Protein AF-0000000084944960 (afdb_homodimer)

Solvent-accessible surface area (backbone atoms only — not comparable to full-atom values): 23962 Å² total; per-residue (Å²): 131,80,46,44,52,30,36,47,21,46,44,47,57,19,47,52,22,34,49,77,16,60,42,57,31,31,36,39,21,16,59,53,91,48,71,40,20,41,39,40,64,33,37,50,45,54,39,62,75,73,47,88,57,44,36,29,31,35,45,33,83,60,55,31,30,35,51,70,55,71,55,55,47,54,33,41,55,44,38,48,50,52,42,47,75,61,66,40,48,21,40,31,32,55,45,28,33,80,84,17,40,72,24,58,73,63,42,45,54,50,42,50,57,37,49,73,70,71,39,43,32,29,38,30,55,56,64,28,33,41,80,49,63,67,62,47,49,54,51,41,49,72,65,58,41,47,30,36,34,31,17,37,48,26,61,31,23,81,79,7,40,67,49,43,21,50,48,36,74,74,41,43,92,72,33,45,55,30,40,24,43,86,46,43,74,90,46,43,64,59,50,34,69,70,32,64,50,45,34,39,31,28,46,39,70,40,75,44,76,25,72,35,10,50,30,95,55,23,74,40,52,89,52,66,43,31,40,82,38,41,32,34,67,51,30,29,54,34,35,45,68,60,52,64,112,130,82,45,44,53,30,36,48,20,47,43,47,56,19,47,52,23,36,48,76,16,61,43,57,31,31,36,39,21,16,59,54,91,49,70,40,20,41,38,40,63,36,38,51,46,53,40,62,74,72,48,87,57,43,35,30,31,35,47,33,84,60,55,30,32,33,50,68,55,69,55,56,47,55,33,41,53,44,38,48,49,54,44,47,74,60,67,40,48,20,40,30,31,55,46,28,34,81,86,18,41,72,24,59,73,62,43,44,54,50,42,52,56,37,49,74,71,72,39,44,34,27,38,30,54,55,64,28,32,42,80,47,63,67,62,44,49,54,50,41,49,71,66,59,40,47,30,36,35,34,16,37,48,26,61,28,23,81,79,8,40,69,49,43,22,49,49,36,74,74,41,44,91,70,32,44,56,29,41,24,43,85,46,43,74,89,48,42,64,60,50,33,70,72,32,65,49,44,34,39,31,26,47,39,71,39,75,44,78,24,72,33,10,51,30,95,54,23,74,40,53,87,52,64,42,30,41,83,39,41,32,32,67,52,31,31,54,35,36,48,70,60,51,64,113

pLDDT: mean 97.65, std 3.87, range [57.94, 99.0]

Organism: NCBI:txid445974

InterPro domains:
  IPR005627 CutC-like [MF_00795] (3-214)
  IPR005627 CutC-like [PF03932] (4-205)
  IPR005627 CutC-like [PTHR12598] (4-240)
  IPR036822 CutC-like domain superfamily [G3DSA:3.20.20.380] (3-243)
  IPR036822 CutC-like domain superfamily [SSF110395] (4-217)

Nearest PDB structures (foldseek):
  1x7i-assembly1_A  TM=9.541E-01  e=7.808E-27  Shigella flexneri 2a str. 301
  1x8c-assembly1_A  TM=9.542E-01  e=1.146E-26  Shigella flexneri 2a str. 301
  1twd-assembly1_A  TM=9.546E-01  e=1.222E-26  Shigella flexneri
  1twd-assembly1_B  TM=9.554E-01  e=2.470E-26  Shigella flexneri
  1x8c-assembly1_B  TM=9.602E-01  e=4.992E-26  Shigella flexneri 2a str. 301

Structure (mmCIF, N/CA/C/O backbone):
data_AF-0000000084944960-model_v1
#
loop_
_entity.id
_entity.type
_entity.pdbx_description
1 polymer 'PF03932 family protein CutC'
#
loop_
_atom_site.group_PDB
_atom_site.id
_atom_site.type_symbol
_atom_site.label_atom_id
_atom_site.label_alt_id
_atom_site.label_comp_id
_atom_site.label_asym_id
_atom_site.label_entity_id
_atom_site.label_seq_id
_atom_site.pdbx_PDB_ins_code
_atom_site.Cartn_x
_atom_site.Cartn_y
_atom_site.Cartn_z
_atom_site.occupancy
_atom_site.B_iso_or_equiv
_atom_site.auth_seq_id
_atom_site.auth_comp_id
_atom_site.auth_asym_id
_atom_site.auth_atom_id
_atom_site.pdbx_PDB_model_num
ATOM 1 N N . MET A 1 1 ? 9.031 -28.281 -19.188 1 58.25 1 MET A N 1
ATOM 2 C CA . MET A 1 1 ? 9.031 -26.844 -18.891 1 58.25 1 MET A CA 1
ATOM 3 C C . MET A 1 1 ? 10.094 -26.516 -17.844 1 58.25 1 MET A C 1
ATOM 5 O O . MET A 1 1 ? 10.32 -27.312 -16.906 1 58.25 1 MET A O 1
ATOM 9 N N . ASP A 1 2 ? 10.906 -25.406 -18.094 1 83.69 2 ASP A N 1
ATOM 10 C CA . ASP A 1 2 ? 11.992 -25.062 -17.188 1 83.69 2 ASP A CA 1
ATOM 11 C C . ASP A 1 2 ? 11.445 -24.594 -15.836 1 83.69 2 ASP A C 1
ATOM 13 O O . ASP A 1 2 ? 10.359 -24.016 -15.766 1 83.69 2 ASP A O 1
ATOM 17 N N . LYS A 1 3 ? 12.008 -25.062 -14.781 1 95.25 3 LYS A N 1
ATOM 18 C CA . LYS A 1 3 ? 11.664 -24.641 -13.43 1 95.25 3 LYS A CA 1
ATOM 19 C C . LYS A 1 3 ? 11.906 -23.141 -13.242 1 95.25 3 LYS A C 1
ATOM 21 O O . LYS A 1 3 ? 12.875 -22.594 -13.781 1 95.25 3 LYS A O 1
ATOM 26 N N . ILE A 1 4 ? 11.023 -22.531 -12.547 1 96.44 4 ILE A N 1
ATOM 27 C CA . ILE A 1 4 ? 11.117 -21.078 -12.391 1 96.44 4 ILE A CA 1
ATOM 28 C C . ILE A 1 4 ? 10.891 -20.703 -10.93 1 96.44 4 ILE A C 1
ATOM 30 O O . ILE A 1 4 ? 10.008 -21.25 -10.273 1 96.44 4 ILE A O 1
ATOM 34 N N . VAL A 1 5 ? 11.695 -19.781 -10.492 1 97.81 5 VAL A N 1
ATOM 35 C CA . VAL A 1 5 ? 11.477 -19.125 -9.203 1 97.81 5 VAL A CA 1
ATOM 36 C C . VAL A 1 5 ? 10.922 -17.719 -9.422 1 97.81 5 VAL A C 1
ATOM 38 O O . VAL A 1 5 ? 11.516 -16.906 -10.141 1 97.81 5 VAL A O 1
ATOM 41 N N . GLU A 1 6 ? 9.828 -17.5 -8.93 1 98.81 6 GLU A N 1
ATOM 42 C CA . GLU A 1 6 ? 9.25 -16.156 -8.875 1 98.81 6 GLU A CA 1
ATOM 43 C C . GLU A 1 6 ? 9.484 -15.508 -7.512 1 98.81 6 GLU A C 1
ATOM 45 O O . GLU A 1 6 ? 9.133 -16.078 -6.477 1 98.81 6 GLU A O 1
ATOM 50 N N . VAL A 1 7 ? 10.102 -14.344 -7.504 1 98.94 7 VAL A N 1
ATOM 51 C CA . VAL A 1 7 ? 10.414 -13.68 -6.238 1 98.94 7 VAL A CA 1
ATOM 52 C C . VAL A 1 7 ? 9.352 -12.625 -5.938 1 98.94 7 VAL A C 1
ATOM 54 O O . VAL A 1 7 ? 9.023 -11.805 -6.801 1 98.94 7 VAL A O 1
ATOM 57 N N . CYS A 1 8 ? 8.742 -12.695 -4.766 1 98.88 8 CYS A N 1
ATOM 58 C CA . CYS A 1 8 ? 7.789 -11.703 -4.285 1 98.88 8 CYS A CA 1
ATOM 59 C C . CYS A 1 8 ? 8.5 -10.43 -3.834 1 98.88 8 CYS A C 1
ATOM 61 O O . CYS A 1 8 ? 9.203 -10.438 -2.822 1 98.88 8 CYS A O 1
ATOM 63 N N . CYS A 1 9 ? 8.336 -9.375 -4.551 1 98.94 9 CYS A N 1
ATOM 64 C CA . CYS A 1 9 ? 9.047 -8.125 -4.297 1 98.94 9 CYS A CA 1
ATOM 65 C C . CYS A 1 9 ? 8.094 -7.031 -3.844 1 98.94 9 CYS A C 1
ATOM 67 O O . CYS A 1 9 ? 7.055 -6.805 -4.473 1 98.94 9 CYS A O 1
ATOM 69 N N . GLY A 1 10 ? 8.461 -6.297 -2.793 1 98.81 10 GLY A N 1
ATOM 70 C CA . GLY A 1 10 ? 7.633 -5.219 -2.281 1 98.81 10 GLY A CA 1
ATOM 71 C C . GLY A 1 10 ? 8.18 -3.84 -2.605 1 98.81 10 GLY A C 1
ATOM 72 O O . GLY A 1 10 ? 7.633 -2.83 -2.156 1 98.81 10 GLY A O 1
ATOM 73 N N . SER A 1 11 ? 9.344 -3.795 -3.375 1 98.88 11 SER A N 1
ATOM 74 C CA . SER A 1 11 ? 9.984 -2.514 -3.658 1 98.88 11 SER A CA 1
ATOM 75 C C . SER A 1 11 ? 10.906 -2.613 -4.867 1 98.88 11 SER A C 1
ATOM 77 O O . SER A 1 11 ? 11.188 -3.711 -5.352 1 98.88 11 SER A O 1
ATOM 79 N N . TYR A 1 12 ? 11.305 -1.464 -5.32 1 98.94 12 TYR A N 1
ATOM 80 C CA . TYR A 1 12 ? 12.32 -1.377 -6.359 1 98.94 12 TYR A CA 1
ATOM 81 C C . TYR A 1 12 ? 13.625 -2.02 -5.906 1 98.94 12 TYR A C 1
ATOM 83 O O . TYR A 1 12 ? 14.25 -2.777 -6.652 1 98.94 12 TYR A O 1
ATOM 91 N N . TYR A 1 13 ? 14.039 -1.765 -4.656 1 98.88 13 TYR A N 1
ATOM 92 C CA . TYR A 1 13 ? 15.203 -2.408 -4.066 1 98.88 13 TYR A CA 1
ATOM 93 C C . TYR A 1 13 ? 15.094 -3.926 -4.156 1 98.88 13 TYR A C 1
ATOM 95 O O . TYR A 1 13 ? 16.047 -4.602 -4.559 1 98.88 13 TYR A O 1
ATOM 103 N N . ASP A 1 14 ? 13.953 -4.449 -3.773 1 98.94 14 ASP A N 1
ATOM 104 C CA . ASP A 1 14 ? 13.711 -5.891 -3.787 1 98.94 14 ASP A CA 1
ATOM 105 C C . ASP A 1 14 ? 13.922 -6.469 -5.184 1 98.94 14 ASP A C 1
ATOM 107 O O . ASP A 1 14 ? 14.539 -7.523 -5.34 1 98.94 14 ASP A O 1
ATOM 111 N N . ALA A 1 15 ? 13.367 -5.758 -6.184 1 98.94 15 ALA A N 1
ATOM 112 C CA . ALA A 1 15 ? 13.477 -6.223 -7.566 1 98.94 15 ALA A CA 1
ATOM 113 C C . ALA A 1 15 ? 14.938 -6.297 -8 1 98.94 15 ALA A C 1
ATOM 115 O O . ALA A 1 15 ? 15.344 -7.238 -8.688 1 98.94 15 ALA A O 1
ATOM 116 N N . LEU A 1 16 ? 15.711 -5.297 -7.629 1 98.94 16 LEU A N 1
ATOM 117 C CA . LEU A 1 16 ? 17.141 -5.32 -7.945 1 98.94 16 LEU A CA 1
ATOM 118 C C . LEU A 1 16 ? 17.812 -6.516 -7.293 1 98.94 16 LEU A C 1
ATOM 120 O O . LEU A 1 16 ? 18.594 -7.219 -7.938 1 98.94 16 LEU A O 1
ATOM 124 N N . GLN A 1 17 ? 17.484 -6.789 -5.984 1 98.88 17 GLN A N 1
ATOM 125 C CA . GLN A 1 17 ? 18.062 -7.934 -5.293 1 98.88 17 GLN A CA 1
ATOM 126 C C . GLN A 1 17 ? 17.688 -9.242 -5.977 1 98.88 17 GLN A C 1
ATOM 128 O O . GLN A 1 17 ? 18.5 -10.164 -6.074 1 98.88 17 GLN A O 1
ATOM 133 N N . ALA A 1 18 ? 16.438 -9.312 -6.418 1 98.88 18 ALA A N 1
ATOM 134 C CA . ALA A 1 18 ? 15.969 -10.5 -7.129 1 98.88 18 ALA A CA 1
ATOM 135 C C . ALA A 1 18 ? 16.766 -10.727 -8.406 1 98.88 18 ALA A C 1
ATOM 137 O O . ALA A 1 18 ? 17.234 -11.836 -8.664 1 98.88 18 ALA A O 1
ATOM 138 N N . GLN A 1 19 ? 16.938 -9.641 -9.195 1 98.81 19 GLN A N 1
ATOM 139 C CA . GLN A 1 19 ? 17.703 -9.742 -10.438 1 98.81 19 GLN A CA 1
ATOM 140 C C . GLN A 1 19 ? 19.156 -10.133 -10.156 1 98.81 19 GLN A C 1
ATOM 142 O O . GLN A 1 19 ? 19.703 -11.023 -10.82 1 98.81 19 GLN A O 1
ATOM 147 N N . TYR A 1 20 ? 19.766 -9.461 -9.164 1 98.69 20 TYR A N 1
ATOM 148 C CA . TYR A 1 20 ? 21.156 -9.734 -8.828 1 98.69 20 TYR A CA 1
ATOM 149 C C . TYR A 1 20 ? 21.328 -11.172 -8.344 1 98.69 20 TYR A C 1
ATOM 151 O O . TYR A 1 20 ? 22.391 -11.773 -8.531 1 98.69 20 TYR A O 1
ATOM 159 N N . GLY A 1 21 ? 20.281 -11.727 -7.77 1 98.56 21 GLY A N 1
ATOM 160 C CA . GLY A 1 21 ? 20.328 -13.102 -7.293 1 98.56 21 GLY A CA 1
ATOM 161 C C . GLY A 1 21 ? 20.047 -14.117 -8.383 1 98.56 21 GLY A C 1
ATOM 162 O O . GLY A 1 21 ? 20.141 -15.328 -8.148 1 98.56 21 GLY A O 1
ATOM 163 N N . GLY A 1 22 ? 19.609 -13.633 -9.531 1 98.25 22 GLY A N 1
ATOM 164 C CA . GLY A 1 22 ? 19.484 -14.516 -10.68 1 98.25 22 GLY A CA 1
ATOM 165 C C . GLY A 1 22 ? 18.047 -14.859 -11.031 1 98.25 22 GLY A C 1
ATOM 166 O O . GLY A 1 22 ? 17.797 -15.664 -11.93 1 98.25 22 GLY A O 1
ATOM 167 N N . ALA A 1 23 ? 17.125 -14.281 -10.352 1 98.19 23 ALA A N 1
ATOM 168 C CA . ALA A 1 23 ? 15.727 -14.531 -10.695 1 98.19 23 ALA A CA 1
ATOM 169 C C . ALA A 1 23 ? 15.391 -13.977 -12.078 1 98.19 23 ALA A C 1
ATOM 171 O O . ALA A 1 23 ? 16 -13 -12.523 1 98.19 23 ALA A O 1
ATOM 172 N N . ARG A 1 24 ? 14.406 -14.602 -12.742 1 97.62 24 ARG A N 1
ATOM 173 C CA . ARG A 1 24 ? 13.984 -14.133 -14.062 1 97.62 24 ARG A CA 1
ATOM 174 C C . ARG A 1 24 ? 12.586 -13.531 -14.008 1 97.62 24 ARG A C 1
ATOM 176 O O . ARG A 1 24 ? 12.172 -12.828 -14.93 1 97.62 24 ARG A O 1
ATOM 183 N N . ARG A 1 25 ? 11.867 -13.812 -12.922 1 98.81 25 ARG A N 1
ATOM 184 C CA . ARG A 1 25 ? 10.492 -13.352 -12.773 1 98.81 25 ARG A CA 1
ATOM 185 C C . ARG A 1 25 ? 10.219 -12.898 -11.344 1 98.81 25 ARG A C 1
ATOM 187 O O . ARG A 1 25 ? 10.664 -13.539 -10.391 1 98.81 25 ARG A O 1
ATOM 194 N N . ILE A 1 26 ? 9.5 -11.828 -11.242 1 98.94 26 ILE A N 1
ATOM 195 C CA . ILE A 1 26 ? 9.07 -11.367 -9.93 1 98.94 26 ILE A CA 1
ATOM 196 C C . ILE A 1 26 ? 7.566 -11.102 -9.938 1 98.94 26 ILE A C 1
ATOM 198 O O . ILE A 1 26 ? 6.969 -10.93 -11.008 1 98.94 26 ILE A O 1
ATOM 202 N N . GLU A 1 27 ? 6.988 -11.203 -8.836 1 98.94 27 GLU A N 1
ATOM 203 C CA . GLU A 1 27 ? 5.723 -10.531 -8.547 1 98.94 27 GLU A CA 1
ATOM 204 C C . GLU A 1 27 ? 5.949 -9.219 -7.805 1 98.94 27 GLU A C 1
ATOM 206 O O . GLU A 1 27 ? 6.508 -9.203 -6.707 1 98.94 27 GLU A O 1
ATOM 211 N N . LEU A 1 28 ? 5.582 -8.148 -8.422 1 98.94 28 LEU A N 1
ATOM 212 C CA . LEU A 1 28 ? 5.797 -6.824 -7.852 1 98.94 28 LEU A CA 1
ATOM 213 C C . LEU A 1 28 ? 4.578 -6.367 -7.059 1 98.94 28 LEU A C 1
ATOM 215 O O . LEU A 1 28 ? 3.455 -6.391 -7.57 1 98.94 28 LEU A O 1
ATOM 219 N N . ASN A 1 29 ? 4.801 -6.008 -5.836 1 98.88 29 ASN A N 1
ATOM 220 C CA . ASN A 1 29 ? 3.76 -5.617 -4.891 1 98.88 29 ASN A CA 1
ATOM 221 C C . ASN A 1 29 ? 4.121 -4.324 -4.164 1 98.88 29 ASN A C 1
ATOM 223 O O . ASN A 1 29 ? 5.145 -3.707 -4.457 1 98.88 29 ASN A O 1
ATOM 227 N N . SER A 1 30 ? 3.277 -3.898 -3.346 1 98.69 30 SER A N 1
ATOM 228 C CA . SER A 1 30 ? 3.494 -3.014 -2.207 1 98.69 30 SER A CA 1
ATOM 229 C C . SER A 1 30 ? 2.879 -3.586 -0.935 1 98.69 30 SER A C 1
ATOM 231 O O . SER A 1 30 ? 2.123 -4.559 -0.989 1 98.69 30 SER A O 1
ATOM 233 N N . ALA A 1 31 ? 3.295 -3.117 0.185 1 98.31 31 ALA A N 1
ATOM 234 C CA . ALA A 1 31 ? 2.662 -3.422 1.466 1 98.31 31 ALA A CA 1
ATOM 235 C C . ALA A 1 31 ? 2.525 -4.93 1.666 1 98.31 31 ALA A C 1
ATOM 237 O O . ALA A 1 31 ? 1.435 -5.426 1.951 1 98.31 31 ALA A O 1
ATOM 238 N N . LEU A 1 32 ? 3.605 -5.668 1.58 1 98.06 32 LEU A N 1
ATOM 239 C CA . LEU A 1 32 ? 3.609 -7.125 1.677 1 98.06 32 LEU A CA 1
ATOM 240 C C . LEU A 1 32 ? 3.021 -7.582 3.008 1 98.06 32 LEU A C 1
ATOM 242 O O . LEU A 1 32 ? 2.4 -8.648 3.084 1 98.06 32 LEU A O 1
ATOM 246 N N . HIS A 1 33 ? 3.146 -6.766 4.035 1 96.88 33 HIS A N 1
ATOM 247 C CA . HIS A 1 33 ? 2.615 -7.098 5.352 1 96.88 33 HIS A CA 1
ATOM 248 C C . HIS A 1 33 ? 1.104 -7.297 5.301 1 96.88 33 HIS A C 1
ATOM 250 O O . HIS A 1 33 ? 0.54 -8.023 6.125 1 96.88 33 HIS A O 1
ATOM 256 N N . LEU A 1 34 ? 0.474 -6.66 4.367 1 97.56 34 LEU A N 1
ATOM 257 C CA . LEU A 1 34 ? -0.97 -6.781 4.203 1 97.56 34 LEU A CA 1
ATOM 258 C C . LEU A 1 34 ? -1.312 -7.832 3.154 1 97.56 34 LEU A C 1
ATOM 260 O O . LEU A 1 34 ? -2.406 -7.82 2.586 1 97.56 34 LEU A O 1
ATOM 264 N N . GLY A 1 35 ? -0.386 -8.633 2.789 1 96.56 35 GLY A N 1
ATOM 265 C CA . GLY A 1 35 ? -0.596 -9.68 1.809 1 96.56 35 GLY A CA 1
ATOM 266 C C . GLY A 1 35 ? -0.222 -9.266 0.398 1 96.56 35 GLY A C 1
ATOM 267 O O . GLY A 1 35 ? -0.514 -9.984 -0.563 1 96.56 35 GLY A O 1
ATOM 268 N N . GLY A 1 36 ? 0.368 -8.086 0.215 1 98.5 36 GLY A N 1
ATOM 269 C CA . GLY A 1 36 ? 0.714 -7.586 -1.105 1 98.5 36 GLY A CA 1
ATOM 270 C C . GLY A 1 36 ? -0.397 -6.773 -1.745 1 98.5 36 GLY A C 1
ATOM 271 O O . GLY A 1 36 ? -1.512 -7.27 -1.921 1 98.5 36 GLY A O 1
ATOM 272 N N . LEU A 1 37 ? -0.094 -5.539 -2.018 1 98.88 37 LEU A N 1
ATOM 273 C CA . LEU A 1 37 ? -1.053 -4.645 -2.656 1 98.88 37 LEU A CA 1
ATOM 274 C C . LEU A 1 37 ? -0.495 -4.09 -3.963 1 98.88 37 LEU A C 1
ATOM 276 O O . LEU A 1 37 ? 0.639 -4.398 -4.34 1 98.88 37 LEU A O 1
ATOM 280 N N . THR A 1 38 ? -1.333 -3.373 -4.695 1 98.94 38 THR A N 1
ATOM 281 C CA . THR A 1 38 ? -0.946 -2.775 -5.969 1 98.94 38 THR A CA 1
ATOM 282 C C . THR A 1 38 ? 0.287 -1.894 -5.801 1 98.94 38 THR A C 1
ATOM 284 O O . THR A 1 38 ? 0.308 -1.002 -4.949 1 98.94 38 THR A O 1
ATOM 287 N N . PRO A 1 39 ? 1.368 -2.178 -6.512 1 98.94 39 PRO A N 1
ATOM 288 C CA . PRO A 1 39 ? 2.527 -1.285 -6.453 1 98.94 39 PRO A CA 1
ATOM 289 C C . PRO A 1 39 ? 2.252 0.081 -7.078 1 98.94 39 PRO A C 1
ATOM 291 O O . PRO A 1 39 ? 1.321 0.223 -7.875 1 98.94 39 PRO A O 1
ATOM 294 N N . SER A 1 40 ? 3.021 1.047 -6.672 1 98.88 40 SER A N 1
ATOM 295 C CA . SER A 1 40 ? 2.922 2.318 -7.379 1 98.88 40 SER A CA 1
ATOM 296 C C . SER A 1 40 ? 3.436 2.197 -8.812 1 98.88 40 SER A C 1
ATOM 298 O O . SER A 1 40 ? 4.281 1.349 -9.102 1 98.88 40 SER A O 1
ATOM 300 N N . LEU A 1 41 ? 2.955 3.041 -9.68 1 98.94 41 LEU A N 1
ATOM 301 C CA . LEU A 1 41 ? 3.447 3.061 -11.055 1 98.94 41 LEU A CA 1
ATOM 302 C C . LEU A 1 41 ? 4.941 3.354 -11.094 1 98.94 41 LEU A C 1
ATOM 304 O O . LEU A 1 41 ? 5.676 2.762 -11.891 1 98.94 41 LEU A O 1
ATOM 308 N N . ALA A 1 42 ? 5.422 4.234 -10.219 1 98.94 42 ALA A N 1
ATOM 309 C CA . ALA A 1 42 ? 6.832 4.605 -10.164 1 98.94 42 ALA A CA 1
ATOM 310 C C . ALA A 1 42 ? 7.715 3.381 -9.922 1 98.94 42 ALA A C 1
ATOM 312 O O . ALA A 1 42 ? 8.766 3.236 -10.547 1 98.94 42 ALA A O 1
ATOM 313 N N . THR A 1 43 ? 7.281 2.49 -9.023 1 98.94 43 THR A N 1
ATOM 314 C CA . THR A 1 43 ? 8.062 1.293 -8.734 1 98.94 43 THR A CA 1
ATOM 315 C C . THR A 1 43 ? 8.203 0.42 -9.977 1 98.94 43 THR A C 1
ATOM 317 O O . THR A 1 43 ? 9.297 -0.049 -10.289 1 98.94 43 THR A O 1
ATOM 320 N N . LEU A 1 44 ? 7.098 0.237 -10.68 1 98.94 44 LEU A N 1
ATOM 321 C CA . LEU A 1 44 ? 7.148 -0.56 -11.898 1 98.94 44 LEU A CA 1
ATOM 322 C C . LEU A 1 44 ? 8.102 0.064 -12.914 1 98.94 44 LEU A C 1
ATOM 324 O O . LEU A 1 44 ? 8.938 -0.632 -13.5 1 98.94 44 LEU A O 1
ATOM 328 N N . LEU A 1 45 ? 7.965 1.358 -13.094 1 98.94 45 LEU A N 1
ATOM 329 C CA . LEU A 1 45 ? 8.789 2.039 -14.094 1 98.94 45 LEU A CA 1
ATOM 330 C C . LEU A 1 45 ? 10.273 1.893 -13.758 1 98.94 45 LEU A C 1
ATOM 332 O O . LEU A 1 45 ? 11.086 1.603 -14.641 1 98.94 45 LEU A O 1
ATOM 336 N N . LYS A 1 46 ? 10.617 2.072 -12.477 1 98.94 46 LYS A N 1
ATOM 337 C CA . LYS A 1 46 ? 12.016 1.92 -12.07 1 98.94 46 LYS A CA 1
ATOM 338 C C . LYS A 1 46 ? 12.508 0.499 -12.32 1 98.94 46 LYS A C 1
ATOM 340 O O . LYS A 1 46 ? 13.633 0.3 -12.773 1 98.94 46 LYS A O 1
ATOM 345 N N . VAL A 1 47 ? 11.656 -0.469 -12.031 1 98.94 47 VAL A N 1
ATOM 346 C CA . VAL A 1 47 ? 12.023 -1.867 -12.227 1 98.94 47 VAL A CA 1
ATOM 347 C C . VAL A 1 47 ? 12.234 -2.143 -13.719 1 98.94 47 VAL A C 1
ATOM 349 O O . VAL A 1 47 ? 13.25 -2.719 -14.109 1 98.94 47 VAL A O 1
ATOM 352 N N . LYS A 1 48 ? 11.305 -1.729 -14.555 1 98.88 48 LYS A N 1
ATOM 353 C CA . LYS A 1 48 ? 11.359 -1.996 -15.992 1 98.88 48 LYS A CA 1
ATOM 354 C C . LYS A 1 48 ? 12.555 -1.288 -16.641 1 98.88 48 LYS A C 1
ATOM 356 O O . LYS A 1 48 ? 13.164 -1.812 -17.562 1 98.88 48 LYS A O 1
ATOM 361 N N . ASP A 1 49 ? 12.914 -0.135 -16.109 1 98.69 49 ASP A N 1
ATOM 362 C CA . ASP A 1 49 ? 14 0.659 -16.672 1 98.69 49 ASP A CA 1
ATOM 363 C C . ASP A 1 49 ? 15.359 0.06 -16.312 1 98.69 49 ASP A C 1
ATOM 365 O O . ASP A 1 49 ? 16.359 0.291 -17.016 1 98.69 49 ASP A O 1
ATOM 369 N N . ASN A 1 50 ? 15.391 -0.742 -15.234 1 98.75 50 ASN A N 1
ATOM 370 C CA . ASN A 1 50 ? 16.703 -1.057 -14.695 1 98.75 50 ASN A CA 1
ATOM 371 C C . ASN A 1 50 ? 16.906 -2.562 -14.555 1 98.75 50 ASN A C 1
ATOM 373 O O . ASN A 1 50 ? 17.922 -3.008 -14 1 98.75 50 ASN A O 1
ATOM 377 N N . THR A 1 51 ? 15.906 -3.336 -14.984 1 98.75 51 THR A N 1
ATOM 378 C CA . THR A 1 51 ? 16.031 -4.789 -14.914 1 98.75 51 THR A CA 1
ATOM 379 C C . THR A 1 51 ? 15.477 -5.438 -16.172 1 98.75 51 THR A C 1
ATOM 381 O O . THR A 1 51 ? 14.773 -4.789 -16.953 1 98.75 51 THR A O 1
ATOM 384 N N . ASP A 1 52 ? 15.797 -6.695 -16.406 1 98.5 52 ASP A N 1
ATOM 385 C CA . ASP A 1 52 ? 15.258 -7.496 -17.5 1 98.5 52 ASP A CA 1
ATOM 386 C C . ASP A 1 52 ? 14.227 -8.5 -16.984 1 98.5 52 ASP A C 1
ATOM 388 O O . ASP A 1 52 ? 13.883 -9.453 -17.688 1 98.5 52 ASP A O 1
ATOM 392 N N . LEU A 1 53 ? 13.742 -8.273 -15.82 1 98.88 53 LEU A N 1
ATOM 393 C CA . LEU A 1 53 ? 12.844 -9.203 -15.156 1 98.88 53 LEU A CA 1
ATOM 394 C C . LEU A 1 53 ? 11.484 -9.234 -15.859 1 98.88 53 LEU A C 1
ATOM 396 O O . LEU A 1 53 ? 10.984 -8.203 -16.297 1 98.88 53 LEU A O 1
ATOM 400 N N . GLU A 1 54 ? 10.891 -10.445 -15.969 1 98.88 54 GLU A N 1
ATOM 401 C CA . GLU A 1 54 ? 9.445 -10.555 -16.156 1 98.88 54 GLU A CA 1
ATOM 402 C C . GLU A 1 54 ? 8.695 -10.086 -14.906 1 98.88 54 GLU A C 1
ATOM 404 O O . GLU A 1 54 ? 8.93 -10.594 -13.805 1 98.88 54 GLU A O 1
ATOM 409 N N . VAL A 1 55 ? 7.828 -9.117 -15.086 1 99 55 VAL A N 1
ATOM 410 C CA . VAL A 1 55 ? 7.211 -8.5 -13.922 1 99 55 VAL A CA 1
ATOM 411 C C . VAL A 1 55 ? 5.707 -8.758 -13.93 1 99 55 VAL A C 1
ATOM 413 O O . VAL A 1 55 ? 4.984 -8.211 -14.766 1 99 55 VAL A O 1
ATOM 416 N N . ILE A 1 56 ? 5.227 -9.633 -13.031 1 99 56 ILE A N 1
ATOM 417 C CA . ILE A 1 56 ? 3.805 -9.781 -12.734 1 99 56 ILE A CA 1
ATOM 418 C C . ILE A 1 56 ? 3.406 -8.797 -11.633 1 99 56 ILE A C 1
ATOM 420 O O . ILE A 1 56 ? 3.943 -8.844 -10.523 1 99 56 ILE A O 1
ATOM 424 N N . CYS A 1 57 ? 2.488 -7.902 -11.906 1 99 57 CYS A N 1
ATOM 425 C CA . CYS A 1 57 ? 2.105 -6.91 -10.906 1 99 57 CYS A CA 1
ATOM 426 C C . CYS A 1 57 ? 0.857 -7.348 -10.148 1 99 57 CYS A C 1
ATOM 428 O O . CYS A 1 57 ? -0.095 -7.844 -10.758 1 99 57 CYS A O 1
ATOM 430 N N . MET A 1 58 ? 0.906 -7.188 -8.914 1 98.94 58 MET A N 1
ATOM 431 C CA . MET A 1 58 ? -0.282 -7.367 -8.078 1 98.94 58 MET A CA 1
ATOM 432 C C . MET A 1 58 ? -1.291 -6.25 -8.328 1 98.94 58 MET A C 1
ATOM 434 O O . MET A 1 58 ? -0.918 -5.078 -8.422 1 98.94 58 MET A O 1
ATOM 438 N N . VAL A 1 59 ? -2.504 -6.621 -8.516 1 98.94 59 VAL A N 1
ATOM 439 C CA . VAL A 1 59 ? -3.609 -5.668 -8.453 1 98.94 59 VAL A CA 1
ATOM 440 C C . VAL A 1 59 ? -4.551 -6.047 -7.312 1 98.94 59 VAL A C 1
ATOM 442 O O . VAL A 1 59 ? -5.297 -7.027 -7.41 1 98.94 59 VAL A O 1
ATOM 445 N N . ARG A 1 60 ? -4.488 -5.398 -6.246 1 98.94 60 ARG A N 1
ATOM 446 C CA . ARG A 1 60 ? -5.195 -5.566 -4.977 1 98.94 60 ARG A CA 1
ATOM 447 C C . ARG A 1 60 ? -5.215 -4.266 -4.184 1 98.94 60 ARG A C 1
ATOM 449 O O . ARG A 1 60 ? -4.191 -3.846 -3.641 1 98.94 60 ARG A O 1
ATOM 456 N N . PRO A 1 61 ? -6.34 -3.627 -4.117 1 98.69 61 PRO A N 1
ATOM 457 C CA . PRO A 1 61 ? -6.375 -2.236 -3.66 1 98.69 61 PRO A CA 1
ATOM 458 C C . PRO A 1 61 ? -6.32 -2.113 -2.139 1 98.69 61 PRO A C 1
ATOM 460 O O . PRO A 1 61 ? -6.074 -1.023 -1.613 1 98.69 61 PRO A O 1
ATOM 463 N N . ARG A 1 62 ? -6.559 -3.189 -1.431 1 98.38 62 ARG A N 1
ATOM 464 C CA . ARG A 1 62 ? -6.602 -3.117 0.026 1 98.38 62 ARG A CA 1
ATOM 465 C C . ARG A 1 62 ? -6.391 -4.492 0.649 1 98.38 62 ARG A C 1
ATOM 467 O O . ARG A 1 62 ? -6.48 -5.512 -0.039 1 98.38 62 ARG A O 1
ATOM 474 N N . GLY A 1 63 ? -6.062 -4.504 1.938 1 97.94 63 GLY A N 1
ATOM 475 C CA . GLY A 1 63 ? -5.918 -5.754 2.668 1 97.94 63 GLY A CA 1
ATOM 476 C C . GLY A 1 63 ? -7.242 -6.422 2.979 1 97.94 63 GLY A C 1
ATOM 477 O O . GLY A 1 63 ? -8.289 -5.988 2.498 1 97.94 63 GLY A O 1
ATOM 478 N N . ALA A 1 64 ? -7.223 -7.434 3.748 1 97.56 64 ALA A N 1
ATOM 479 C CA . ALA A 1 64 ? -8.352 -8.289 4.098 1 97.56 64 ALA A CA 1
ATOM 480 C C . ALA A 1 64 ? -8.703 -9.234 2.951 1 97.56 64 ALA A C 1
ATOM 482 O O . ALA A 1 64 ? -7.812 -9.828 2.34 1 97.56 64 ALA A O 1
ATOM 483 N N . GLY A 1 65 ? -10.016 -9.445 2.742 1 98 65 GLY A N 1
ATOM 484 C CA . GLY A 1 65 ? -10.453 -10.461 1.796 1 98 65 GLY A CA 1
ATOM 485 C C . GLY A 1 65 ? -10.508 -9.961 0.365 1 98 65 GLY A C 1
ATOM 486 O O . GLY A 1 65 ? -9.828 -8.992 0.016 1 98 65 GLY A O 1
ATOM 487 N N . PHE A 1 66 ? -11.195 -10.719 -0.431 1 98.75 66 PHE A N 1
ATOM 488 C CA . PHE A 1 66 ? -11.141 -10.547 -1.879 1 98.75 66 PHE A CA 1
ATOM 489 C C . PHE A 1 66 ? -12.531 -10.305 -2.449 1 98.75 66 PHE A C 1
ATOM 491 O O . PHE A 1 66 ? -12.789 -10.594 -3.621 1 98.75 66 PHE A O 1
ATOM 498 N N . CYS A 1 67 ? -13.438 -9.891 -1.56 1 98.69 67 CYS A N 1
ATOM 499 C CA . CYS A 1 67 ? -14.766 -9.445 -1.972 1 98.69 67 CYS A CA 1
ATOM 500 C C . CYS A 1 67 ? -14.812 -7.926 -2.127 1 98.69 67 CYS A C 1
ATOM 502 O O . CYS A 1 67 ? -14.844 -7.199 -1.134 1 98.69 67 CYS A O 1
ATOM 504 N N . TYR A 1 68 ? -14.891 -7.469 -3.375 1 98.56 68 TYR A N 1
ATOM 505 C CA . TYR A 1 68 ? -14.695 -6.051 -3.65 1 98.56 68 TYR A CA 1
ATOM 506 C C . TYR A 1 68 ? -16.016 -5.375 -3.994 1 98.56 68 TYR A C 1
ATOM 508 O O . TYR A 1 68 ? -16.844 -5.938 -4.723 1 98.56 68 TYR A O 1
ATOM 516 N N . ASN A 1 69 ? -16.203 -4.199 -3.439 1 97.88 69 ASN A N 1
ATOM 517 C CA . ASN A 1 69 ? -17.312 -3.365 -3.887 1 97.88 69 ASN A CA 1
ATOM 518 C C . ASN A 1 69 ? -17.016 -2.711 -5.234 1 97.88 69 ASN A C 1
ATOM 520 O O . ASN A 1 69 ? -15.945 -2.92 -5.805 1 97.88 69 ASN A O 1
ATOM 524 N N . ASP A 1 70 ? -17.953 -2.006 -5.773 1 98.25 70 ASP A N 1
ATOM 525 C CA . ASP A 1 70 ? -17.828 -1.429 -7.109 1 98.25 70 ASP A CA 1
ATOM 526 C C . ASP A 1 70 ? -16.672 -0.425 -7.164 1 98.25 70 ASP A C 1
ATOM 528 O O . ASP A 1 70 ? -15.914 -0.396 -8.133 1 98.25 70 ASP A O 1
ATOM 532 N N . GLU A 1 71 ? -16.516 0.404 -6.148 1 98.62 71 GLU A N 1
ATOM 533 C CA . GLU A 1 71 ? -15.477 1.424 -6.137 1 98.62 71 GLU A CA 1
ATOM 534 C C . GLU A 1 71 ? -14.086 0.792 -6.152 1 98.62 71 GLU A C 1
ATOM 536 O O . GLU A 1 71 ? -13.211 1.226 -6.902 1 98.62 71 GLU A O 1
ATOM 541 N N . ASP A 1 72 ? -13.961 -0.273 -5.312 1 98.75 72 ASP A N 1
ATOM 542 C CA . ASP A 1 72 ? -12.695 -0.997 -5.305 1 98.75 72 ASP A CA 1
ATOM 543 C C . ASP A 1 72 ? -12.398 -1.598 -6.676 1 98.75 72 ASP A C 1
ATOM 545 O O . ASP A 1 72 ? -11.273 -1.49 -7.18 1 98.75 72 ASP A O 1
ATOM 549 N N . PHE A 1 73 ? -13.391 -2.205 -7.234 1 98.88 73 PHE A N 1
ATOM 550 C CA . PHE A 1 73 ? -13.172 -2.926 -8.484 1 98.88 73 PHE A CA 1
ATOM 551 C C . PHE A 1 73 ? -12.898 -1.955 -9.625 1 98.88 73 PHE A C 1
ATOM 553 O O . PHE A 1 73 ? -12.109 -2.25 -10.523 1 98.88 73 PHE A O 1
ATOM 560 N N . GLU A 1 74 ? -13.5 -0.766 -9.633 1 98.81 74 GLU A N 1
ATOM 561 C CA . GLU A 1 74 ? -13.195 0.266 -10.617 1 98.81 74 GLU A CA 1
ATOM 562 C C . GLU A 1 74 ? -11.719 0.646 -10.586 1 98.81 74 GLU A C 1
ATOM 564 O O . GLU A 1 74 ? -11.078 0.788 -11.633 1 98.81 74 GLU A O 1
ATOM 569 N N . VAL A 1 75 ? -11.242 0.757 -9.422 1 98.94 75 VAL A N 1
ATOM 570 C CA . VAL A 1 75 ? -9.836 1.102 -9.242 1 98.94 75 VAL A CA 1
ATOM 571 C C . VAL A 1 75 ? -8.953 -0.043 -9.734 1 98.94 75 VAL A C 1
ATOM 573 O O . VAL A 1 75 ? -7.957 0.186 -10.422 1 98.94 75 VAL A O 1
ATOM 576 N N . MET A 1 76 ? -9.352 -1.274 -9.453 1 98.94 76 MET A N 1
ATOM 577 C CA . MET A 1 76 ? -8.586 -2.449 -9.859 1 98.94 76 MET A CA 1
ATOM 578 C C . MET A 1 76 ? -8.453 -2.508 -11.375 1 98.94 76 MET A C 1
ATOM 580 O O . MET A 1 76 ? -7.367 -2.781 -11.898 1 98.94 76 MET A O 1
ATOM 584 N N . LYS A 1 77 ? -9.547 -2.268 -12.047 1 98.94 77 LYS A N 1
ATOM 585 C CA . LYS A 1 77 ? -9.516 -2.312 -13.508 1 98.94 77 LYS A CA 1
ATOM 586 C C . LYS A 1 77 ? -8.555 -1.267 -14.07 1 98.94 77 LYS A C 1
ATOM 588 O O . LYS A 1 77 ? -7.727 -1.574 -14.93 1 98.94 77 LYS A O 1
ATOM 593 N N . LEU A 1 78 ? -8.617 -0.065 -13.508 1 98.94 78 LEU A N 1
ATOM 594 C CA . LEU A 1 78 ? -7.777 1.02 -14 1 98.94 78 LEU A CA 1
ATOM 595 C C . LEU A 1 78 ? -6.32 0.792 -13.625 1 98.94 78 LEU A C 1
ATOM 597 O O . LEU A 1 78 ? -5.414 1.099 -14.406 1 98.94 78 LEU A O 1
ATOM 601 N N . ASP A 1 79 ? -6.086 0.28 -12.43 1 98.94 79 ASP A N 1
ATOM 602 C CA . ASP A 1 79 ? -4.73 -0.099 -12.031 1 98.94 79 ASP A CA 1
ATOM 603 C C . ASP A 1 79 ? -4.129 -1.091 -13.023 1 98.94 79 ASP A C 1
ATOM 605 O O . ASP A 1 79 ? -2.984 -0.93 -13.453 1 98.94 79 ASP A O 1
ATOM 609 N N . ALA A 1 80 ? -4.926 -2.137 -13.328 1 98.94 80 ALA A N 1
ATOM 610 C CA . ALA A 1 80 ? -4.449 -3.146 -14.273 1 98.94 80 ALA A CA 1
ATOM 611 C C . ALA A 1 80 ? -4.07 -2.514 -15.609 1 98.94 80 ALA A C 1
ATOM 613 O O . ALA A 1 80 ? -2.994 -2.779 -16.141 1 98.94 80 ALA A O 1
ATOM 614 N N . GLU A 1 81 ? -4.895 -1.637 -16.109 1 98.94 81 GLU A N 1
ATOM 615 C CA . GLU A 1 81 ? -4.645 -0.979 -17.391 1 98.94 81 GLU A CA 1
ATOM 616 C C . GLU A 1 81 ? -3.379 -0.128 -17.328 1 98.94 81 GLU A C 1
ATOM 618 O O . GLU A 1 81 ? -2.541 -0.19 -18.234 1 98.94 81 GLU A O 1
ATOM 623 N N . ILE A 1 82 ? -3.238 0.638 -16.281 1 98.94 82 ILE A N 1
ATOM 624 C CA . ILE A 1 82 ? -2.098 1.535 -16.125 1 98.94 82 ILE A CA 1
ATOM 625 C C . ILE A 1 82 ? -0.806 0.724 -16.078 1 98.94 82 ILE A C 1
ATOM 627 O O . ILE A 1 82 ? 0.175 1.057 -16.734 1 98.94 82 ILE A O 1
ATOM 631 N N . LEU A 1 83 ? -0.834 -0.32 -15.258 1 98.94 83 LEU A N 1
ATOM 632 C CA . LEU A 1 83 ? 0.36 -1.145 -15.109 1 98.94 83 LEU A CA 1
ATOM 633 C C . LEU A 1 83 ? 0.7 -1.849 -16.422 1 98.94 83 LEU A C 1
ATOM 635 O O . LEU A 1 83 ? 1.866 -1.899 -16.812 1 98.94 83 LEU A O 1
ATOM 639 N N . LEU A 1 84 ? -0.316 -2.354 -17.109 1 98.94 84 LEU A N 1
ATOM 640 C CA . LEU A 1 84 ? -0.10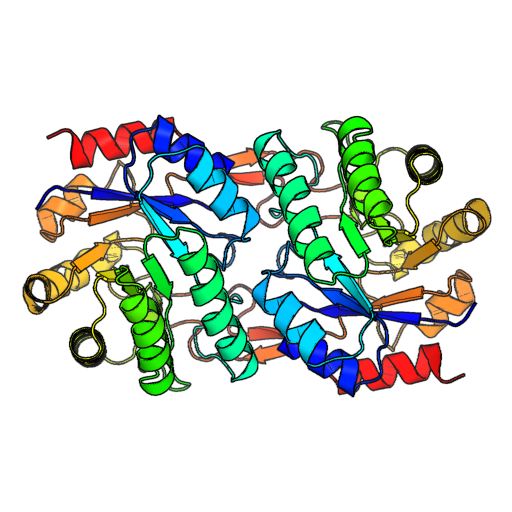2 -3.0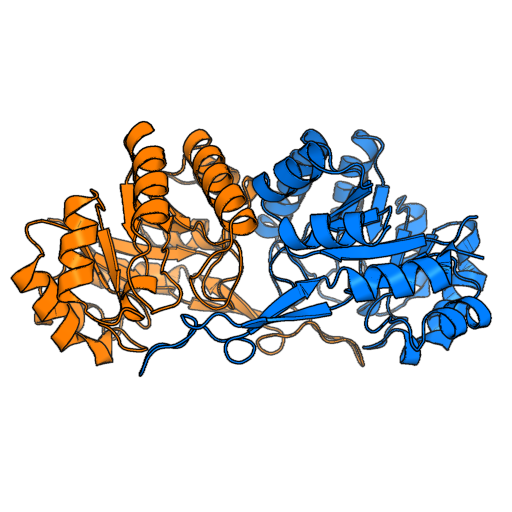43 -18.375 1 98.94 84 LEU A CA 1
ATOM 641 C C . LEU A 1 84 ? 0.39 -2.072 -19.438 1 98.94 84 LEU A C 1
ATOM 643 O O . LEU A 1 84 ? 1.304 -2.395 -20.203 1 98.94 84 LEU A O 1
ATOM 647 N N . ASP A 1 85 ? -0.147 -0.881 -19.438 1 98.94 85 ASP A N 1
ATOM 648 C CA . ASP A 1 85 ? 0.274 0.16 -20.375 1 98.94 85 ASP A CA 1
ATOM 649 C C . ASP A 1 85 ? 1.741 0.527 -20.156 1 98.94 85 ASP A C 1
ATOM 651 O O . ASP A 1 85 ? 2.4 1.03 -21.062 1 98.94 85 ASP A O 1
ATOM 655 N N . ASN A 1 86 ? 2.193 0.237 -19.016 1 98.88 86 ASN A N 1
ATOM 656 C CA . ASN A 1 86 ? 3.527 0.713 -18.672 1 98.88 86 ASN A CA 1
ATOM 657 C C . ASN A 1 86 ? 4.508 -0.443 -18.5 1 98.88 86 ASN A C 1
ATOM 659 O O . ASN A 1 86 ? 5.508 -0.315 -17.797 1 98.88 86 ASN A O 1
ATOM 663 N N . GLY A 1 87 ? 4.191 -1.598 -18.984 1 98.75 87 GLY A N 1
ATOM 664 C CA . GLY A 1 87 ? 5.223 -2.602 -19.203 1 98.75 87 GLY A CA 1
ATOM 665 C C . GLY A 1 87 ? 5.062 -3.82 -18.312 1 98.75 87 GLY A C 1
ATOM 666 O O . GLY A 1 87 ? 5.883 -4.738 -18.359 1 98.75 87 GLY A O 1
ATOM 667 N N . ALA A 1 88 ? 4.035 -3.881 -17.438 1 98.94 88 ALA A N 1
ATOM 668 C CA . ALA A 1 88 ? 3.795 -5.117 -16.703 1 98.94 88 ALA A CA 1
ATOM 669 C C . ALA A 1 88 ? 3.621 -6.301 -17.641 1 98.94 88 ALA A C 1
ATOM 671 O O . ALA A 1 88 ? 2.975 -6.176 -18.688 1 98.94 88 ALA A O 1
ATOM 672 N N . ASP A 1 89 ? 4.188 -7.445 -17.297 1 98.94 89 ASP A N 1
ATOM 673 C CA . ASP A 1 89 ? 4.125 -8.633 -18.141 1 98.94 89 ASP A CA 1
ATOM 674 C C . ASP A 1 89 ? 2.918 -9.5 -17.781 1 98.94 89 ASP A C 1
ATOM 676 O O . ASP A 1 89 ? 2.602 -10.453 -18.5 1 98.94 89 ASP A O 1
ATOM 680 N N . GLY A 1 90 ? 2.244 -9.18 -16.781 1 98.94 90 GLY A N 1
ATOM 681 C CA . GLY A 1 90 ? 1.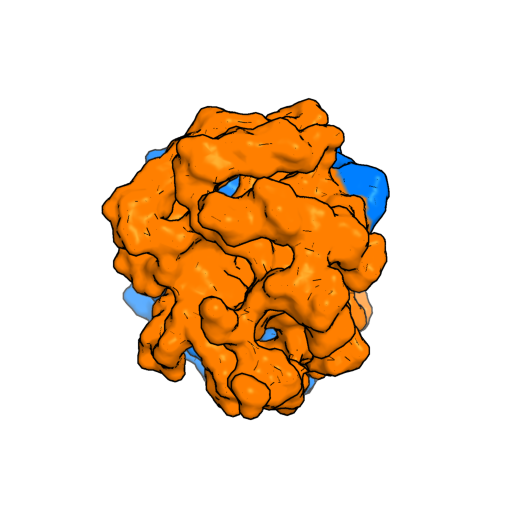045 -9.852 -16.312 1 98.94 90 GLY A CA 1
ATOM 682 C C . GLY A 1 90 ? 0.468 -9.219 -15.055 1 98.94 90 GLY A C 1
ATOM 683 O O . GLY A 1 90 ? 1.07 -8.312 -14.477 1 98.94 90 GLY A O 1
ATOM 684 N N . ILE A 1 91 ? -0.657 -9.656 -14.672 1 99 91 ILE A N 1
ATOM 685 C CA . ILE A 1 91 ? -1.354 -9.148 -13.492 1 99 91 ILE A CA 1
ATOM 686 C C . ILE A 1 91 ? -1.755 -10.312 -12.594 1 99 91 ILE A C 1
ATOM 688 O O . ILE A 1 91 ? -2.291 -11.32 -13.062 1 99 91 ILE A O 1
ATOM 692 N N . ALA A 1 92 ? -1.412 -10.266 -11.32 1 99 92 ALA A N 1
ATOM 693 C CA . ALA A 1 92 ? -1.955 -11.141 -10.281 1 99 92 ALA A CA 1
ATOM 694 C C . ALA A 1 92 ? -3.152 -10.492 -9.586 1 99 92 ALA A C 1
ATOM 696 O O . ALA A 1 92 ? -3.076 -9.344 -9.148 1 99 92 ALA A O 1
ATOM 697 N N . PHE A 1 93 ? -4.254 -11.195 -9.516 1 98.94 93 PHE A N 1
ATOM 698 C CA . PHE A 1 93 ? -5.477 -10.656 -8.922 1 98.94 93 PHE A CA 1
ATOM 699 C C . PHE A 1 93 ? -6.359 -11.781 -8.398 1 98.94 93 PHE A C 1
ATOM 701 O O . PHE A 1 93 ? -6.059 -12.961 -8.594 1 98.94 93 PHE A O 1
ATOM 708 N N . GLY A 1 94 ? -7.352 -11.508 -7.664 1 98.88 94 GLY A N 1
ATOM 709 C CA . GLY A 1 94 ? -8.359 -12.438 -7.18 1 98.88 94 GLY A CA 1
ATOM 710 C C . GLY A 1 94 ? -9.648 -11.75 -6.754 1 98.88 94 GLY A C 1
ATOM 711 O O . GLY A 1 94 ? -9.617 -10.773 -6.012 1 98.88 94 GLY A O 1
ATOM 712 N N . CYS A 1 95 ? -10.758 -12.242 -7.246 1 98.88 95 CYS A N 1
ATOM 713 C CA . CYS A 1 95 ? -12.07 -11.711 -6.898 1 98.88 95 CYS A CA 1
ATOM 714 C C . CYS A 1 95 ? -13 -12.828 -6.445 1 98.88 95 CYS A C 1
ATOM 716 O O . CYS A 1 95 ? -13.258 -13.773 -7.195 1 98.88 95 CYS A O 1
ATOM 718 N N . LEU A 1 96 ? -13.461 -12.727 -5.281 1 98.81 96 LEU A N 1
ATOM 719 C CA . LEU A 1 96 ? -14.438 -13.664 -4.738 1 98.81 96 LEU A CA 1
ATOM 720 C C . LEU A 1 96 ? -15.75 -12.953 -4.422 1 98.81 96 LEU A C 1
ATOM 722 O O . LEU A 1 96 ? -15.773 -11.727 -4.273 1 98.81 96 LEU A O 1
ATOM 726 N N . ASP A 1 97 ? -16.844 -13.695 -4.398 1 98.12 97 ASP A N 1
ATOM 727 C CA . ASP A 1 97 ? -18.109 -13.125 -3.947 1 98.12 97 ASP A CA 1
ATOM 728 C C . ASP A 1 97 ? -18.297 -13.312 -2.443 1 98.12 97 ASP A C 1
ATOM 730 O O . ASP A 1 97 ? -17.406 -13.836 -1.767 1 98.12 97 ASP A O 1
ATOM 734 N N . GLU A 1 98 ? -19.344 -12.812 -1.887 1 96 98 GLU A N 1
ATOM 735 C CA . GLU A 1 98 ? -19.562 -12.781 -0.444 1 96 98 GLU A CA 1
ATOM 736 C C . GLU A 1 98 ? -19.609 -14.188 0.137 1 96 98 GLU A C 1
ATOM 738 O O . GLU A 1 98 ? -19.344 -14.391 1.322 1 96 98 GLU A O 1
ATOM 743 N N . GLU A 1 99 ? -19.906 -15.172 -0.678 1 95.38 99 GLU A N 1
ATOM 744 C CA . GLU A 1 99 ? -20.062 -16.547 -0.221 1 95.38 99 GLU A CA 1
ATOM 745 C C . GLU A 1 99 ? -18.734 -17.297 -0.254 1 95.38 99 GLU A C 1
ATOM 747 O O . GLU A 1 99 ? -18.625 -18.422 0.243 1 95.38 99 GLU A O 1
ATOM 752 N N . GLY A 1 100 ? -17.719 -16.703 -0.9 1 96.06 100 GLY A N 1
ATOM 753 C CA . GLY A 1 100 ? -16.422 -17.359 -0.982 1 96.06 100 GLY A CA 1
ATOM 754 C C . GLY A 1 100 ? -16.234 -18.141 -2.268 1 96.06 100 GLY A C 1
ATOM 755 O O . GLY A 1 100 ? -15.43 -19.078 -2.318 1 96.06 100 GLY A O 1
ATOM 756 N N . ASP A 1 101 ? -17.031 -17.797 -3.236 1 97.94 101 ASP A N 1
ATOM 757 C CA . ASP A 1 101 ? -16.875 -18.375 -4.57 1 97.94 101 ASP A CA 1
ATOM 758 C C . ASP A 1 101 ? -16.266 -17.359 -5.531 1 97.94 101 ASP A C 1
ATOM 760 O O . ASP A 1 101 ? -16.172 -16.172 -5.227 1 97.94 101 ASP A O 1
ATOM 764 N N . ILE A 1 102 ? -15.836 -17.891 -6.672 1 98.81 102 ILE A N 1
ATOM 765 C CA . ILE A 1 102 ? -15.289 -16.984 -7.688 1 98.81 102 ILE A CA 1
ATOM 766 C C . ILE A 1 102 ? -16.344 -15.969 -8.094 1 98.81 102 ILE A C 1
ATOM 768 O O . ILE A 1 102 ? -17.469 -16.328 -8.422 1 98.81 102 ILE A O 1
ATOM 772 N N . ASN A 1 103 ? -16.016 -14.688 -7.969 1 98.88 103 ASN A N 1
ATOM 773 C CA . ASN A 1 103 ? -16.859 -13.648 -8.57 1 98.88 103 ASN A CA 1
ATOM 774 C C . ASN A 1 103 ? -16.688 -13.602 -10.086 1 98.88 103 ASN A C 1
ATOM 776 O O . ASN A 1 103 ? -15.82 -12.891 -10.594 1 98.88 103 ASN A O 1
ATOM 780 N N . ILE A 1 104 ? -17.5 -14.336 -10.773 1 98.81 104 ILE A N 1
ATOM 781 C CA . ILE A 1 104 ? -17.312 -14.609 -12.195 1 98.81 104 ILE A CA 1
ATOM 782 C C . ILE A 1 104 ? -17.359 -13.297 -12.977 1 98.81 104 ILE A C 1
ATOM 784 O O . ILE A 1 104 ? -16.469 -13.031 -13.797 1 98.81 104 ILE A O 1
ATOM 788 N N . PRO A 1 105 ? -18.328 -12.336 -12.742 1 98.81 105 PRO A N 1
ATOM 789 C CA . PRO A 1 105 ? -18.344 -11.094 -13.508 1 98.81 105 PRO A CA 1
ATOM 790 C C . PRO A 1 105 ? -17.062 -10.273 -13.344 1 98.81 105 PRO A C 1
ATOM 792 O O . PRO A 1 105 ? -16.484 -9.828 -14.336 1 98.81 105 PRO A O 1
ATOM 795 N N . GLN A 1 106 ? -16.594 -10.109 -12.141 1 98.94 106 GLN A N 1
ATOM 796 C CA . GLN A 1 106 ? -15.391 -9.328 -11.898 1 98.94 106 GLN A CA 1
ATOM 797 C C . GLN A 1 106 ? -14.164 -10.023 -12.469 1 98.94 106 GLN A C 1
ATOM 799 O O . GLN A 1 106 ? -13.312 -9.383 -13.094 1 98.94 106 GLN A O 1
ATOM 804 N N . THR A 1 107 ? -14.117 -11.305 -12.273 1 98.94 107 THR A N 1
ATOM 805 C CA . THR A 1 107 ? -12.977 -12.078 -12.766 1 98.94 107 THR A CA 1
ATOM 806 C C . THR A 1 107 ? -12.906 -12.039 -14.289 1 98.94 107 THR A C 1
ATOM 808 O O . THR A 1 107 ? -11.836 -11.82 -14.859 1 98.94 107 THR A O 1
ATOM 811 N N . ARG A 1 108 ? -14.016 -12.195 -14.898 1 98.88 108 ARG A N 1
ATOM 812 C CA . ARG A 1 108 ? -14.07 -12.148 -16.359 1 98.88 108 ARG A CA 1
ATOM 813 C C . ARG A 1 108 ? -13.617 -10.797 -16.891 1 98.88 108 ARG A C 1
ATOM 815 O O . ARG A 1 108 ? -12.828 -10.727 -17.828 1 98.88 108 ARG A O 1
ATOM 822 N N . GLU A 1 109 ? -14.102 -9.742 -16.312 1 98.88 109 GLU A N 1
ATOM 823 C CA . GLU A 1 109 ? -13.727 -8.398 -16.75 1 98.88 109 GLU A CA 1
ATOM 824 C C . GLU A 1 109 ? -12.227 -8.172 -16.625 1 98.88 109 GLU A C 1
ATOM 826 O 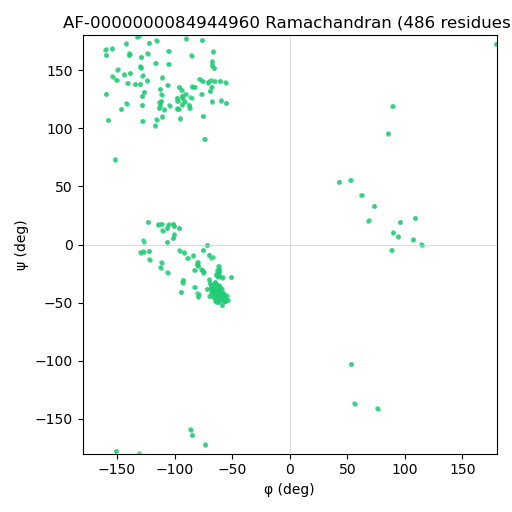O . GLU A 1 109 ? -11.602 -7.598 -17.516 1 98.88 109 GLU A O 1
ATOM 831 N N . MET A 1 110 ? -11.648 -8.617 -15.539 1 98.94 110 MET A N 1
ATOM 832 C CA . MET A 1 110 ? -10.211 -8.453 -15.32 1 98.94 110 MET A CA 1
ATOM 833 C C . MET A 1 110 ? -9.414 -9.25 -16.359 1 98.94 110 MET A C 1
ATOM 835 O O . MET A 1 110 ? -8.453 -8.742 -16.938 1 98.94 110 MET A O 1
ATOM 839 N N . ILE A 1 111 ? -9.836 -10.469 -16.594 1 98.94 111 ILE A N 1
ATOM 840 C CA . ILE A 1 111 ? -9.148 -11.32 -17.562 1 98.94 111 ILE A CA 1
ATOM 841 C C . ILE A 1 111 ? -9.234 -10.695 -18.953 1 98.94 111 ILE A C 1
ATOM 843 O O . ILE A 1 111 ? -8.258 -10.695 -19.703 1 98.94 111 ILE A O 1
ATOM 847 N N . ASP A 1 112 ? -10.406 -10.156 -19.25 1 98.88 112 ASP A N 1
ATOM 848 C CA . ASP A 1 112 ? -10.578 -9.5 -20.547 1 98.88 112 ASP A CA 1
ATOM 849 C C . ASP A 1 112 ? -9.602 -8.344 -20.719 1 98.88 112 ASP A C 1
ATOM 851 O O . ASP A 1 112 ? -9.016 -8.164 -21.781 1 98.88 112 ASP A O 1
ATOM 855 N N . ILE A 1 113 ? -9.406 -7.566 -19.703 1 98.94 113 ILE A N 1
ATOM 856 C CA . ILE A 1 113 ? -8.453 -6.465 -19.75 1 98.94 113 ILE A CA 1
ATOM 857 C C . ILE A 1 113 ? -7.043 -7.008 -19.984 1 98.94 113 ILE A C 1
ATOM 859 O O . ILE A 1 113 ? -6.348 -6.57 -20.906 1 98.94 113 ILE A O 1
ATOM 863 N N . ILE A 1 114 ? -6.648 -7.977 -19.234 1 98.94 114 ILE A N 1
ATOM 864 C CA . ILE A 1 114 ? -5.293 -8.508 -19.281 1 98.94 114 ILE A CA 1
ATOM 865 C C . ILE A 1 114 ? -5.023 -9.109 -20.656 1 98.94 114 ILE A C 1
ATOM 867 O O . ILE A 1 114 ? -3.975 -8.852 -21.266 1 98.94 114 ILE A O 1
ATOM 871 N N . LYS A 1 115 ? -5.988 -9.867 -21.141 1 98.88 115 LYS A N 1
ATOM 872 C CA . LYS A 1 115 ? -5.828 -10.562 -22.422 1 98.88 115 LYS A CA 1
ATOM 873 C C . LYS A 1 115 ? -5.832 -9.578 -23.594 1 98.88 115 LYS A C 1
ATOM 875 O O . LYS A 1 115 ? -5.191 -9.82 -24.609 1 98.88 115 LYS A O 1
ATOM 880 N N . SER A 1 116 ? -6.551 -8.477 -23.406 1 98.88 116 SER A N 1
ATOM 881 C CA . SER A 1 116 ? -6.531 -7.465 -24.453 1 98.88 116 SER A CA 1
ATOM 882 C C . SER A 1 116 ? -5.125 -6.918 -24.672 1 98.88 116 SER A C 1
ATOM 884 O O . SER A 1 116 ? -4.801 -6.422 -25.75 1 98.88 116 SER A O 1
ATOM 886 N N . TYR A 1 117 ? -4.273 -7.039 -23.719 1 98.81 117 TYR A N 1
ATOM 887 C CA . TYR A 1 117 ? -2.877 -6.637 -23.828 1 98.81 117 TYR A CA 1
ATOM 888 C C . TYR A 1 117 ? -1.994 -7.824 -24.188 1 98.81 117 TYR A C 1
ATOM 890 O O . TYR A 1 117 ? -0.778 -7.68 -24.328 1 98.81 117 TYR A O 1
ATOM 898 N N . HIS A 1 118 ? -2.59 -9.031 -24.25 1 98.75 118 HIS A N 1
ATOM 899 C CA . HIS A 1 118 ? -1.88 -10.273 -24.516 1 98.75 118 HIS A CA 1
ATOM 900 C C . HIS A 1 118 ? -0.85 -10.578 -23.438 1 98.75 118 HIS A C 1
ATOM 902 O O . HIS A 1 118 ? 0.29 -10.938 -23.734 1 98.75 118 HIS A O 1
ATOM 908 N N . LYS A 1 119 ? -1.259 -10.359 -22.219 1 98.88 119 LYS A N 1
ATOM 909 C CA . LYS A 1 119 ? -0.368 -10.555 -21.078 1 98.88 119 LYS A CA 1
ATOM 910 C C . LYS A 1 119 ? -0.867 -11.68 -20.188 1 98.88 119 LYS A C 1
ATOM 912 O O . LYS A 1 119 ? -1.917 -12.273 -20.438 1 98.88 119 LYS A O 1
ATOM 917 N N . THR A 1 120 ? -0.134 -12.07 -19.141 1 98.94 120 THR A N 1
ATOM 918 C CA . THR A 1 120 ? -0.388 -13.227 -18.297 1 98.94 120 THR A CA 1
ATOM 919 C C . THR A 1 120 ? -1.381 -12.875 -17.188 1 98.94 120 THR A C 1
ATOM 921 O O . THR A 1 120 ? -1.201 -11.883 -16.469 1 98.94 120 THR A O 1
ATOM 924 N N . ALA A 1 121 ? -2.436 -13.641 -17.078 1 98.94 121 ALA A N 1
ATOM 925 C CA . ALA A 1 121 ? -3.395 -13.516 -15.992 1 98.94 121 ALA A CA 1
ATOM 926 C C . ALA A 1 121 ? -3.111 -14.539 -14.898 1 98.94 121 ALA A C 1
ATOM 928 O O . ALA A 1 121 ? -3.178 -15.75 -15.133 1 98.94 121 ALA A O 1
ATOM 929 N N . VAL A 1 122 ? -2.781 -14.078 -13.711 1 98.94 122 VAL A N 1
ATOM 930 C CA . VAL A 1 122 ? -2.51 -14.945 -12.57 1 98.94 122 VAL A CA 1
ATOM 931 C C . VAL A 1 122 ? -3.594 -14.758 -11.508 1 98.94 122 VAL A C 1
ATOM 933 O O . VAL A 1 122 ? -3.859 -13.641 -11.07 1 98.94 122 VAL A O 1
ATOM 936 N N . PHE A 1 123 ? -4.297 -15.828 -11.203 1 98.94 123 PHE A N 1
ATOM 937 C CA . PHE A 1 123 ? -5.191 -15.789 -10.055 1 98.94 123 PHE A CA 1
ATOM 938 C C . PHE A 1 123 ? -4.441 -16.172 -8.781 1 98.94 123 PHE A C 1
ATOM 940 O O . PHE A 1 123 ? -3.93 -17.281 -8.664 1 98.94 123 PHE A O 1
ATOM 947 N N . HIS A 1 124 ? -4.379 -15.188 -7.828 1 98.81 124 HIS A N 1
ATOM 948 C CA . HIS A 1 124 ? -3.492 -15.359 -6.684 1 98.81 124 HIS A CA 1
ATOM 949 C C . HIS A 1 124 ? -4.18 -16.141 -5.562 1 98.81 124 HIS A C 1
ATOM 951 O O . HIS A 1 124 ? -5.141 -16.875 -5.809 1 98.81 124 HIS A O 1
ATOM 957 N N . ARG A 1 125 ? -3.752 -16.062 -4.363 1 98.56 125 ARG A N 1
ATOM 958 C CA . ARG A 1 125 ? -4.078 -16.969 -3.268 1 98.56 125 ARG A CA 1
ATOM 959 C C . ARG A 1 125 ? -5.516 -16.766 -2.797 1 98.56 125 ARG A C 1
ATOM 961 O O . ARG A 1 125 ? -5.984 -17.469 -1.9 1 98.56 125 ARG A O 1
ATOM 968 N N . ALA A 1 126 ? -6.23 -15.805 -3.43 1 98.5 126 ALA A N 1
ATOM 969 C CA . ALA A 1 126 ? -7.672 -15.789 -3.188 1 98.5 126 ALA A CA 1
ATOM 970 C C . ALA A 1 126 ? -8.273 -17.172 -3.406 1 98.5 126 ALA A C 1
ATOM 972 O O . ALA A 1 126 ? -9.266 -17.531 -2.766 1 98.5 126 ALA A O 1
ATOM 973 N N . ILE A 1 127 ? -7.684 -18.016 -4.262 1 98.62 127 ILE A N 1
ATOM 974 C CA . ILE A 1 127 ? -8.172 -19.344 -4.582 1 98.62 127 ILE A CA 1
ATOM 975 C C . ILE A 1 127 ? -8.125 -20.234 -3.338 1 98.62 127 ILE A C 1
ATOM 977 O O . ILE A 1 127 ? -8.844 -21.234 -3.244 1 98.62 127 ILE A O 1
ATOM 981 N N . ASP A 1 128 ? -7.23 -19.906 -2.412 1 98.44 128 ASP A N 1
ATOM 982 C CA . ASP A 1 128 ? -7.082 -20.703 -1.194 1 98.44 128 ASP A CA 1
ATOM 983 C C . ASP A 1 128 ? -8.227 -20.422 -0.219 1 98.44 128 ASP A C 1
ATOM 985 O O . ASP A 1 128 ? -8.344 -21.094 0.811 1 98.44 128 ASP A O 1
ATOM 989 N N . CYS A 1 129 ? -9.109 -19.469 -0.538 1 97.44 129 CYS A N 1
ATOM 990 C CA . CYS A 1 129 ? -10.219 -19.094 0.328 1 97.44 129 CYS A CA 1
ATOM 991 C C . CYS A 1 129 ? -11.547 -19.531 -0.277 1 97.44 129 CYS A C 1
ATOM 993 O O . CYS A 1 129 ? -12.609 -19.141 0.207 1 97.44 129 CYS A O 1
ATOM 995 N N . VAL A 1 130 ? -11.547 -20.344 -1.286 1 97.38 130 VAL A N 1
ATOM 996 C CA . VAL A 1 130 ? -12.781 -20.719 -1.97 1 97.38 130 VAL A CA 1
ATOM 997 C C . VAL A 1 130 ? -13.445 -21.891 -1.247 1 97.38 130 VAL A C 1
ATOM 999 O O . VAL A 1 130 ? -12.781 -22.641 -0.527 1 97.38 130 VAL A O 1
ATOM 1002 N N . ASN A 1 131 ? -14.703 -22.094 -1.516 1 95.25 131 ASN A N 1
ATOM 1003 C CA . ASN A 1 131 ? -15.477 -23.188 -0.924 1 95.25 131 ASN A CA 1
ATOM 1004 C C . ASN A 1 131 ? -15.203 -24.516 -1.624 1 95.25 131 ASN A C 1
ATOM 1006 O O . ASN A 1 131 ? -15.109 -25.562 -0.973 1 95.25 131 ASN A O 1
ATOM 1010 N N . ASP A 1 132 ? -15.172 -24.5 -2.904 1 97.38 132 ASP A N 1
ATOM 1011 C CA . ASP A 1 132 ? -14.992 -25.672 -3.744 1 97.38 132 ASP A CA 1
ATOM 1012 C C . ASP A 1 132 ? -13.867 -25.469 -4.75 1 97.38 132 ASP A C 1
ATOM 1014 O O . ASP A 1 132 ? -14.055 -24.812 -5.777 1 97.38 132 ASP A O 1
ATOM 1018 N N . ILE A 1 133 ? -12.766 -26.109 -4.504 1 98.25 133 ILE A N 1
ATOM 1019 C CA . ILE A 1 133 ? -11.539 -25.875 -5.262 1 98.25 133 ILE A CA 1
ATOM 1020 C C . ILE A 1 133 ? -11.711 -26.375 -6.691 1 98.25 133 ILE A C 1
ATOM 1022 O O . ILE A 1 133 ? -11.227 -25.75 -7.641 1 98.25 133 ILE A O 1
ATOM 1026 N N . ASP A 1 134 ? -12.391 -27.438 -6.875 1 98.69 134 ASP A N 1
ATOM 1027 C CA . ASP A 1 134 ? -12.586 -28 -8.211 1 98.69 134 ASP A CA 1
ATOM 1028 C C . ASP A 1 134 ? -13.484 -27.094 -9.055 1 98.69 134 ASP A C 1
ATOM 1030 O O . ASP A 1 134 ? -13.203 -26.844 -10.227 1 98.69 134 ASP A O 1
ATOM 1034 N N . GLU A 1 135 ? -14.531 -26.641 -8.461 1 98.62 135 GLU A N 1
ATOM 1035 C CA . GLU A 1 135 ? -15.398 -25.688 -9.164 1 98.62 135 GLU A CA 1
ATOM 1036 C C . GLU A 1 135 ? -14.633 -24.422 -9.523 1 98.62 135 GLU A C 1
ATOM 1038 O O . GLU A 1 135 ? -14.75 -23.922 -10.648 1 98.62 135 GLU A O 1
ATOM 1043 N N . ALA A 1 136 ? -13.883 -23.906 -8.609 1 98.75 136 ALA A N 1
ATOM 1044 C CA . ALA A 1 136 ? -13.094 -22.703 -8.844 1 98.75 136 ALA A CA 1
ATOM 1045 C C . ALA A 1 136 ? -12.102 -22.906 -9.992 1 98.75 136 ALA A C 1
ATOM 1047 O O . ALA A 1 136 ? -12.008 -22.062 -10.891 1 98.75 136 ALA A O 1
ATOM 1048 N N . MET A 1 137 ? -11.414 -24.031 -9.992 1 98.81 137 MET A N 1
ATOM 1049 C CA . MET A 1 137 ? -10.43 -24.344 -11.023 1 98.81 137 MET A CA 1
ATOM 1050 C C . MET A 1 137 ? -11.094 -24.406 -12.398 1 98.81 137 MET A C 1
ATOM 1052 O O . MET A 1 137 ? -10.586 -23.828 -13.359 1 98.81 137 MET A O 1
ATOM 1056 N N . ASN A 1 138 ? -12.164 -25.062 -12.461 1 98.81 138 ASN A N 1
ATOM 1057 C CA . ASN A 1 138 ? -12.867 -25.172 -13.734 1 98.81 138 ASN A CA 1
ATOM 1058 C C . ASN A 1 138 ? -13.312 -23.812 -14.266 1 98.81 138 ASN A C 1
ATOM 1060 O O . ASN A 1 138 ? -13.18 -23.531 -15.453 1 98.81 138 ASN A O 1
ATOM 1064 N N . ILE A 1 139 ? -13.82 -22.969 -13.406 1 98.81 139 ILE A N 1
ATOM 1065 C CA . ILE A 1 139 ? -14.266 -21.641 -13.781 1 98.81 139 ILE A CA 1
ATOM 1066 C C . ILE A 1 139 ? -13.078 -20.828 -14.281 1 98.81 139 ILE A C 1
ATOM 1068 O O . ILE A 1 139 ? -13.156 -20.203 -15.344 1 98.81 139 ILE A O 1
ATOM 1072 N N . LEU A 1 140 ? -11.984 -20.828 -13.562 1 98.88 140 LEU A N 1
ATOM 1073 C CA . LEU A 1 140 ? -10.82 -20.016 -13.891 1 98.88 140 LEU A CA 1
ATOM 1074 C C . LEU A 1 140 ? -10.18 -20.469 -15.195 1 98.88 140 LEU A C 1
ATOM 1076 O O . LEU A 1 140 ? -9.75 -19.641 -16 1 98.88 140 LEU A O 1
ATOM 1080 N N . ILE A 1 141 ? -10.109 -21.781 -15.43 1 98.81 141 ILE A N 1
ATOM 1081 C CA . ILE A 1 141 ? -9.586 -22.328 -16.688 1 98.81 141 ILE A CA 1
ATOM 1082 C C . ILE A 1 141 ? -10.469 -21.875 -17.844 1 98.81 141 ILE A C 1
ATOM 1084 O O . ILE A 1 141 ? -9.969 -21.406 -18.875 1 98.81 141 ILE A O 1
ATOM 1088 N N . THR A 1 142 ? -11.766 -21.953 -17.609 1 98.69 142 THR A N 1
ATOM 1089 C CA . THR A 1 142 ? -12.727 -21.578 -18.641 1 98.69 142 THR A CA 1
ATOM 1090 C C . THR A 1 142 ? -12.617 -20.094 -18.969 1 98.69 142 THR A C 1
ATOM 1092 O O . THR A 1 142 ? -12.727 -19.703 -20.125 1 98.69 142 THR A O 1
ATOM 1095 N N . LEU A 1 143 ? -12.398 -19.266 -17.984 1 98.69 143 LEU A N 1
ATOM 1096 C CA . LEU A 1 143 ? -12.336 -17.812 -18.172 1 98.69 143 LEU A CA 1
ATOM 1097 C C . LEU A 1 143 ? -11.008 -17.406 -18.781 1 98.69 143 LEU A C 1
ATOM 1099 O O . LEU A 1 143 ? -10.867 -16.281 -19.281 1 98.69 143 LEU A O 1
ATOM 1103 N N . GLY A 1 144 ? -9.961 -18.25 -18.672 1 98.62 144 GLY A N 1
ATOM 1104 C CA . GLY A 1 144 ? -8.727 -17.969 -19.391 1 98.62 144 GLY A CA 1
ATOM 1105 C C . GLY A 1 144 ? -7.59 -17.531 -18.5 1 98.62 144 GLY A C 1
ATOM 1106 O O . GLY A 1 144 ? -6.648 -16.875 -18.938 1 98.62 144 GLY A O 1
ATOM 1107 N N . VAL A 1 145 ? -7.66 -17.875 -17.25 1 98.81 145 VAL A N 1
ATOM 1108 C CA . VAL A 1 145 ? -6.531 -17.641 -16.359 1 98.81 145 VAL A CA 1
ATOM 1109 C C . VAL A 1 145 ? -5.34 -18.484 -16.797 1 98.81 145 VAL A C 1
ATOM 1111 O O . VAL A 1 145 ? -5.504 -19.641 -17.203 1 98.81 145 VAL A O 1
ATOM 1114 N N . ASP A 1 146 ? -4.133 -17.922 -16.719 1 98.88 146 ASP A N 1
ATOM 1115 C CA . ASP A 1 146 ? -2.941 -18.609 -17.188 1 98.88 146 ASP A CA 1
ATOM 1116 C C . ASP A 1 146 ? -2.271 -19.391 -16.062 1 98.88 146 ASP A C 1
ATOM 1118 O O . ASP A 1 146 ? -1.662 -20.438 -16.281 1 98.88 146 ASP A O 1
ATOM 1122 N N . ARG A 1 147 ? -2.354 -18.859 -14.836 1 98.88 147 ARG A N 1
ATOM 1123 C CA . ARG A 1 147 ? -1.575 -19.391 -13.719 1 98.88 147 ARG A CA 1
ATOM 1124 C C . ARG A 1 147 ? -2.309 -19.188 -12.398 1 98.88 147 ARG A C 1
ATOM 1126 O O . ARG A 1 147 ? -2.934 -18.156 -12.18 1 98.88 147 ARG A O 1
ATOM 1133 N N . ILE A 1 148 ? -2.201 -20.156 -11.562 1 98.81 148 ILE A N 1
ATOM 1134 C CA . ILE A 1 148 ? -2.758 -20.094 -10.211 1 98.81 148 ILE A CA 1
ATOM 1135 C C . ILE A 1 148 ? -1.628 -20.047 -9.188 1 98.81 148 ILE A C 1
ATOM 1137 O O . ILE A 1 148 ? -0.733 -20.906 -9.211 1 98.81 148 ILE A O 1
ATOM 1141 N N . LEU A 1 149 ? -1.618 -19.062 -8.375 1 98.88 149 LEU A N 1
ATOM 1142 C CA . LEU A 1 149 ? -0.771 -19.047 -7.188 1 98.88 149 LEU A CA 1
ATOM 1143 C C . LEU A 1 149 ? -1.519 -19.625 -5.988 1 98.88 149 LEU A C 1
ATOM 1145 O O . LEU A 1 149 ? -2.582 -19.125 -5.617 1 98.88 149 LEU A O 1
ATOM 1149 N N . THR A 1 150 ? -0.985 -20.688 -5.332 1 98.81 150 THR A N 1
ATOM 1150 C CA . THR A 1 150 ? -1.745 -21.359 -4.281 1 98.81 150 THR A CA 1
ATOM 1151 C C . THR A 1 150 ? -0.812 -21.938 -3.227 1 98.81 150 THR A C 1
ATOM 1153 O O . THR A 1 150 ? 0.343 -22.25 -3.52 1 98.81 150 THR A O 1
ATOM 1156 N N . SER A 1 151 ? -1.337 -22 -2.039 1 98.56 151 SER A N 1
ATOM 1157 C CA . SER A 1 151 ? -0.673 -22.719 -0.961 1 98.56 151 SER A CA 1
ATOM 1158 C C . SER A 1 151 ? -1.391 -24.031 -0.652 1 98.56 151 SER A C 1
ATOM 1160 O O . SER A 1 151 ? -1.234 -24.594 0.437 1 98.56 151 SER A O 1
ATOM 1162 N N . GLY A 1 152 ? -2.295 -24.422 -1.612 1 98.38 152 GLY A N 1
ATOM 1163 C CA . GLY A 1 152 ? -3.016 -25.672 -1.425 1 98.38 152 GLY A CA 1
ATOM 1164 C C . GLY A 1 152 ? -4.086 -25.594 -0.354 1 98.38 152 GLY A C 1
ATOM 1165 O O . GLY A 1 152 ? -4.285 -26.531 0.407 1 98.38 152 GLY A O 1
ATOM 1166 N N . LEU A 1 153 ? -4.695 -24.469 -0.207 1 97.81 153 LEU A N 1
ATOM 1167 C CA . LEU A 1 153 ? -5.781 -24.234 0.738 1 97.81 153 LEU A CA 1
ATOM 1168 C C . LEU A 1 153 ? -5.27 -24.281 2.174 1 97.81 153 LEU A C 1
ATOM 1170 O O . LEU A 1 153 ? -6.031 -24.578 3.098 1 97.81 153 LEU A O 1
ATOM 1174 N N . GLN A 1 154 ? -4.012 -24.094 2.342 1 97.69 154 GLN A N 1
ATOM 1175 C CA . GLN A 1 154 ? -3.377 -24.062 3.654 1 97.69 154 GLN A CA 1
ATOM 1176 C C . GLN A 1 154 ? -2.605 -22.75 3.855 1 97.69 154 GLN A C 1
ATOM 1178 O O . GLN A 1 154 ? -2.398 -22 2.906 1 97.69 154 GLN A O 1
ATOM 1183 N N . GLY A 1 155 ? -2.262 -22.453 5.051 1 96.44 155 GLY A N 1
ATOM 1184 C CA . GLY A 1 155 ? -1.491 -21.266 5.348 1 96.44 155 GLY A CA 1
ATOM 1185 C C . GLY A 1 155 ? -0.121 -21.25 4.695 1 96.44 155 GLY A C 1
ATOM 1186 O O . GLY A 1 155 ? 0.376 -20.203 4.297 1 96.44 155 GLY A O 1
ATOM 1187 N N . LYS A 1 156 ? 0.469 -22.438 4.609 1 97.75 156 LYS A N 1
ATOM 1188 C CA . LYS A 1 156 ? 1.775 -22.641 3.986 1 97.75 156 LYS A CA 1
ATOM 1189 C C . LYS A 1 156 ? 1.718 -23.75 2.932 1 97.75 156 LYS A C 1
ATOM 1191 O O . LYS A 1 156 ? 1.029 -24.75 3.113 1 97.75 156 LYS A O 1
ATOM 1196 N N . ALA A 1 157 ? 2.506 -23.531 1.926 1 98.31 157 ALA A N 1
ATOM 1197 C CA . ALA A 1 157 ? 2.502 -24.453 0.799 1 98.31 157 ALA A CA 1
ATOM 1198 C C . ALA A 1 157 ? 2.92 -25.859 1.242 1 98.31 157 ALA A C 1
ATOM 1200 O O . ALA A 1 157 ? 2.377 -26.859 0.761 1 98.31 157 ALA A O 1
ATOM 1201 N N . THR A 1 158 ? 3.871 -25.938 2.186 1 98.06 158 THR A N 1
ATOM 1202 C CA . THR A 1 158 ? 4.363 -27.234 2.631 1 98.06 158 THR A CA 1
ATOM 1203 C C . THR A 1 158 ? 3.252 -28.031 3.299 1 98.06 158 THR A C 1
ATOM 1205 O O . THR A 1 158 ? 3.186 -29.266 3.152 1 98.06 158 THR A O 1
ATOM 1208 N N . ARG A 1 159 ? 2.363 -27.359 3.992 1 98.06 159 ARG A N 1
ATOM 1209 C CA . ARG A 1 159 ? 1.22 -28.016 4.621 1 98.06 159 ARG A CA 1
ATOM 1210 C C . ARG A 1 159 ? 0.168 -28.391 3.584 1 98.06 159 ARG A C 1
ATOM 1212 O O . ARG A 1 159 ? -0.609 -29.328 3.797 1 98.06 159 ARG A O 1
ATOM 1219 N N . GLY A 1 160 ? 0.165 -27.703 2.49 1 98.38 160 GLY A N 1
ATOM 1220 C CA . GLY A 1 160 ? -0.816 -27.922 1.44 1 98.38 160 GLY A CA 1
ATOM 1221 C C . GLY A 1 160 ? -0.27 -28.734 0.281 1 98.38 160 GLY A C 1
ATOM 1222 O O . GLY A 1 160 ? -0.838 -28.734 -0.812 1 98.38 160 GLY A O 1
ATOM 1223 N N . LYS A 1 161 ? 0.83 -29.438 0.484 1 98.44 161 LYS A N 1
ATOM 1224 C CA . LYS A 1 161 ? 1.551 -30.062 -0.616 1 98.44 161 LYS A CA 1
ATOM 1225 C C . LYS A 1 161 ? 0.701 -31.156 -1.278 1 98.44 161 LYS A C 1
ATOM 1227 O O . LYS A 1 161 ? 0.79 -31.359 -2.488 1 98.44 161 LYS A O 1
ATOM 1232 N N . GLU A 1 162 ? -0.171 -31.922 -0.489 1 98.75 162 GLU A N 1
ATOM 1233 C CA . GLU A 1 162 ? -1.036 -32.938 -1.068 1 98.75 162 GLU A CA 1
ATOM 1234 C C . GLU A 1 162 ? -2.057 -32.312 -2.021 1 98.75 162 GLU A C 1
ATOM 1236 O O . GLU A 1 162 ? -2.299 -32.844 -3.107 1 98.75 162 GLU A O 1
ATOM 1241 N N . MET A 1 163 ? -2.633 -31.281 -1.611 1 98.69 163 MET A N 1
ATOM 1242 C CA . MET A 1 163 ? -3.6 -30.562 -2.445 1 98.69 163 MET A CA 1
ATOM 1243 C C . MET A 1 163 ? -2.928 -29.984 -3.686 1 98.69 163 MET A C 1
ATOM 1245 O O . MET A 1 163 ? -3.479 -30.062 -4.785 1 98.69 163 MET A O 1
ATOM 1249 N N . ILE A 1 164 ? -1.736 -29.391 -3.549 1 98.81 164 ILE A N 1
ATOM 1250 C CA . ILE A 1 164 ? -1.005 -28.828 -4.68 1 98.81 164 ILE A CA 1
ATOM 1251 C C . ILE A 1 164 ? -0.706 -29.938 -5.695 1 98.81 164 ILE A C 1
ATOM 1253 O O . ILE A 1 164 ? -0.867 -29.734 -6.902 1 98.81 164 ILE A O 1
ATOM 1257 N N . LYS A 1 165 ? -0.281 -31.094 -5.191 1 98.81 165 LYS A N 1
ATOM 1258 C CA . LYS A 1 165 ? -0.051 -32.25 -6.074 1 98.81 165 LYS A CA 1
ATOM 1259 C C . LYS A 1 165 ? -1.326 -32.625 -6.816 1 98.81 165 LYS A C 1
ATOM 1261 O O . LYS A 1 165 ? -1.303 -32.844 -8.031 1 98.81 165 LYS A O 1
ATOM 1266 N N . TYR A 1 166 ? -2.369 -32.719 -6.074 1 98.81 166 TYR A N 1
ATOM 1267 C CA . TYR A 1 166 ? -3.658 -33.062 -6.668 1 98.81 166 TYR A CA 1
ATOM 1268 C C . TYR A 1 166 ? -4.016 -32.062 -7.781 1 98.81 166 TYR A C 1
ATOM 1270 O O . TYR A 1 166 ? -4.406 -32.469 -8.875 1 98.81 166 TYR A O 1
ATOM 1278 N N . LEU A 1 167 ? -3.908 -30.75 -7.547 1 98.81 167 LEU A N 1
ATOM 1279 C CA . LEU A 1 167 ? -4.238 -29.703 -8.523 1 98.81 167 LEU A CA 1
ATOM 1280 C C . LEU A 1 167 ? -3.369 -29.844 -9.766 1 98.81 167 LEU A C 1
ATOM 1282 O O . LEU A 1 167 ? -3.854 -29.672 -10.891 1 98.81 167 LEU A O 1
ATOM 1286 N N . TYR A 1 168 ? -2.1 -30.109 -9.547 1 98.56 168 TYR A N 1
ATOM 1287 C CA . TYR A 1 168 ? -1.197 -30.281 -10.672 1 98.56 168 TYR A CA 1
ATOM 1288 C C . TYR A 1 168 ? -1.598 -31.484 -11.516 1 98.56 168 TYR A C 1
ATOM 1290 O O . TYR A 1 168 ? -1.658 -31.406 -12.742 1 98.56 168 TYR A O 1
ATOM 1298 N N . ASP A 1 169 ? -1.87 -32.625 -10.898 1 98.56 169 ASP A N 1
ATOM 1299 C CA . ASP A 1 169 ? -2.232 -33.844 -11.594 1 98.56 169 ASP A CA 1
ATOM 1300 C C . ASP A 1 169 ? -3.547 -33.688 -12.352 1 98.56 169 ASP A C 1
ATOM 1302 O O . ASP A 1 169 ? -3.68 -34.156 -13.484 1 98.56 169 ASP A O 1
ATOM 1306 N N . ALA A 1 170 ? -4.426 -33.031 -11.727 1 98.56 170 ALA A N 1
ATOM 1307 C CA . ALA A 1 170 ? -5.785 -32.938 -12.258 1 98.56 170 ALA A CA 1
ATOM 1308 C C . ALA A 1 170 ? -5.887 -31.844 -13.328 1 98.56 170 ALA A C 1
ATOM 1310 O O . ALA A 1 170 ? -6.613 -32 -14.312 1 98.56 170 ALA A O 1
ATOM 1311 N N . TYR A 1 171 ? -5.156 -30.719 -13.133 1 98.38 171 TYR A N 1
ATOM 1312 C CA . TYR A 1 171 ? -5.445 -29.547 -13.945 1 98.38 171 TYR A CA 1
ATOM 1313 C C . TYR A 1 171 ? -4.184 -29.016 -14.617 1 98.38 171 TYR A C 1
ATOM 1315 O O . TYR A 1 171 ? -4.25 -28.125 -15.469 1 98.38 171 TYR A O 1
ATOM 1323 N N . GLY A 1 172 ? -3.006 -29.531 -14.344 1 97.25 172 GLY A N 1
ATOM 1324 C CA . GLY A 1 172 ? -1.713 -29 -14.727 1 97.25 172 GLY A CA 1
ATOM 1325 C C . GLY A 1 172 ? -1.523 -28.922 -16.234 1 97.25 172 GLY A C 1
ATOM 1326 O O . GLY A 1 172 ? -0.652 -28.188 -16.719 1 97.25 172 GLY A O 1
ATOM 1327 N N . GLU A 1 173 ? -2.281 -29.625 -17.016 1 97.06 173 GLU A N 1
ATOM 1328 C CA . GLU A 1 173 ? -2.211 -29.594 -18.469 1 97.06 173 GLU A CA 1
ATOM 1329 C C . GLU A 1 173 ? -2.969 -28.375 -19.016 1 97.06 173 GLU A C 1
ATOM 1331 O O . GLU A 1 173 ? -2.748 -27.969 -20.156 1 97.06 173 GLU A O 1
ATOM 1336 N N . ASN A 1 174 ? -3.822 -27.781 -18.234 1 97.88 174 ASN A N 1
ATOM 1337 C CA . ASN A 1 174 ? -4.715 -26.734 -18.703 1 97.88 174 ASN A CA 1
ATOM 1338 C C . ASN A 1 174 ? -4.355 -25.375 -18.109 1 97.88 174 ASN A C 1
ATOM 1340 O O . ASN A 1 174 ? -4.762 -24.328 -18.625 1 97.88 174 ASN A O 1
ATOM 1344 N N . ILE A 1 175 ? -3.641 -25.391 -17.016 1 98.38 175 ILE A N 1
ATOM 1345 C CA . ILE A 1 175 ? -3.326 -24.156 -16.297 1 98.38 175 ILE A CA 1
ATOM 1346 C C . ILE A 1 175 ? -2.029 -24.328 -15.508 1 98.38 175 ILE A C 1
ATOM 1348 O O . ILE A 1 175 ? -1.761 -25.406 -14.977 1 98.38 175 ILE A O 1
ATOM 1352 N N . GLU A 1 176 ? -1.203 -23.281 -15.406 1 98.5 176 GLU A N 1
ATOM 1353 C CA . GLU A 1 176 ? 0.037 -23.344 -14.641 1 98.5 176 GLU A CA 1
ATOM 1354 C C . GLU A 1 176 ? -0.238 -23.281 -13.141 1 98.5 176 GLU A C 1
ATOM 1356 O O . GLU A 1 176 ? -1.112 -22.531 -12.695 1 98.5 176 GLU A O 1
ATOM 1361 N N . ILE A 1 177 ? 0.502 -24.062 -12.383 1 98.62 177 ILE A N 1
ATOM 1362 C CA . ILE A 1 177 ? 0.381 -24.062 -10.93 1 98.62 177 ILE A CA 1
ATOM 1363 C C . ILE A 1 177 ? 1.667 -23.516 -10.305 1 98.62 177 ILE A C 1
ATOM 1365 O O . ILE A 1 177 ? 2.75 -24.062 -10.539 1 98.62 177 ILE A O 1
ATOM 1369 N N . LEU A 1 178 ? 1.551 -22.469 -9.633 1 98.75 178 LEU A N 1
ATOM 1370 C CA . LEU A 1 178 ? 2.613 -21.797 -8.898 1 98.75 178 LEU A CA 1
ATOM 1371 C C . LEU A 1 178 ? 2.412 -21.938 -7.395 1 98.75 178 LEU A C 1
ATOM 1373 O O . LEU A 1 178 ? 1.401 -21.484 -6.852 1 98.75 178 LEU A O 1
ATOM 1377 N N . ALA A 1 179 ? 3.326 -22.594 -6.711 1 98.75 179 ALA A N 1
ATOM 1378 C CA . ALA A 1 179 ? 3.209 -22.797 -5.27 1 98.75 179 ALA A CA 1
ATOM 1379 C C . ALA A 1 179 ? 3.885 -21.656 -4.508 1 98.75 179 ALA A C 1
ATOM 1381 O O . ALA A 1 179 ? 5.035 -21.312 -4.789 1 98.75 179 ALA A O 1
ATOM 1382 N N . GLY A 1 180 ? 3.166 -21.109 -3.596 1 98.25 180 GLY A N 1
ATOM 1383 C CA . GLY A 1 180 ? 3.703 -20.031 -2.777 1 98.25 180 GLY A CA 1
ATOM 1384 C C . GLY A 1 180 ? 3.254 -20.109 -1.331 1 98.25 180 GLY A C 1
ATOM 1385 O O . GLY A 1 180 ? 2.443 -20.969 -0.967 1 98.25 180 GLY A O 1
ATOM 1386 N N . SER A 1 181 ? 3.869 -19.203 -0.547 1 97.69 181 SER A N 1
ATOM 1387 C CA . SER A 1 181 ? 3.654 -19.094 0.893 1 97.69 181 SER A CA 1
ATOM 1388 C C . SER A 1 181 ? 4.559 -20.062 1.658 1 97.69 181 SER A C 1
ATOM 1390 O O . SER A 1 181 ? 4.195 -21.219 1.878 1 97.69 181 SER A O 1
ATOM 1392 N N . GLY A 1 182 ? 5.668 -19.578 2.113 1 97.19 182 GLY A N 1
ATOM 1393 C CA . GLY A 1 182 ? 6.559 -20.344 2.969 1 97.19 182 GLY A CA 1
ATOM 1394 C C . GLY A 1 182 ? 7.59 -21.141 2.191 1 97.19 182 GLY A C 1
ATOM 1395 O O . GLY A 1 182 ? 8.273 -22 2.756 1 97.19 182 GLY A O 1
ATOM 1396 N N . ILE A 1 183 ? 7.734 -20.938 0.917 1 98.31 183 ILE A N 1
ATOM 1397 C CA . ILE A 1 183 ? 8.719 -21.609 0.09 1 98.31 183 ILE A CA 1
ATOM 1398 C C . ILE A 1 183 ? 10.102 -21.016 0.328 1 98.31 183 ILE A C 1
ATOM 1400 O O . ILE A 1 183 ? 10.258 -19.781 0.36 1 98.31 183 ILE A O 1
ATOM 1404 N N . ASN A 1 184 ? 11.07 -21.766 0.577 1 97.31 184 ASN A N 1
ATOM 1405 C CA . ASN A 1 184 ? 12.453 -21.359 0.78 1 97.31 184 ASN A CA 1
ATOM 1406 C C . ASN A 1 184 ? 13.43 -22.453 0.36 1 97.31 184 ASN A C 1
ATOM 1408 O O . ASN A 1 184 ? 13.016 -23.5 -0.132 1 97.31 184 ASN A O 1
ATOM 1412 N N . ALA A 1 185 ? 14.703 -22.188 0.547 1 96.19 185 ALA A N 1
ATOM 1413 C CA . ALA A 1 185 ? 15.742 -23.109 0.093 1 96.19 185 ALA A CA 1
ATOM 1414 C C . ALA A 1 185 ? 15.625 -24.453 0.8 1 96.19 185 ALA A C 1
ATOM 1416 O O . ALA A 1 185 ? 15.977 -25.5 0.231 1 96.19 185 ALA A O 1
ATOM 1417 N N . GLY A 1 186 ? 15.062 -24.484 1.947 1 97.19 186 GLY A N 1
ATOM 1418 C CA . GLY A 1 186 ? 14.992 -25.703 2.75 1 97.19 186 GLY A CA 1
ATOM 1419 C C . GLY A 1 186 ? 13.898 -26.641 2.299 1 97.19 186 GLY A C 1
ATOM 1420 O O . GLY A 1 186 ? 13.93 -27.844 2.621 1 97.19 186 GLY A O 1
ATOM 1421 N N . ASN A 1 187 ? 12.922 -26.188 1.539 1 97.94 187 ASN A N 1
ATOM 1422 C CA . ASN A 1 187 ? 11.805 -27.047 1.204 1 97.94 187 ASN A CA 1
ATOM 1423 C C . ASN A 1 187 ? 11.531 -27.062 -0.297 1 97.94 187 ASN A C 1
ATOM 1425 O O . ASN A 1 187 ? 10.75 -27.891 -0.785 1 97.94 187 ASN A O 1
ATOM 1429 N N . ALA A 1 188 ? 12.203 -26.219 -1.062 1 97.94 188 ALA A N 1
ATOM 1430 C CA . ALA A 1 188 ? 11.914 -25.984 -2.477 1 97.94 188 ALA A CA 1
ATOM 1431 C C . ALA A 1 188 ? 12.039 -27.281 -3.273 1 97.94 188 ALA A C 1
ATOM 1433 O O . ALA A 1 188 ? 11.109 -27.672 -3.984 1 97.94 188 ALA A O 1
ATOM 1434 N N . LYS A 1 189 ? 13.156 -27.984 -3.15 1 96.56 189 LYS A N 1
ATOM 1435 C CA . LYS A 1 189 ? 13.398 -29.203 -3.922 1 96.56 189 LYS A CA 1
ATOM 1436 C C . LYS A 1 189 ? 12.375 -30.281 -3.584 1 96.56 189 LYS A C 1
ATOM 1438 O O . LYS A 1 189 ? 11.852 -30.953 -4.477 1 96.56 189 LYS A O 1
ATOM 1443 N N . LYS A 1 190 ? 12.117 -30.422 -2.326 1 97.12 190 LYS A N 1
ATOM 1444 C CA . LYS A 1 190 ? 11.133 -31.422 -1.888 1 97.12 190 LYS A CA 1
ATOM 1445 C C . LYS A 1 190 ? 9.758 -31.125 -2.469 1 97.12 190 LYS A C 1
ATOM 1447 O O . LYS A 1 190 ? 9.031 -32.031 -2.861 1 97.12 190 LYS A O 1
ATOM 1452 N N . MET A 1 191 ? 9.367 -29.859 -2.488 1 98.06 191 MET A N 1
ATOM 1453 C CA . MET A 1 191 ? 8.078 -29.438 -3.043 1 98.06 191 MET A CA 1
ATOM 1454 C C . MET A 1 191 ? 7.988 -29.797 -4.523 1 98.06 191 MET A C 1
ATOM 1456 O O . MET A 1 191 ? 6.984 -30.359 -4.969 1 98.06 191 MET A O 1
ATOM 1460 N N . LEU A 1 192 ? 9.055 -29.5 -5.266 1 97.5 192 LEU A N 1
ATOM 1461 C CA . LEU A 1 192 ? 9.086 -29.781 -6.699 1 97.5 192 LEU A CA 1
ATOM 1462 C C . LEU A 1 192 ? 9 -31.281 -6.957 1 97.5 192 LEU A C 1
ATOM 1464 O O . LEU A 1 192 ? 8.188 -31.734 -7.773 1 97.5 192 LEU A O 1
ATOM 1468 N N . ASP A 1 193 ? 9.789 -32.062 -6.211 1 96.69 193 ASP A N 1
ATOM 1469 C CA . ASP A 1 193 ? 9.875 -33.5 -6.418 1 96.69 193 ASP A CA 1
ATOM 1470 C C . ASP A 1 193 ? 8.555 -34.188 -6.074 1 96.69 193 ASP A C 1
ATOM 1472 O O . ASP A 1 193 ? 8.109 -35.094 -6.785 1 96.69 193 ASP A O 1
ATOM 1476 N N . TYR A 1 194 ? 7.965 -33.688 -5.055 1 97.94 194 TYR A N 1
ATOM 1477 C CA . TYR A 1 194 ? 6.77 -34.375 -4.551 1 97.94 194 TYR A CA 1
ATOM 1478 C C . TYR A 1 194 ? 5.555 -34 -5.402 1 97.94 194 TYR A C 1
ATOM 1480 O O . TYR A 1 194 ? 4.73 -34.875 -5.703 1 97.94 194 TYR A O 1
ATOM 1488 N N . THR A 1 195 ? 5.355 -32.781 -5.797 1 98 195 THR A N 1
ATOM 1489 C CA . THR A 1 195 ? 4.125 -32.312 -6.418 1 98 195 THR A CA 1
ATOM 1490 C C . THR A 1 195 ? 4.215 -32.406 -7.941 1 98 195 THR A C 1
ATOM 1492 O O . THR A 1 195 ? 3.193 -32.469 -8.625 1 98 195 THR A O 1
ATOM 1495 N N . GLY A 1 196 ? 5.477 -32.25 -8.477 1 96.75 196 GLY A N 1
ATOM 1496 C CA . GLY A 1 196 ? 5.672 -32.25 -9.914 1 96.75 196 GLY A CA 1
ATOM 1497 C C . GLY A 1 196 ? 5.539 -30.859 -10.531 1 96.75 196 GLY A C 1
ATOM 1498 O O . GLY A 1 196 ? 5.781 -30.688 -11.727 1 96.75 196 GLY A O 1
ATOM 1499 N N . ILE A 1 197 ? 5.172 -29.859 -9.727 1 97.19 197 ILE A N 1
ATOM 1500 C CA . ILE A 1 197 ? 5.055 -28.516 -10.266 1 97.19 197 ILE A CA 1
ATOM 1501 C C . ILE A 1 197 ? 6.434 -28 -10.68 1 97.19 197 ILE A C 1
ATOM 1503 O O . ILE A 1 197 ? 7.457 -28.562 -10.273 1 97.19 197 ILE A O 1
ATOM 1507 N N . LYS A 1 198 ? 6.422 -26.906 -11.445 1 96.38 198 LYS A N 1
ATOM 1508 C CA . LYS A 1 198 ? 7.684 -26.406 -11.992 1 96.38 198 LYS A CA 1
ATOM 1509 C C . LYS A 1 198 ? 7.945 -24.969 -11.555 1 96.38 198 LYS A C 1
ATOM 1511 O O . LYS A 1 198 ? 9.008 -24.406 -11.844 1 96.38 198 LYS A O 1
ATOM 1516 N N . GLN A 1 199 ? 6.98 -24.406 -10.891 1 97.81 199 GLN A N 1
ATOM 1517 C CA . GLN A 1 199 ? 7.102 -23 -10.539 1 97.81 199 GLN A CA 1
ATOM 1518 C C . GLN A 1 199 ? 6.898 -22.781 -9.039 1 97.81 199 GLN A C 1
ATOM 1520 O O . GLN A 1 199 ? 5.945 -23.312 -8.461 1 97.81 199 GLN A O 1
ATOM 1525 N N . LEU A 1 200 ? 7.816 -22.047 -8.445 1 98.56 200 LEU A N 1
ATOM 1526 C CA . LEU A 1 200 ? 7.77 -21.719 -7.027 1 98.56 200 LEU A CA 1
ATOM 1527 C C . LEU A 1 200 ? 7.801 -20.203 -6.824 1 98.56 200 LEU A C 1
ATOM 1529 O O . LEU A 1 200 ? 8.477 -19.484 -7.562 1 98.56 200 LEU A O 1
ATOM 1533 N N . HIS A 1 201 ? 7.062 -19.766 -5.906 1 98.81 201 HIS A N 1
ATOM 1534 C CA . HIS A 1 201 ? 6.977 -18.375 -5.492 1 98.81 201 HIS A CA 1
ATOM 1535 C C . HIS A 1 201 ? 7.527 -18.188 -4.082 1 98.81 201 HIS A C 1
ATOM 1537 O O . HIS A 1 201 ? 7.078 -18.844 -3.143 1 98.81 201 HIS A O 1
ATOM 1543 N N . SER A 1 202 ? 8.516 -17.344 -3.938 1 98.69 202 SER A N 1
ATOM 1544 C CA . SER A 1 202 ? 9.156 -17.141 -2.641 1 98.69 202 SER A CA 1
ATOM 1545 C C . SER A 1 202 ? 9.445 -15.672 -2.383 1 98.69 202 SER A C 1
ATOM 1547 O O . SER A 1 202 ? 9.781 -14.93 -3.309 1 98.69 202 SER A O 1
ATOM 1549 N N . SER A 1 203 ? 9.367 -15.297 -1.114 1 98.06 203 SER A N 1
ATOM 1550 C CA . SER A 1 203 ? 9.68 -13.922 -0.749 1 98.06 203 SER A CA 1
ATOM 1551 C C . SER A 1 203 ? 11.188 -13.711 -0.596 1 98.06 203 SER A C 1
ATOM 1553 O O . SER A 1 203 ? 11.672 -12.586 -0.671 1 98.06 203 SER A O 1
ATOM 1555 N N . CYS A 1 204 ? 11.914 -14.836 -0.35 1 98.5 204 CYS A N 1
ATOM 1556 C CA . CYS A 1 204 ? 13.336 -14.711 -0.028 1 98.5 204 CYS A CA 1
ATOM 1557 C C . CYS A 1 204 ? 13.57 -13.555 0.935 1 98.5 204 CYS A C 1
ATOM 1559 O O . CYS A 1 204 ? 14.445 -12.719 0.702 1 98.5 204 CYS A O 1
ATOM 1561 N N . LYS A 1 205 ? 12.867 -13.586 2.002 1 97.81 205 LYS A N 1
ATOM 1562 C CA . LYS A 1 205 ? 12.68 -12.438 2.875 1 97.81 205 LYS A CA 1
ATOM 1563 C C . LYS A 1 205 ? 13.859 -12.273 3.832 1 97.81 205 LYS A C 1
ATOM 1565 O O . LYS A 1 205 ? 14.359 -13.258 4.379 1 97.81 205 LYS A O 1
ATOM 1570 N N . ASP A 1 206 ? 14.273 -11.141 3.949 1 97.81 206 ASP A N 1
ATOM 1571 C CA . ASP A 1 206 ? 15.148 -10.648 5.008 1 97.81 206 ASP A CA 1
ATOM 1572 C C . ASP A 1 206 ? 14.602 -9.359 5.621 1 97.81 206 ASP A C 1
ATOM 1574 O O . ASP A 1 206 ? 13.5 -8.93 5.277 1 97.81 206 ASP A O 1
ATOM 1578 N N . TRP A 1 207 ? 15.32 -8.766 6.648 1 97.81 207 TRP A N 1
ATOM 1579 C CA . TRP A 1 207 ? 14.844 -7.566 7.336 1 97.81 207 TRP A CA 1
ATOM 1580 C C . TRP A 1 207 ? 15.93 -6.504 7.391 1 97.81 207 TRP A C 1
ATOM 1582 O O . TRP A 1 207 ? 17.109 -6.816 7.574 1 97.81 207 TRP A O 1
ATOM 1592 N N . HIS A 1 208 ? 15.547 -5.309 7.156 1 98.06 208 HIS A N 1
ATOM 1593 C CA . HIS A 1 208 ? 16.359 -4.129 7.441 1 98.06 208 HIS A CA 1
ATOM 1594 C C . HIS A 1 208 ? 15.758 -3.314 8.586 1 98.06 208 HIS A C 1
ATOM 1596 O O . HIS A 1 208 ? 14.539 -3.264 8.75 1 98.06 208 HIS A O 1
ATOM 1602 N N . THR A 1 209 ? 16.641 -2.764 9.383 1 97.5 209 THR A N 1
ATOM 1603 C CA . THR A 1 209 ? 16.188 -1.941 10.508 1 97.5 209 THR A CA 1
ATOM 1604 C C . THR A 1 209 ? 16.141 -0.47 10.109 1 97.5 209 THR A C 1
ATOM 1606 O O . THR A 1 209 ? 17.031 0.031 9.43 1 97.5 209 THR A O 1
ATOM 1609 N N . ASP A 1 210 ? 15.102 0.195 10.406 1 97.69 210 ASP A N 1
ATOM 1610 C CA . ASP A 1 210 ? 14.977 1.645 10.297 1 97.69 210 ASP A CA 1
ATOM 1611 C C . ASP A 1 210 ? 14.898 2.295 11.68 1 97.69 210 ASP A C 1
ATOM 1613 O O . ASP A 1 210 ? 13.867 2.215 12.352 1 97.69 210 ASP A O 1
ATOM 1617 N N . SER A 1 211 ? 15.891 3.008 12.086 1 95.44 211 SER A N 1
ATOM 1618 C CA . SER A 1 211 ? 16.031 3.543 13.438 1 95.44 211 SER A CA 1
ATOM 1619 C C . SER A 1 211 ? 15.016 4.652 13.695 1 95.44 211 SER A C 1
ATOM 1621 O O . SER A 1 211 ? 14.82 5.059 14.844 1 95.44 211 SER A O 1
ATOM 1623 N N . THR A 1 212 ? 14.328 5.082 12.695 1 97.25 212 THR A N 1
ATOM 1624 C CA . THR A 1 212 ? 13.406 6.203 12.836 1 97.25 212 THR A CA 1
ATOM 1625 C C . THR A 1 212 ? 11.969 5.711 12.961 1 97.25 212 THR A C 1
ATOM 1627 O O . THR A 1 212 ? 11.023 6.5 12.898 1 97.25 212 THR A O 1
ATOM 1630 N N . THR A 1 213 ? 11.781 4.406 13.102 1 97.06 213 THR A N 1
ATOM 1631 C CA . THR A 1 213 ? 10.461 3.791 13.141 1 97.06 213 THR A CA 1
ATOM 1632 C C . THR A 1 213 ? 9.688 4.242 14.375 1 97.06 213 THR A C 1
ATOM 1634 O O . THR A 1 213 ? 8.469 4.398 14.328 1 97.06 213 THR A O 1
ATOM 1637 N N . SER A 1 214 ? 10.438 4.449 15.453 1 94.5 214 SER A N 1
ATOM 1638 C CA . SER A 1 214 ? 9.797 4.859 16.703 1 94.5 214 SER A CA 1
ATOM 1639 C C . SER A 1 214 ? 10.672 5.836 17.484 1 94.5 214 SER A C 1
ATOM 1641 O O . SER A 1 214 ? 11.898 5.797 17.375 1 94.5 214 SER A O 1
ATOM 1643 N N . ARG A 1 215 ? 9.953 6.723 18.141 1 91.81 215 ARG A N 1
ATOM 1644 C CA . ARG A 1 215 ? 10.586 7.668 19.047 1 91.81 215 ARG A CA 1
ATOM 1645 C C . ARG A 1 215 ? 9.68 7.984 20.234 1 91.81 215 ARG A C 1
ATOM 1647 O O . ARG A 1 215 ? 8.602 8.555 20.062 1 91.81 215 ARG A O 1
ATOM 1654 N N . ASP A 1 216 ? 10.148 7.621 21.406 1 90 216 ASP A N 1
ATOM 1655 C CA . ASP A 1 216 ? 9.406 7.895 22.641 1 90 216 ASP A CA 1
ATOM 1656 C C . ASP A 1 216 ? 7.977 7.375 22.547 1 90 216 ASP A C 1
ATOM 1658 O O . ASP A 1 216 ? 7.75 6.164 22.484 1 90 216 ASP A O 1
ATOM 1662 N N . GLU A 1 217 ? 7.023 8.398 22.297 1 91.56 217 GLU A N 1
ATOM 1663 C CA . GLU A 1 217 ? 5.617 8.023 22.375 1 91.56 217 GLU A CA 1
ATOM 1664 C C . GLU A 1 217 ? 5.023 7.828 20.984 1 91.56 217 GLU A C 1
ATOM 1666 O O . GLU A 1 217 ? 3.82 7.598 20.844 1 91.56 217 GLU A O 1
ATOM 1671 N N . VAL A 1 218 ? 5.816 7.898 19.984 1 95.62 218 VAL A N 1
ATOM 1672 C CA . VAL A 1 218 ? 5.375 7.754 18.594 1 95.62 218 VAL A CA 1
ATOM 1673 C C . VAL A 1 218 ? 5.922 6.453 18.016 1 95.62 218 VAL A C 1
ATOM 1675 O O . VAL A 1 218 ? 7.105 6.141 18.172 1 95.62 218 VAL A O 1
ATOM 1678 N N . ASN A 1 219 ? 5.027 5.664 17.422 1 95.62 219 ASN A N 1
ATOM 1679 C CA . ASN A 1 219 ? 5.414 4.348 16.938 1 95.62 219 ASN A CA 1
ATOM 1680 C C . ASN A 1 219 ? 4.723 4.016 15.609 1 95.62 219 ASN A C 1
ATOM 1682 O O . ASN A 1 219 ? 3.492 3.992 15.539 1 95.62 219 ASN A O 1
ATOM 1686 N N . PHE A 1 220 ? 5.5 3.734 14.547 1 96.31 220 PHE A N 1
ATOM 1687 C CA . PHE A 1 220 ? 4.992 3.354 13.234 1 96.31 220 PHE A CA 1
ATOM 1688 C C . PHE A 1 220 ? 5.332 1.9 12.922 1 96.31 220 PHE A C 1
ATOM 1690 O O . PHE A 1 220 ? 5.277 1.478 11.766 1 96.31 220 PHE A O 1
ATOM 1697 N N . SER A 1 221 ? 5.672 1.118 13.977 1 95.19 221 SER A N 1
ATOM 1698 C CA . SER A 1 221 ? 6.141 -0.257 13.836 1 95.19 221 SER A CA 1
ATOM 1699 C C . SER A 1 221 ? 5.008 -1.182 13.398 1 95.19 221 SER A C 1
ATOM 1701 O O . SER A 1 221 ? 3.865 -1.021 13.836 1 95.19 221 SER A O 1
ATOM 1703 N N . TYR A 1 222 ? 5.344 -2.127 12.477 1 94 222 TYR A N 1
ATOM 1704 C CA . TYR A 1 222 ? 4.488 -3.281 12.219 1 94 222 TYR A CA 1
ATOM 1705 C C . TYR A 1 222 ? 5.246 -4.582 12.461 1 94 222 TYR A C 1
ATOM 1707 O O . TYR A 1 222 ? 4.645 -5.656 12.508 1 94 222 TYR A O 1
ATOM 1715 N N . HIS A 1 223 ? 6.551 -4.523 12.609 1 94.19 223 HIS A N 1
ATOM 1716 C CA . HIS A 1 223 ? 7.473 -5.59 12.977 1 94.19 223 HIS A CA 1
ATOM 1717 C C . HIS A 1 223 ? 8.703 -5.035 13.688 1 94.19 223 HIS A C 1
ATOM 1719 O O . HIS A 1 223 ? 9.805 -5.043 13.125 1 94.19 223 HIS A O 1
ATOM 1725 N N . GLY A 1 224 ? 8.492 -4.609 14.969 1 93.81 224 GLY A N 1
ATOM 1726 C CA . GLY A 1 224 ? 9.586 -3.865 15.586 1 93.81 224 GLY A CA 1
ATOM 1727 C C . GLY A 1 224 ? 10 -2.646 14.781 1 93.81 224 GLY A C 1
ATOM 1728 O O . GLY A 1 224 ? 9.148 -1.898 14.297 1 93.81 224 GLY A O 1
ATOM 1729 N N . ASP A 1 225 ? 11.32 -2.443 14.648 1 95.44 225 ASP A N 1
ATOM 1730 C CA . ASP A 1 225 ? 11.82 -1.313 13.867 1 95.44 225 ASP A CA 1
ATOM 1731 C C . ASP A 1 225 ? 12.266 -1.759 12.477 1 95.44 225 ASP A C 1
ATOM 1733 O O . ASP A 1 225 ? 13.008 -1.048 11.797 1 95.44 225 ASP A O 1
ATOM 1737 N N . ASP A 1 226 ? 11.812 -2.957 12.133 1 97.19 226 ASP A N 1
ATOM 1738 C CA . ASP A 1 226 ? 12.305 -3.541 10.891 1 97.19 226 ASP A CA 1
ATOM 1739 C C . ASP A 1 226 ? 11.25 -3.471 9.789 1 97.19 226 ASP A C 1
ATOM 1741 O O . ASP A 1 226 ? 10.062 -3.305 10.07 1 97.19 226 ASP A O 1
ATOM 1745 N N . TYR A 1 227 ? 11.688 -3.486 8.586 1 97.81 227 TYR A N 1
ATOM 1746 C CA . TYR A 1 227 ? 10.836 -3.691 7.418 1 97.81 227 TYR A CA 1
ATOM 1747 C C . TYR A 1 227 ? 11.406 -4.785 6.523 1 97.81 227 TYR A C 1
ATOM 1749 O O . TYR A 1 227 ? 12.609 -5.039 6.527 1 97.81 227 TYR A O 1
ATOM 1757 N N . GLU A 1 228 ? 10.57 -5.457 5.789 1 97.94 228 GLU A N 1
ATOM 1758 C CA . GLU A 1 228 ? 10.961 -6.625 5.004 1 97.94 228 GLU A CA 1
ATOM 1759 C C . GLU A 1 228 ? 11.664 -6.215 3.715 1 97.94 228 GLU A C 1
ATOM 1761 O O . GLU A 1 228 ? 11.312 -5.203 3.105 1 97.94 228 GLU A O 1
ATOM 1766 N N . VAL A 1 229 ? 12.664 -6.984 3.35 1 98.62 229 VAL A N 1
ATOM 1767 C CA . VAL A 1 229 ? 13.359 -6.832 2.076 1 98.62 229 VAL A CA 1
ATOM 1768 C C . VAL A 1 229 ? 13.656 -8.211 1.481 1 98.62 229 VAL A C 1
ATOM 1770 O O . VAL A 1 229 ? 13.57 -9.227 2.176 1 98.62 229 VAL A O 1
ATOM 1773 N N . VAL A 1 230 ? 13.961 -8.195 0.187 1 98.81 230 VAL A N 1
ATOM 1774 C CA . VAL A 1 230 ? 14.453 -9.398 -0.473 1 98.81 230 VAL A CA 1
ATOM 1775 C C . VAL A 1 230 ? 15.969 -9.508 -0.283 1 98.81 230 VAL A C 1
ATOM 1777 O O . VAL A 1 230 ? 16.688 -8.516 -0.406 1 98.81 230 VAL A O 1
ATOM 1780 N N . SER A 1 231 ? 16.422 -10.711 0.038 1 98.75 231 SER A N 1
ATOM 1781 C CA . SER A 1 231 ? 17.859 -11 0.15 1 98.75 231 SER A CA 1
ATOM 1782 C C . SER A 1 231 ? 18.422 -11.539 -1.162 1 98.75 231 SER A C 1
ATOM 1784 O O . SER A 1 231 ? 17.969 -12.578 -1.653 1 98.75 231 SER A O 1
ATOM 1786 N N . GLN A 1 232 ? 19.375 -10.828 -1.676 1 98.75 232 GLN A N 1
ATOM 1787 C CA . GLN A 1 232 ? 20.047 -11.305 -2.883 1 98.75 232 GLN A CA 1
ATOM 1788 C C . GLN A 1 232 ? 20.594 -12.711 -2.684 1 98.75 232 GLN A C 1
ATOM 1790 O O . GLN A 1 232 ? 20.484 -13.562 -3.564 1 98.75 232 GLN A O 1
ATOM 1795 N N . GLU A 1 233 ? 21.219 -12.953 -1.538 1 98.69 233 GLU A N 1
ATOM 1796 C CA . GLU A 1 233 ? 21.844 -14.234 -1.224 1 98.69 233 GLU A CA 1
ATOM 1797 C C . GLU A 1 233 ? 20.812 -15.359 -1.199 1 98.69 233 GLU A C 1
ATOM 1799 O O . GLU A 1 233 ? 21.062 -16.438 -1.731 1 98.69 233 GLU A O 1
ATOM 1804 N N . LEU A 1 234 ? 19.672 -15.109 -0.574 1 98.69 234 LEU A N 1
ATOM 1805 C CA . LEU A 1 234 ? 18.625 -16.125 -0.512 1 98.69 234 LEU A CA 1
ATOM 1806 C C . LEU A 1 234 ? 18.078 -16.438 -1.902 1 98.69 234 LEU A C 1
ATOM 1808 O O . LEU A 1 234 ? 17.781 -17.578 -2.219 1 98.69 234 LEU A O 1
ATOM 1812 N N . VAL A 1 235 ? 17.953 -15.383 -2.719 1 98.75 235 VAL A N 1
ATOM 1813 C CA . VAL A 1 235 ? 17.5 -15.578 -4.09 1 98.75 235 VAL A CA 1
ATOM 1814 C C . VAL A 1 235 ? 18.5 -16.438 -4.855 1 98.75 235 VAL A C 1
ATOM 1816 O O . VAL A 1 235 ? 18.109 -17.391 -5.539 1 98.75 235 VAL A O 1
ATOM 1819 N N . GLU A 1 236 ? 19.766 -16.125 -4.738 1 98.38 236 GLU A N 1
ATOM 1820 C CA . GLU A 1 236 ? 20.828 -16.875 -5.422 1 98.38 236 GLU A CA 1
ATOM 1821 C C . GLU A 1 236 ? 20.766 -18.359 -5.066 1 98.38 236 GLU A C 1
ATOM 1823 O O . GLU A 1 236 ? 20.828 -19.219 -5.949 1 98.38 236 GLU A O 1
ATOM 1828 N N . ILE A 1 237 ? 20.672 -18.625 -3.781 1 98.25 237 ILE A N 1
ATOM 1829 C CA . ILE A 1 237 ? 20.625 -20 -3.295 1 98.25 237 ILE A CA 1
ATOM 1830 C C . ILE A 1 237 ? 19.406 -20.719 -3.869 1 98.25 237 ILE A C 1
ATOM 1832 O O . ILE A 1 237 ? 19.531 -21.844 -4.379 1 98.25 237 ILE A O 1
ATOM 1836 N N . LEU A 1 238 ? 18.297 -20.078 -3.807 1 98.25 238 LEU A N 1
ATOM 1837 C CA . LEU A 1 238 ? 17.047 -20.688 -4.25 1 98.25 238 LEU A CA 1
ATOM 1838 C C . LEU A 1 238 ? 17.062 -20.938 -5.758 1 98.25 238 LEU A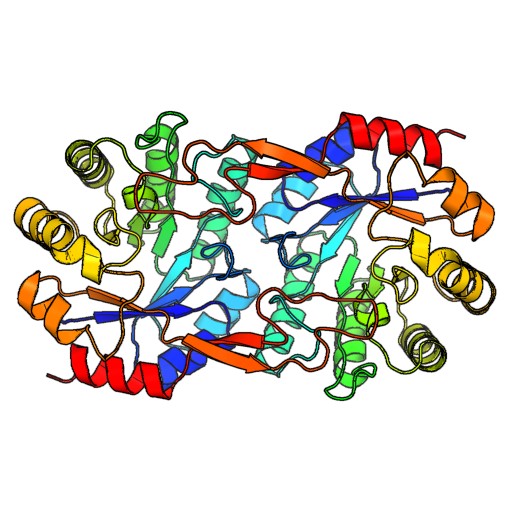 C 1
ATOM 1840 O O . LEU A 1 238 ? 16.656 -22 -6.227 1 98.25 238 LEU A O 1
ATOM 1844 N N . VAL A 1 239 ? 17.516 -19.953 -6.535 1 97.81 239 VAL A N 1
ATOM 1845 C CA . VAL A 1 239 ? 17.562 -20.047 -7.988 1 97.81 239 VAL A CA 1
ATOM 1846 C C . VAL A 1 239 ? 18.516 -21.172 -8.391 1 97.81 239 VAL A C 1
ATOM 1848 O O . VAL A 1 239 ? 18.219 -21.969 -9.289 1 97.81 239 VAL A O 1
ATOM 1851 N N . GLU A 1 240 ? 19.672 -21.25 -7.754 1 96.5 240 GLU A N 1
ATOM 1852 C CA . GLU A 1 240 ? 20.625 -22.312 -8.039 1 96.5 240 GLU A CA 1
ATOM 1853 C C . GLU A 1 240 ? 20.016 -23.688 -7.754 1 96.5 240 GLU A C 1
ATOM 1855 O O . GLU A 1 240 ? 20.219 -24.625 -8.523 1 96.5 240 GLU A O 1
ATOM 1860 N N . LEU A 1 241 ? 19.312 -23.75 -6.711 1 95.88 241 LEU A N 1
ATOM 1861 C CA . LEU A 1 241 ? 18.719 -25.016 -6.285 1 95.88 241 LEU A CA 1
ATOM 1862 C C . LEU A 1 241 ? 17.625 -25.453 -7.25 1 95.88 241 LEU A C 1
ATOM 1864 O O . LEU A 1 241 ? 17.469 -26.656 -7.52 1 95.88 241 LEU A O 1
ATOM 1868 N N . VAL A 1 242 ? 16.844 -24.516 -7.742 1 95.62 242 VAL A N 1
ATOM 1869 C CA . VAL A 1 242 ? 15.625 -24.812 -8.484 1 95.62 242 VAL A CA 1
ATOM 1870 C C . VAL A 1 242 ? 15.914 -24.828 -9.984 1 95.62 242 VAL A C 1
ATOM 1872 O O . VAL A 1 242 ? 15.469 -25.719 -10.703 1 95.62 242 VAL A O 1
ATOM 1875 N N . GLU A 1 243 ? 16.75 -23.859 -10.445 1 90.31 243 GLU A N 1
ATOM 1876 C CA . GLU A 1 243 ? 16.922 -23.656 -11.883 1 90.31 243 GLU A CA 1
ATOM 1877 C C . GLU A 1 243 ? 18.266 -24.172 -12.359 1 90.31 243 GLU A C 1
ATOM 1879 O O . GLU A 1 243 ? 18.516 -24.281 -13.562 1 90.31 243 GLU A O 1
ATOM 1884 N N . GLY A 1 244 ? 19.281 -24.266 -11.422 1 79.88 244 GLY A N 1
ATOM 1885 C CA . GLY A 1 244 ? 20.641 -24.656 -11.781 1 79.88 244 GLY A CA 1
ATOM 1886 C C . GLY A 1 244 ? 20.734 -26.109 -12.219 1 79.88 244 GLY A C 1
ATOM 1887 O O . GLY A 1 244 ? 21.766 -26.547 -12.742 1 79.88 244 GLY A O 1
ATOM 1888 N N . GLU A 1 245 ? 19.797 -26.984 -12.07 1 64.88 245 GLU A N 1
ATOM 1889 C CA . GLU A 1 245 ? 19.938 -28.375 -12.531 1 64.88 245 GLU A CA 1
ATOM 1890 C C . GLU A 1 245 ? 19.531 -28.516 -13.992 1 64.88 245 GLU A C 1
ATOM 1892 O O . GLU A 1 245 ? 18.672 -27.766 -14.477 1 64.88 245 GLU A O 1
ATOM 1897 N N . MET B 1 1 ? -8.289 32.656 9.164 1 57.94 1 MET B N 1
ATOM 1898 C CA . MET B 1 1 ? -8.273 31.516 8.25 1 57.94 1 MET B CA 1
ATOM 1899 C C . MET B 1 1 ? -9.375 30.531 8.609 1 57.94 1 MET B C 1
ATOM 1901 O O . MET B 1 1 ? -9.672 30.312 9.781 1 57.94 1 MET B O 1
ATOM 1905 N N . ASP B 1 2 ? -10.148 30.031 7.52 1 83.44 2 ASP B N 1
ATOM 1906 C CA . ASP B 1 2 ? -11.266 29.125 7.773 1 83.44 2 ASP B CA 1
ATOM 1907 C C . ASP B 1 2 ? -10.781 27.781 8.273 1 83.44 2 ASP B C 1
ATOM 1909 O O . ASP B 1 2 ? -9.688 27.328 7.926 1 83.44 2 ASP B O 1
ATOM 1913 N N . LYS B 1 3 ? -11.406 27.25 9.273 1 95.19 3 LYS B N 1
ATOM 1914 C CA . LYS B 1 3 ? -11.125 25.922 9.812 1 95.19 3 LYS B CA 1
ATOM 1915 C C . LYS B 1 3 ? -11.336 24.844 8.758 1 95.19 3 LYS B C 1
ATOM 1917 O O . LYS B 1 3 ? -12.25 24.938 7.941 1 95.19 3 LYS B O 1
ATOM 1922 N N . ILE B 1 4 ? -10.469 23.891 8.766 1 96.44 4 ILE B N 1
ATOM 1923 C CA . ILE B 1 4 ? -10.539 22.859 7.738 1 96.44 4 ILE B CA 1
ATOM 1924 C C . ILE B 1 4 ? -10.383 21.484 8.375 1 96.44 4 ILE B C 1
ATOM 1926 O O . ILE B 1 4 ? -9.547 21.297 9.266 1 96.44 4 ILE B O 1
ATOM 1930 N N . VAL B 1 5 ? -11.188 20.594 7.895 1 97.75 5 VAL B N 1
ATOM 1931 C CA . VAL B 1 5 ? -11.023 19.172 8.211 1 97.75 5 VAL B CA 1
ATOM 1932 C C . VAL B 1 5 ? -10.414 18.438 7.02 1 97.75 5 VAL B C 1
ATOM 1934 O O . VAL B 1 5 ? -10.953 18.5 5.91 1 97.75 5 VAL B O 1
ATOM 1937 N N . GLU B 1 6 ? -9.336 17.891 7.219 1 98.81 6 GLU B N 1
ATOM 1938 C CA . GLU B 1 6 ? -8.727 16.984 6.25 1 98.81 6 GLU B CA 1
ATOM 1939 C C . GLU B 1 6 ? -9.016 15.523 6.59 1 98.81 6 GLU B C 1
ATOM 1941 O O . GLU B 1 6 ? -8.734 15.07 7.703 1 98.81 6 GLU B O 1
ATOM 1946 N N . VAL B 1 7 ? -9.602 14.797 5.652 1 98.94 7 VAL B N 1
ATOM 1947 C CA . VAL B 1 7 ? -9.969 13.406 5.914 1 98.94 7 VAL B CA 1
ATOM 1948 C C . VAL B 1 7 ? -8.898 12.477 5.344 1 98.94 7 VAL B C 1
ATOM 1950 O O . VAL B 1 7 ? -8.5 12.617 4.184 1 98.94 7 VAL B O 1
ATOM 1953 N N . CYS B 1 8 ? -8.359 11.594 6.172 1 98.88 8 CYS B N 1
ATOM 1954 C CA . CYS B 1 8 ? -7.402 10.57 5.762 1 98.88 8 CYS B CA 1
ATOM 1955 C C . CYS B 1 8 ? -8.109 9.438 5.023 1 98.88 8 CYS B C 1
ATOM 1957 O O . CYS B 1 8 ? -8.867 8.672 5.625 1 98.88 8 CYS B O 1
ATOM 1959 N N . CYS B 1 9 ? -7.875 9.328 3.762 1 98.94 9 CYS B N 1
ATOM 1960 C CA . CYS B 1 9 ? -8.57 8.359 2.914 1 98.94 9 CYS B CA 1
ATOM 1961 C C . CYS B 1 9 ? -7.609 7.293 2.408 1 98.94 9 CYS B C 1
ATOM 1963 O O . CYS B 1 9 ? -6.535 7.609 1.896 1 98.94 9 CYS B O 1
ATOM 1965 N N . GLY B 1 10 ? -8.016 6.027 2.484 1 98.81 10 GLY B N 1
ATOM 1966 C CA . GLY B 1 10 ? -7.188 4.922 2.02 1 98.81 10 GLY B CA 1
ATOM 1967 C C . GLY B 1 10 ? -7.68 4.32 0.716 1 98.81 10 GLY B C 1
ATOM 1968 O O . GLY B 1 10 ? -7.133 3.318 0.246 1 98.81 10 GLY B O 1
ATOM 1969 N N . SER B 1 11 ? -8.797 4.922 0.131 1 98.88 11 SER B N 1
ATOM 1970 C CA . SER B 1 11 ? -9.383 4.348 -1.076 1 98.88 11 SER B CA 1
ATOM 1971 C C . SER B 1 11 ? -10.234 5.371 -1.814 1 98.88 11 SER B C 1
ATOM 1973 O O . SER B 1 11 ? -10.523 6.445 -1.285 1 98.88 11 SER B O 1
ATOM 1975 N N . TYR B 1 12 ? -10.586 5.004 -3.018 1 98.94 12 TYR B N 1
ATOM 1976 C CA . TYR B 1 12 ? -11.539 5.781 -3.799 1 98.94 12 TYR B CA 1
ATOM 1977 C C . TYR B 1 12 ? -12.883 5.875 -3.088 1 98.94 12 TYR B C 1
ATOM 1979 O O . TYR B 1 12 ? -13.477 6.949 -3.01 1 98.94 12 TYR B O 1
ATOM 1987 N N . TYR B 1 13 ? -13.352 4.762 -2.518 1 98.88 13 TYR B N 1
ATOM 1988 C CA . TYR B 1 13 ? -14.57 4.746 -1.711 1 98.88 13 TYR B CA 1
ATOM 1989 C C . TYR B 1 13 ? -14.492 5.77 -0.586 1 98.88 13 TYR B C 1
ATOM 1991 O O . TYR B 1 13 ? -15.43 6.539 -0.373 1 98.88 13 TYR B O 1
ATOM 1999 N N . ASP B 1 14 ? -13.391 5.77 0.125 1 98.94 14 ASP B N 1
ATOM 2000 C CA . ASP B 1 14 ? -13.188 6.68 1.247 1 98.94 14 ASP B CA 1
ATOM 2001 C C . ASP B 1 14 ? -13.328 8.133 0.805 1 98.94 14 ASP B C 1
ATOM 2003 O O . ASP B 1 14 ? -13.969 8.938 1.491 1 98.94 14 ASP B O 1
ATOM 2007 N N . ALA B 1 15 ? -12.711 8.445 -0.348 1 98.94 15 ALA B N 1
ATOM 2008 C CA . ALA B 1 15 ? -12.758 9.812 -0.861 1 98.94 15 ALA B CA 1
ATOM 2009 C C . ALA B 1 15 ? -14.188 10.234 -1.164 1 98.94 15 ALA B C 1
ATOM 2011 O O . ALA B 1 15 ? -14.578 11.375 -0.888 1 98.94 15 ALA B O 1
ATOM 2012 N N . LEU B 1 16 ? -14.945 9.336 -1.746 1 98.94 16 LEU B N 1
ATOM 2013 C CA . LEU B 1 16 ? -16.359 9.633 -2.01 1 98.94 16 LEU B CA 1
ATOM 2014 C C . LEU B 1 16 ? -17.109 9.906 -0.711 1 98.94 16 LEU B C 1
ATOM 2016 O O . LEU B 1 16 ? -17.859 10.867 -0.619 1 98.94 16 LEU B O 1
ATOM 2020 N N . GLN B 1 17 ? -16.844 9.055 0.338 1 98.88 17 GLN B N 1
ATOM 2021 C CA . GLN B 1 17 ? -17.5 9.258 1.628 1 98.88 17 GLN B CA 1
ATOM 2022 C C . GLN B 1 17 ? -17.109 10.602 2.232 1 98.88 17 GLN B C 1
ATOM 2024 O O . GLN B 1 17 ? -17.953 11.281 2.84 1 98.88 17 GLN B O 1
ATOM 2029 N N . ALA B 1 18 ? -15.844 10.953 2.084 1 98.88 18 ALA B N 1
ATOM 2030 C CA . ALA B 1 18 ? -15.375 12.242 2.584 1 98.88 18 ALA B CA 1
ATOM 2031 C C . ALA B 1 18 ? -16.109 13.398 1.909 1 98.88 18 ALA B C 1
ATOM 2033 O O . ALA B 1 18 ? -16.594 14.305 2.58 1 98.88 18 ALA B O 1
ATOM 2034 N N . GLN B 1 19 ? -16.219 13.336 0.558 1 98.81 19 GLN B N 1
ATOM 2035 C CA . GLN B 1 19 ? -16.906 14.383 -0.181 1 98.81 19 GLN B CA 1
ATOM 2036 C C . GLN B 1 19 ? -18.391 14.453 0.214 1 98.81 19 GLN B C 1
ATOM 2038 O O . GLN B 1 19 ? -18.922 15.539 0.456 1 98.81 19 GLN B O 1
ATOM 2043 N N . TYR B 1 20 ? -19.031 13.273 0.288 1 98.69 20 TYR B N 1
ATOM 2044 C CA . TYR B 1 20 ? -20.453 13.227 0.63 1 98.69 20 TYR B CA 1
ATOM 2045 C C . TYR B 1 20 ? -20.688 13.758 2.037 1 98.69 20 TYR B C 1
ATOM 2047 O O . TYR B 1 20 ? -21.75 14.312 2.324 1 98.69 20 TYR B O 1
ATOM 2055 N N . GLY B 1 21 ? -19.688 13.633 2.881 1 98.56 21 GLY B N 1
ATOM 2056 C CA . GLY B 1 21 ? -19.797 14.133 4.242 1 98.56 21 GLY B CA 1
ATOM 2057 C C . GLY B 1 21 ? -19.469 15.609 4.363 1 98.56 21 GLY B C 1
ATOM 2058 O O . GLY B 1 21 ? -19.609 16.188 5.441 1 98.56 21 GLY B O 1
ATOM 2059 N N . GLY B 1 22 ? -18.953 16.188 3.293 1 98.19 22 GLY B N 1
ATOM 2060 C CA . GLY B 1 22 ? -18.797 17.641 3.266 1 98.19 22 GLY B CA 1
ATOM 2061 C C . GLY B 1 22 ? -17.359 18.078 3.395 1 98.19 22 GLY B C 1
ATOM 2062 O O . GLY B 1 22 ? -17.078 19.281 3.465 1 98.19 22 GLY B O 1
ATOM 2063 N N . ALA B 1 23 ? -16.453 17.172 3.424 1 98.19 23 ALA B N 1
ATOM 2064 C CA . ALA B 1 23 ? -15.039 17.547 3.48 1 98.19 23 ALA B CA 1
ATOM 2065 C C . ALA B 1 23 ? -14.609 18.266 2.201 1 98.19 23 ALA B C 1
ATOM 2067 O O . ALA B 1 23 ? -15.164 18.016 1.129 1 98.19 23 ALA B O 1
ATOM 2068 N N . ARG B 1 24 ? -13.609 19.141 2.322 1 97.62 24 ARG B N 1
ATOM 2069 C CA . ARG B 1 24 ? -13.102 19.875 1.158 1 97.62 24 ARG B CA 1
ATOM 2070 C C . ARG B 1 24 ? -11.688 19.422 0.806 1 97.62 24 ARG B C 1
ATOM 2072 O O . ARG B 1 24 ? -11.203 19.672 -0.299 1 97.62 24 ARG B O 1
ATOM 2079 N N . ARG B 1 25 ? -11.039 18.719 1.737 1 98.81 25 ARG B N 1
ATOM 2080 C CA . ARG B 1 25 ? -9.656 18.281 1.553 1 98.81 25 ARG B CA 1
ATOM 2081 C C . ARG B 1 25 ? -9.461 16.875 2.113 1 98.81 25 ARG B C 1
ATOM 2083 O O . ARG B 1 25 ? -9.977 16.547 3.182 1 98.81 25 ARG B O 1
ATOM 2090 N N . ILE B 1 26 ? -8.719 16.094 1.389 1 98.94 26 ILE B N 1
ATOM 2091 C CA . ILE B 1 26 ? -8.352 14.773 1.876 1 98.94 26 ILE B CA 1
ATOM 2092 C C . ILE B 1 26 ? -6.848 14.57 1.744 1 98.94 26 ILE B C 1
ATOM 2094 O O . ILE B 1 26 ? -6.188 15.273 0.975 1 98.94 26 ILE B O 1
ATOM 2098 N N . GLU B 1 27 ? -6.328 13.766 2.557 1 98.94 27 GLU B N 1
ATOM 2099 C CA . GLU B 1 27 ? -5.066 13.078 2.289 1 98.94 27 GLU B CA 1
ATOM 2100 C C . GLU B 1 27 ? -5.305 11.68 1.725 1 98.94 27 GLU B C 1
ATOM 2102 O O . GLU B 1 27 ? -5.926 10.844 2.377 1 98.94 27 GLU B O 1
ATOM 2107 N N . LEU B 1 28 ? -4.871 11.469 0.535 1 98.94 28 LEU B N 1
ATOM 2108 C CA . LEU B 1 28 ? -5.086 10.195 -0.144 1 98.94 28 LEU B CA 1
ATOM 2109 C C . LEU B 1 28 ? -3.898 9.266 0.07 1 98.94 28 LEU B C 1
ATOM 2111 O O . LEU B 1 28 ? -2.752 9.641 -0.175 1 98.94 28 LEU B O 1
ATOM 2115 N N . ASN B 1 29 ? -4.184 8.102 0.548 1 98.88 29 ASN B N 1
ATOM 2116 C CA . ASN B 1 29 ? -3.188 7.094 0.897 1 98.88 29 ASN B CA 1
ATOM 2117 C C . ASN B 1 29 ? -3.553 5.723 0.333 1 98.88 29 ASN B C 1
ATOM 2119 O O . ASN B 1 29 ? -4.539 5.59 -0.392 1 98.88 29 ASN B O 1
ATOM 2123 N N . SER B 1 30 ? -2.748 4.793 0.568 1 98.69 30 SER B N 1
ATOM 2124 C CA . SER B 1 30 ? -3.006 3.355 0.585 1 98.69 30 SER B CA 1
ATOM 2125 C C . SER B 1 30 ? -2.482 2.715 1.866 1 98.69 30 SER B C 1
ATOM 2127 O O . SER B 1 30 ? -1.751 3.35 2.629 1 98.69 30 SER B O 1
ATOM 2129 N N . ALA B 1 31 ? -2.955 1.565 2.18 1 98.31 31 ALA B N 1
ATOM 2130 C CA . ALA B 1 31 ? -2.406 0.747 3.258 1 98.31 31 ALA B CA 1
ATOM 2131 C C . ALA B 1 31 ? -2.322 1.539 4.559 1 98.31 31 ALA B C 1
ATOM 2133 O O . ALA B 1 31 ? -1.263 1.603 5.188 1 98.31 31 ALA B O 1
ATOM 2134 N N . LEU B 1 32 ? -3.412 2.109 5.023 1 98.06 32 LEU B N 1
ATOM 2135 C CA . LEU B 1 32 ? -3.459 2.953 6.211 1 98.06 32 LEU B CA 1
ATOM 2136 C C . LEU B 1 32 ? -2.961 2.195 7.438 1 98.06 32 LEU B C 1
ATOM 2138 O O . LEU B 1 32 ? -2.373 2.791 8.344 1 98.06 32 LEU B O 1
ATOM 2142 N N . HIS B 1 33 ? -3.111 0.877 7.438 1 96.94 33 HIS B N 1
ATOM 2143 C CA . HIS B 1 33 ? -2.666 0.055 8.555 1 96.94 33 HIS B CA 1
ATOM 2144 C C . HIS B 1 33 ? -1.16 0.18 8.766 1 96.94 33 HIS B C 1
ATOM 2146 O O . HIS B 1 33 ? -0.666 -0.016 9.875 1 96.94 33 HIS B O 1
ATOM 2152 N N . LEU B 1 34 ? -0.464 0.486 7.723 1 97.62 34 LEU B N 1
ATOM 2153 C CA . LEU B 1 34 ? 0.983 0.653 7.797 1 97.62 34 LEU B CA 1
ATOM 2154 C C . LEU B 1 34 ? 1.353 2.123 7.969 1 97.62 34 LEU B C 1
ATOM 2156 O O . LEU B 1 34 ? 2.475 2.525 7.652 1 97.62 34 LEU B O 1
ATOM 2160 N N . GLY B 1 35 ? 0.432 2.928 8.305 1 96.56 35 GLY B N 1
ATOM 2161 C CA . GLY B 1 35 ? 0.667 4.348 8.516 1 96.56 35 GLY B CA 1
ATOM 2162 C C . GLY B 1 35 ? 0.384 5.188 7.285 1 96.56 35 GLY B C 1
ATOM 2163 O O . GLY B 1 35 ? 0.72 6.371 7.246 1 96.56 35 GLY B O 1
ATOM 2164 N N . GLY B 1 36 ? -0.168 4.602 6.227 1 98.5 36 GLY B N 1
ATOM 2165 C CA . GLY B 1 36 ? -0.425 5.316 4.988 1 98.5 36 GLY B CA 1
ATOM 2166 C C . GLY B 1 36 ? 0.744 5.273 4.02 1 98.5 36 GLY B C 1
ATOM 2167 O O . GLY B 1 36 ? 1.852 5.695 4.359 1 98.5 36 GLY B O 1
ATOM 2168 N N . LEU B 1 37 ? 0.491 4.715 2.869 1 98.88 37 LEU B N 1
ATOM 2169 C CA . LEU B 1 37 ? 1.512 4.617 1.83 1 98.88 37 LEU B CA 1
ATOM 2170 C C . LEU B 1 37 ? 1.046 5.297 0.546 1 98.88 37 LEU B C 1
ATOM 2172 O O . LEU B 1 37 ? -0.072 5.812 0.483 1 98.88 37 LEU B O 1
ATOM 2176 N N . THR B 1 38 ? 1.941 5.379 -0.419 1 98.94 38 THR B N 1
ATOM 2177 C CA . THR B 1 38 ? 1.646 6 -1.705 1 98.94 38 THR B CA 1
ATOM 2178 C C . THR B 1 38 ? 0.427 5.344 -2.354 1 98.94 38 THR B C 1
ATOM 2180 O O . THR B 1 38 ? 0.38 4.125 -2.508 1 98.94 38 THR B O 1
ATOM 2183 N N . PRO B 1 39 ? -0.613 6.109 -2.645 1 98.94 39 PRO B N 1
ATOM 2184 C CA . PRO B 1 39 ? -1.75 5.531 -3.365 1 98.94 39 PRO B CA 1
ATOM 2185 C C . PRO B 1 39 ? -1.402 5.145 -4.801 1 98.94 39 PRO B C 1
ATOM 2187 O O . PRO B 1 39 ? -0.42 5.641 -5.359 1 98.94 39 PRO B O 1
ATOM 2190 N N . SER B 1 40 ? -2.174 4.242 -5.344 1 98.88 40 SER B N 1
ATOM 2191 C CA . SER B 1 40 ? -1.999 3.982 -6.766 1 98.88 40 SER B CA 1
ATOM 2192 C C . SER B 1 40 ? -2.434 5.18 -7.605 1 98.88 40 SER B C 1
ATOM 2194 O O . SER B 1 40 ? -3.281 5.965 -7.18 1 98.88 40 SER B O 1
ATOM 2196 N N . LEU B 1 41 ? -1.88 5.32 -8.773 1 98.94 41 LEU B N 1
ATOM 2197 C CA . LEU B 1 41 ? -2.291 6.383 -9.688 1 98.94 41 LEU B CA 1
ATOM 2198 C C . LEU B 1 41 ? -3.773 6.266 -10.023 1 98.94 41 LEU B C 1
ATOM 2200 O O . LEU B 1 41 ? -4.477 7.273 -10.109 1 98.94 41 LEU B O 1
ATOM 2204 N N . ALA B 1 42 ? -4.277 5.039 -10.18 1 98.94 42 ALA B N 1
ATOM 2205 C CA . ALA B 1 42 ? -5.68 4.801 -10.516 1 98.94 42 ALA B CA 1
ATOM 2206 C C . ALA B 1 42 ? -6.605 5.418 -9.469 1 98.94 42 ALA B C 1
ATOM 2208 O O . ALA B 1 42 ? -7.625 6.02 -9.805 1 98.94 42 ALA B O 1
ATOM 2209 N N . THR B 1 43 ? -6.25 5.27 -8.188 1 98.94 43 THR B N 1
ATOM 2210 C CA . THR B 1 43 ? -7.078 5.82 -7.121 1 98.94 43 THR B CA 1
ATOM 2211 C C . THR B 1 43 ? -7.168 7.34 -7.238 1 98.94 43 THR B C 1
ATOM 2213 O O . THR B 1 43 ? -8.258 7.91 -7.133 1 98.94 43 THR B O 1
ATOM 2216 N N . LEU B 1 44 ? -6.031 7.969 -7.473 1 98.94 44 LEU B N 1
ATOM 2217 C CA . LEU B 1 44 ? -6.031 9.422 -7.629 1 98.94 44 LEU B CA 1
ATOM 2218 C C . LEU B 1 44 ? -6.906 9.836 -8.805 1 98.94 44 LEU B C 1
ATOM 2220 O O . LEU B 1 44 ? -7.723 10.758 -8.68 1 98.94 44 LEU B O 1
ATOM 2224 N N . LEU B 1 45 ? -6.734 9.156 -9.914 1 98.94 45 LEU B N 1
ATOM 2225 C CA . LEU B 1 45 ? -7.484 9.523 -11.109 1 98.94 45 LEU B CA 1
ATOM 2226 C C . LEU B 1 45 ? -8.984 9.398 -10.875 1 98.94 45 LEU B C 1
ATOM 2228 O O . LEU B 1 45 ? -9.75 10.289 -11.25 1 98.94 45 LEU B O 1
ATOM 2232 N N . LYS B 1 46 ? -9.398 8.305 -10.227 1 98.94 46 LYS B N 1
ATOM 2233 C CA . LYS B 1 46 ? -10.812 8.117 -9.93 1 98.94 46 LYS B CA 1
ATOM 2234 C C . LYS B 1 46 ? -11.328 9.227 -9.008 1 98.94 46 LYS B C 1
ATOM 2236 O O . LYS B 1 46 ? -12.438 9.734 -9.211 1 98.94 46 LYS B O 1
ATOM 2241 N N . VAL B 1 47 ? -10.523 9.586 -8.031 1 98.94 47 VAL B N 1
ATOM 2242 C CA . VAL B 1 47 ? -10.914 10.633 -7.098 1 98.94 47 VAL B CA 1
ATOM 2243 C C . VAL B 1 47 ? -11.055 11.961 -7.832 1 98.94 47 VAL B C 1
ATOM 2245 O O . VAL B 1 47 ? -12.062 12.656 -7.691 1 98.94 47 VAL B O 1
ATOM 2248 N N . LYS B 1 48 ? -10.055 12.328 -8.625 1 98.88 48 LYS B N 1
ATOM 2249 C CA . LYS B 1 48 ? -10.039 13.609 -9.32 1 98.88 48 LYS B CA 1
ATOM 2250 C C . LYS B 1 48 ? -11.172 13.695 -10.344 1 98.88 48 LYS B C 1
ATOM 2252 O O . LYS B 1 48 ? -11.742 14.766 -10.555 1 98.88 48 LYS B O 1
ATOM 2257 N N . ASP B 1 49 ? -11.531 12.578 -10.93 1 98.69 49 ASP B N 1
ATOM 2258 C CA . ASP B 1 49 ? -12.562 12.539 -11.961 1 98.69 49 ASP B CA 1
ATOM 2259 C C . ASP B 1 49 ? -13.961 12.68 -11.344 1 98.69 49 ASP B C 1
ATOM 2261 O O . ASP B 1 49 ? -14.898 13.102 -12.023 1 98.69 49 ASP B O 1
ATOM 2265 N N . ASN B 1 50 ? -14.07 12.344 -10.047 1 98.75 50 ASN B N 1
ATOM 2266 C CA . ASN B 1 50 ? -15.43 12.164 -9.539 1 98.75 50 ASN B CA 1
ATOM 2267 C C . ASN B 1 50 ? -15.672 13.008 -8.289 1 98.75 50 ASN B C 1
ATOM 2269 O O . ASN B 1 50 ? -16.719 12.891 -7.652 1 98.75 50 ASN B O 1
ATOM 2273 N N . THR B 1 51 ? -14.68 13.805 -7.914 1 98.75 51 THR B N 1
ATOM 2274 C CA . THR B 1 51 ? -14.844 14.672 -6.754 1 98.75 51 THR B CA 1
ATOM 2275 C C . THR B 1 51 ? -14.227 16.047 -7.016 1 98.75 51 THR B C 1
ATOM 2277 O O . THR B 1 51 ? -13.469 16.219 -7.973 1 98.75 51 THR B O 1
ATOM 2280 N N . ASP B 1 52 ? -14.562 17.016 -6.195 1 98.5 52 ASP B N 1
ATOM 2281 C CA . ASP B 1 52 ? -13.984 18.359 -6.238 1 98.5 52 ASP B CA 1
ATOM 2282 C C . ASP B 1 52 ? -13.008 18.578 -5.082 1 98.5 52 ASP B C 1
ATOM 2284 O O . ASP B 1 52 ? -12.656 19.719 -4.766 1 98.5 52 ASP B O 1
ATOM 2288 N N . LEU B 1 53 ? -12.594 17.516 -4.496 1 98.88 53 LEU B N 1
ATOM 2289 C CA . LEU B 1 53 ? -11.75 17.562 -3.305 1 98.88 53 LEU B CA 1
ATOM 2290 C C . LEU B 1 53 ? -10.367 18.094 -3.639 1 98.88 53 LEU B C 1
ATOM 2292 O O . LEU B 1 53 ? -9.812 17.766 -4.691 1 98.88 53 LEU B O 1
ATOM 2296 N N . GLU B 1 54 ? -9.789 18.922 -2.73 1 98.88 54 GLU B N 1
ATOM 2297 C CA . GLU B 1 54 ? -8.344 19.094 -2.682 1 98.88 54 GLU B CA 1
ATOM 2298 C C . GLU B 1 54 ? -7.652 17.812 -2.217 1 98.88 54 GLU B C 1
ATOM 2300 O O . GLU B 1 54 ? -7.961 17.281 -1.142 1 98.88 54 GLU B O 1
ATOM 2305 N N . VAL B 1 55 ? -6.766 17.312 -3.037 1 99 55 VAL B N 1
ATOM 2306 C CA . VAL B 1 55 ? -6.195 15.992 -2.75 1 99 55 VAL B CA 1
ATOM 2307 C C . VAL B 1 55 ? -4.699 16.125 -2.473 1 99 55 VAL B C 1
ATOM 2309 O O . VAL B 1 55 ? -3.918 16.406 -3.381 1 99 55 VAL B O 1
ATOM 2312 N N . ILE B 1 56 ? -4.293 15.977 -1.194 1 99 56 ILE B N 1
ATOM 2313 C CA . ILE B 1 56 ? -2.895 15.797 -0.814 1 99 56 ILE B CA 1
ATOM 2314 C C . ILE B 1 56 ? -2.533 14.312 -0.862 1 99 56 ILE B C 1
ATOM 2316 O O . ILE B 1 56 ? -3.133 13.5 -0.157 1 99 56 ILE B O 1
ATOM 2320 N N . CYS B 1 57 ? -1.58 13.938 -1.678 1 99 57 CYS B N 1
ATOM 2321 C CA . CYS B 1 57 ? -1.229 12.523 -1.794 1 99 57 CYS B CA 1
ATOM 2322 C C . CYS B 1 57 ? -0.038 12.18 -0.906 1 99 57 CYS B C 1
ATOM 2324 O O . CYS B 1 57 ? 0.931 12.938 -0.842 1 99 57 CYS B O 1
ATOM 2326 N N . MET B 1 58 ? -0.157 11.117 -0.246 1 98.94 58 MET B N 1
ATOM 2327 C CA . MET B 1 58 ? 0.975 10.555 0.484 1 98.94 58 MET B CA 1
ATOM 2328 C C . MET B 1 58 ? 2.027 10.016 -0.478 1 98.94 58 MET B C 1
ATOM 2330 O O . MET B 1 58 ? 1.692 9.359 -1.466 1 98.94 58 MET B O 1
ATOM 2334 N N . VAL B 1 59 ? 3.24 10.359 -0.249 1 98.94 59 VAL B N 1
ATOM 2335 C CA . VAL B 1 59 ? 4.367 9.68 -0.882 1 98.94 59 VAL B CA 1
ATOM 2336 C C . VAL B 1 59 ? 5.23 9.016 0.182 1 98.94 59 VAL B C 1
ATOM 2338 O O . VAL B 1 59 ? 5.953 9.688 0.921 1 98.94 59 VAL B O 1
ATOM 2341 N N . ARG B 1 60 ? 5.129 7.777 0.349 1 98.94 60 ARG B N 1
ATOM 2342 C CA . ARG B 1 60 ? 5.754 6.887 1.318 1 98.94 60 ARG B CA 1
ATOM 2343 C C . ARG B 1 60 ? 5.766 5.445 0.812 1 98.94 60 ARG B C 1
ATOM 2345 O O . ARG B 1 60 ? 4.727 4.789 0.778 1 98.94 60 ARG B O 1
ATOM 2352 N N . PRO B 1 61 ? 6.902 4.957 0.421 1 98.69 61 PRO B N 1
ATOM 2353 C CA . PRO B 1 61 ? 6.949 3.723 -0.366 1 98.69 61 PRO B CA 1
ATOM 2354 C C . PRO B 1 61 ? 6.809 2.469 0.494 1 98.69 61 PRO B C 1
ATOM 2356 O O . PRO B 1 61 ? 6.57 1.379 -0.031 1 98.69 61 PRO B O 1
ATOM 2359 N N . ARG B 1 62 ? 6.973 2.592 1.793 1 98.38 62 ARG B N 1
ATOM 2360 C CA . ARG B 1 62 ? 6.938 1.417 2.656 1 98.38 62 ARG B CA 1
ATOM 2361 C C . ARG B 1 62 ? 6.648 1.81 4.102 1 98.38 62 ARG B C 1
ATOM 2363 O O . ARG B 1 62 ? 6.762 2.982 4.469 1 98.38 62 ARG B O 1
ATOM 2370 N N . GLY B 1 63 ? 6.25 0.831 4.898 1 97.94 63 GLY B N 1
ATOM 2371 C CA . GLY B 1 63 ? 6.031 1.053 6.32 1 97.94 63 GLY B CA 1
ATOM 2372 C C . GLY B 1 63 ? 7.32 1.198 7.109 1 97.94 63 GLY B C 1
ATOM 2373 O O . GLY B 1 63 ? 8.406 1.251 6.527 1 97.94 63 GLY B O 1
ATOM 2374 N N . ALA B 1 64 ? 7.223 1.25 8.383 1 97.56 64 ALA B N 1
ATOM 2375 C CA . ALA B 1 64 ? 8.312 1.49 9.328 1 97.56 64 ALA B CA 1
ATOM 2376 C C . ALA B 1 64 ? 8.703 2.965 9.352 1 97.56 64 ALA B C 1
ATOM 2378 O O . ALA B 1 64 ? 7.84 3.844 9.359 1 97.56 64 ALA B O 1
ATOM 2379 N N . GLY B 1 65 ? 10.023 3.221 9.461 1 98 65 GLY B N 1
ATOM 2380 C CA . GLY B 1 65 ? 10.492 4.582 9.672 1 98 65 GLY B CA 1
ATOM 2381 C C . GLY B 1 65 ? 10.641 5.371 8.383 1 98 65 GLY B C 1
ATOM 2382 O O . GLY B 1 65 ? 10.008 5.047 7.379 1 98 65 GLY B O 1
ATOM 2383 N N . PHE B 1 66 ? 11.352 6.445 8.508 1 98.75 66 PHE B N 1
ATOM 2384 C CA . PHE B 1 66 ? 11.383 7.461 7.465 1 98.75 66 PHE B CA 1
ATOM 2385 C C . PHE B 1 66 ? 12.812 7.707 6.996 1 98.75 66 PHE B C 1
ATOM 2387 O O . PHE B 1 66 ? 13.125 8.789 6.488 1 98.75 66 PHE B O 1
ATOM 2394 N N . CYS B 1 67 ? 13.672 6.73 7.293 1 98.69 67 CYS B N 1
ATOM 2395 C CA . CYS B 1 67 ? 15.031 6.734 6.766 1 98.69 67 CYS B CA 1
ATOM 2396 C C . CYS B 1 67 ? 15.133 5.898 5.496 1 98.69 67 CYS B C 1
ATOM 2398 O O . CYS B 1 67 ? 15.141 4.668 5.559 1 98.69 67 CYS B O 1
ATOM 2400 N N . TYR B 1 68 ? 15.281 6.574 4.355 1 98.56 68 TYR B N 1
ATOM 2401 C CA . TYR B 1 68 ? 15.141 5.898 3.07 1 98.56 68 TYR B CA 1
ATOM 2402 C C . TYR B 1 68 ? 16.5 5.703 2.41 1 98.56 68 TYR B C 1
ATOM 2404 O O . TYR B 1 68 ? 17.344 6.602 2.436 1 98.56 68 TYR B O 1
ATOM 2412 N N . ASN B 1 69 ? 16.703 4.527 1.852 1 97.88 69 ASN B N 1
ATOM 2413 C CA . ASN B 1 69 ? 17.859 4.316 0.986 1 97.88 69 ASN B CA 1
ATOM 2414 C C . ASN B 1 69 ? 17.641 4.953 -0.386 1 97.88 69 ASN B C 1
ATOM 2416 O O . ASN B 1 69 ? 16.609 5.555 -0.648 1 97.88 69 ASN B O 1
ATOM 2420 N N . ASP B 1 70 ? 18.625 4.895 -1.212 1 98.19 70 ASP B N 1
ATOM 2421 C CA . ASP B 1 70 ? 18.594 5.566 -2.508 1 98.19 70 ASP B CA 1
ATOM 2422 C C . ASP B 1 70 ? 17.484 5.008 -3.387 1 98.19 70 ASP B C 1
ATOM 2424 O O . ASP B 1 70 ? 16.781 5.766 -4.062 1 98.19 70 ASP B O 1
ATOM 2428 N N . GLU B 1 71 ? 17.281 3.703 -3.398 1 98.62 71 GLU B N 1
ATOM 2429 C CA . GLU B 1 71 ? 16.266 3.076 -4.242 1 98.62 71 GLU B CA 1
ATOM 2430 C C . GLU B 1 71 ? 14.867 3.525 -3.842 1 98.62 71 GLU B C 1
ATOM 2432 O O . GLU B 1 71 ? 14.047 3.859 -4.703 1 98.62 71 GLU B O 1
ATOM 2437 N N . ASP B 1 72 ? 14.664 3.557 -2.49 1 98.75 72 ASP B N 1
ATOM 2438 C CA . ASP B 1 72 ? 13.375 4.043 -2.002 1 98.75 72 ASP B CA 1
ATOM 2439 C C . ASP B 1 72 ? 13.141 5.492 -2.416 1 98.75 72 ASP B C 1
ATOM 2441 O O . ASP B 1 72 ? 12.055 5.844 -2.877 1 98.75 72 ASP B O 1
ATOM 2445 N N . PHE B 1 73 ? 14.148 6.285 -2.242 1 98.88 73 PHE B N 1
ATOM 2446 C CA . PHE B 1 73 ? 13.984 7.711 -2.482 1 98.88 73 PHE B CA 1
ATOM 2447 C C . PHE B 1 73 ? 13.805 7.992 -3.971 1 98.88 73 PHE B C 1
ATOM 2449 O O . PHE B 1 73 ? 13.055 8.891 -4.352 1 98.88 73 PHE B O 1
ATOM 2456 N N . GLU B 1 74 ? 14.438 7.223 -4.859 1 98.81 74 GLU B N 1
ATOM 2457 C CA . GLU B 1 74 ? 14.219 7.344 -6.297 1 98.81 74 GLU B CA 1
ATOM 2458 C C . GLU B 1 74 ? 12.75 7.117 -6.652 1 98.81 74 GLU B C 1
ATOM 2460 O O . GLU B 1 74 ? 12.18 7.852 -7.457 1 98.81 74 GLU B O 1
ATOM 2465 N N . VAL B 1 75 ? 12.211 6.16 -6.035 1 98.94 75 VAL B N 1
ATOM 2466 C CA . VAL B 1 75 ? 10.805 5.84 -6.27 1 98.94 75 VAL B CA 1
ATOM 2467 C C . VAL B 1 75 ? 9.922 6.973 -5.746 1 98.94 75 VAL B C 1
ATOM 2469 O O . VAL B 1 75 ? 8.977 7.383 -6.41 1 98.94 75 VAL B O 1
ATOM 2472 N N . MET B 1 76 ? 10.273 7.52 -4.59 1 98.94 76 MET B N 1
ATOM 2473 C CA . MET B 1 76 ? 9.508 8.602 -3.98 1 98.94 76 MET B CA 1
ATOM 2474 C C . MET B 1 76 ? 9.453 9.812 -4.898 1 98.94 76 MET B C 1
ATOM 2476 O O . MET B 1 76 ? 8.398 10.422 -5.074 1 98.94 76 MET B O 1
ATOM 2480 N N . LYS B 1 77 ? 10.594 10.156 -5.449 1 98.94 77 LYS B N 1
ATOM 2481 C CA . LYS B 1 77 ? 10.648 11.312 -6.336 1 98.94 77 LYS B CA 1
ATOM 2482 C C . LYS B 1 77 ? 9.75 11.117 -7.555 1 98.94 77 LYS B C 1
ATOM 2484 O O . LYS B 1 77 ? 8.961 12 -7.902 1 98.94 77 LYS B O 1
ATOM 2489 N N . LEU B 1 78 ? 9.812 9.922 -8.125 1 98.94 78 LEU B N 1
ATOM 2490 C CA . LEU B 1 78 ? 9.031 9.641 -9.32 1 98.94 78 LEU B CA 1
ATOM 2491 C C . LEU B 1 78 ? 7.543 9.531 -8.992 1 98.94 78 LEU B C 1
ATOM 2493 O O . LEU B 1 78 ? 6.695 9.961 -9.773 1 98.94 78 LEU B O 1
ATOM 2497 N N . ASP B 1 79 ? 7.227 8.93 -7.855 1 98.94 79 ASP B N 1
ATOM 2498 C CA . ASP B 1 79 ? 5.844 8.898 -7.391 1 98.94 79 ASP B CA 1
ATOM 2499 C C . ASP B 1 79 ? 5.273 10.312 -7.281 1 98.94 79 ASP B C 1
ATOM 2501 O O . ASP B 1 79 ? 4.16 10.578 -7.742 1 98.94 79 ASP B O 1
ATOM 2505 N N . ALA B 1 80 ? 6.059 11.195 -6.617 1 98.94 80 ALA B N 1
ATOM 2506 C CA . ALA B 1 80 ? 5.609 12.57 -6.453 1 98.94 80 ALA B CA 1
ATOM 2507 C C . ALA B 1 80 ? 5.328 13.219 -7.809 1 98.94 80 ALA B C 1
ATOM 2509 O O . ALA B 1 80 ? 4.273 13.836 -8 1 98.94 80 ALA B O 1
ATOM 2510 N N . GLU B 1 81 ? 6.199 13.023 -8.758 1 98.94 81 GLU B N 1
ATOM 2511 C CA . GLU B 1 81 ? 6.035 13.609 -10.086 1 98.94 81 GLU B CA 1
ATOM 2512 C C . GLU B 1 81 ? 4.793 13.062 -10.781 1 98.94 81 GLU B C 1
ATOM 2514 O O . GLU B 1 81 ? 4.008 13.82 -11.344 1 98.94 81 GLU B O 1
ATOM 2519 N N . ILE B 1 82 ? 4.605 11.773 -10.719 1 98.94 82 ILE B N 1
ATOM 2520 C CA . ILE B 1 82 ? 3.484 11.117 -11.383 1 98.94 82 ILE B CA 1
ATOM 2521 C C . ILE B 1 82 ? 2.17 11.625 -10.789 1 98.94 82 ILE B C 1
ATOM 2523 O O . ILE B 1 82 ? 1.238 11.953 -11.523 1 98.94 82 ILE B O 1
ATOM 2527 N N . LEU B 1 83 ? 2.129 11.648 -9.469 1 98.94 83 LEU B N 1
ATOM 2528 C CA . LEU B 1 83 ? 0.907 12.086 -8.805 1 98.94 83 LEU B CA 1
ATOM 2529 C C . LEU B 1 83 ? 0.624 13.555 -9.102 1 98.94 83 LEU B C 1
ATOM 2531 O O . LEU B 1 83 ? -0.519 13.93 -9.375 1 98.94 83 LEU B O 1
ATOM 2535 N N . LEU B 1 84 ? 1.666 14.383 -9.086 1 98.94 84 LEU B N 1
ATOM 2536 C CA . LEU B 1 84 ? 1.506 15.805 -9.367 1 98.94 84 LEU B CA 1
ATOM 2537 C C . LEU B 1 84 ? 1.103 16.031 -10.812 1 98.94 84 LEU B C 1
ATOM 2539 O O . LEU B 1 84 ? 0.226 16.859 -11.102 1 98.94 84 LEU B O 1
ATOM 2543 N N . ASP B 1 85 ? 1.661 15.25 -11.711 1 98.94 85 ASP B N 1
ATOM 2544 C CA . ASP B 1 85 ? 1.319 15.328 -13.125 1 98.94 85 ASP B CA 1
ATOM 2545 C C . ASP B 1 85 ? -0.148 14.977 -13.352 1 98.94 85 ASP B C 1
ATOM 2547 O O . ASP B 1 85 ? -0.743 15.391 -14.352 1 98.94 85 ASP B O 1
ATOM 2551 N N . ASN B 1 86 ? -0.669 14.297 -12.438 1 98.88 86 ASN B N 1
ATOM 2552 C CA . ASN B 1 86 ? -2.008 13.766 -12.672 1 98.88 86 ASN B CA 1
ATOM 2553 C C . ASN B 1 86 ? -3.029 14.391 -11.719 1 98.88 86 ASN B C 1
ATOM 2555 O O . ASN B 1 86 ? -4.062 13.781 -11.43 1 98.88 86 ASN B O 1
ATOM 2559 N N . GLY B 1 87 ? -2.707 15.484 -11.109 1 98.75 87 GLY B N 1
ATOM 2560 C CA . GLY B 1 87 ? -3.752 16.312 -10.523 1 98.75 87 GLY B CA 1
ATOM 2561 C C . GLY B 1 87 ? -3.674 16.391 -9.016 1 98.75 87 GLY B C 1
ATOM 2562 O O . GLY B 1 87 ? -4.512 17.031 -8.375 1 98.75 87 GLY B O 1
ATOM 2563 N N . ALA B 1 88 ? -2.699 15.727 -8.359 1 98.94 88 ALA B N 1
ATOM 2564 C CA . ALA B 1 88 ? -2.531 15.922 -6.926 1 98.94 88 ALA B CA 1
ATOM 2565 C C . ALA B 1 88 ? -2.334 17.406 -6.594 1 98.94 88 ALA B C 1
ATOM 2567 O O . ALA B 1 88 ? -1.625 18.109 -7.312 1 98.94 88 ALA B O 1
ATOM 2568 N N . ASP B 1 89 ? -2.945 17.859 -5.516 1 98.94 89 ASP B N 1
ATOM 2569 C CA . ASP B 1 89 ? -2.865 19.266 -5.129 1 98.94 89 ASP B CA 1
ATOM 2570 C C . ASP B 1 89 ? -1.701 19.516 -4.168 1 98.94 89 ASP B C 1
ATOM 2572 O O . ASP B 1 89 ? -1.37 20.656 -3.859 1 98.94 89 ASP B O 1
ATOM 2576 N N . GLY B 1 90 ? -1.087 18.5 -3.752 1 98.94 90 GLY B N 1
ATOM 2577 C CA . GLY B 1 90 ? 0.067 18.531 -2.865 1 98.94 90 GLY B CA 1
ATOM 2578 C C . GLY B 1 90 ? 0.585 17.141 -2.525 1 98.94 90 GLY B C 1
ATOM 2579 O O . GLY B 1 90 ? -0.024 16.141 -2.898 1 98.94 90 GLY B O 1
ATOM 2580 N N . ILE B 1 91 ? 1.672 17.094 -1.874 1 99 91 ILE B N 1
ATOM 2581 C CA . ILE B 1 91 ? 2.312 15.844 -1.483 1 99 91 ILE B CA 1
ATOM 2582 C C . ILE B 1 91 ? 2.627 15.867 0.01 1 99 91 ILE B C 1
ATOM 2584 O O . ILE B 1 91 ? 3.158 16.859 0.522 1 99 91 ILE B O 1
ATOM 2588 N N . ALA B 1 92 ? 2.215 14.859 0.751 1 99 92 ALA B N 1
ATOM 2589 C CA . ALA B 1 92 ? 2.674 14.594 2.113 1 99 92 ALA B CA 1
ATOM 2590 C C . ALA B 1 92 ? 3.846 13.617 2.117 1 99 92 ALA B C 1
ATOM 2592 O O . ALA B 1 92 ? 3.775 12.555 1.5 1 99 92 ALA B O 1
ATOM 2593 N N . PHE B 1 93 ? 4.926 13.969 2.766 1 98.94 93 PHE B N 1
ATOM 2594 C CA . PHE B 1 93 ? 6.129 13.148 2.789 1 98.94 93 PHE B CA 1
ATOM 2595 C C . PHE B 1 93 ? 6.949 13.422 4.043 1 98.94 93 PHE B C 1
ATOM 2597 O O . PHE B 1 93 ? 6.625 14.328 4.816 1 98.94 93 PHE B O 1
ATOM 2604 N N . GLY B 1 94 ? 7.91 12.656 4.348 1 98.88 94 GLY B N 1
ATOM 2605 C CA . GLY B 1 94 ? 8.867 12.844 5.43 1 98.88 94 GLY B CA 1
ATOM 2606 C C . GLY B 1 94 ? 10.141 12.047 5.242 1 98.88 94 GLY B C 1
ATOM 2607 O O . GLY B 1 94 ? 10.102 10.852 4.953 1 98.88 94 GLY B O 1
ATOM 2608 N N . CYS B 1 95 ? 11.258 12.703 5.371 1 98.88 95 CYS B N 1
ATOM 2609 C CA . CYS B 1 95 ? 12.562 12.062 5.258 1 98.88 95 CYS B CA 1
ATOM 2610 C C . CYS B 1 95 ? 13.438 12.391 6.461 1 98.88 95 CYS B C 1
ATOM 2612 O O . CYS B 1 95 ? 13.711 13.562 6.73 1 98.88 95 CYS B O 1
ATOM 2614 N N . LEU B 1 96 ? 13.828 11.414 7.145 1 98.81 96 LEU B N 1
ATOM 2615 C CA . LEU B 1 96 ? 14.75 11.562 8.266 1 98.81 96 LEU B CA 1
ATOM 2616 C C . LEU B 1 96 ? 16.062 10.828 7.988 1 98.81 96 LEU B C 1
ATOM 2618 O O . LEU B 1 96 ? 16.109 9.938 7.137 1 98.81 96 LEU B O 1
ATOM 2622 N N . ASP B 1 97 ? 17.125 11.258 8.648 1 98.12 97 ASP B N 1
ATOM 2623 C CA . ASP B 1 97 ? 18.391 10.508 8.562 1 98.12 97 ASP B CA 1
ATOM 2624 C C . ASP B 1 97 ? 18.469 9.453 9.664 1 98.12 97 ASP B C 1
ATOM 2626 O O . ASP B 1 97 ? 17.531 9.289 10.438 1 98.12 97 ASP B O 1
ATOM 2630 N N . GLU B 1 98 ? 19.5 8.688 9.688 1 96 98 GLU B N 1
ATOM 2631 C CA . GLU B 1 98 ? 19.641 7.539 10.586 1 96 98 GLU B CA 1
ATOM 2632 C C . GLU B 1 98 ? 19.609 7.98 12.047 1 96 98 GLU B C 1
ATOM 2634 O O . GLU B 1 98 ? 19.266 7.191 12.93 1 96 98 GLU B O 1
ATOM 2639 N N . GLU B 1 99 ? 19.938 9.227 12.312 1 95.38 99 GLU B N 1
ATOM 2640 C CA . GLU B 1 99 ? 20.016 9.734 13.68 1 95.38 99 GLU B CA 1
ATOM 2641 C C . GLU B 1 99 ? 18.672 10.266 14.148 1 95.38 99 GLU B C 1
ATOM 2643 O O . GLU B 1 99 ? 18.5 10.594 15.328 1 95.38 99 GLU B O 1
ATOM 2648 N N . GLY B 1 100 ? 17.719 10.414 13.219 1 96 100 GLY B N 1
ATOM 2649 C CA . GLY B 1 100 ? 16.406 10.922 13.594 1 96 100 GLY B CA 1
ATOM 2650 C C . GLY B 1 100 ? 16.266 12.414 13.383 1 96 100 GLY B C 1
ATOM 2651 O O . GLY B 1 100 ? 15.438 13.07 14.023 1 96 100 GLY B O 1
ATOM 2652 N N . ASP B 1 101 ? 17.141 12.93 12.562 1 97.88 101 ASP B N 1
ATOM 2653 C CA . ASP B 1 101 ? 17.047 14.336 12.156 1 97.88 101 ASP B CA 1
ATOM 2654 C C . ASP B 1 101 ? 16.516 14.461 10.734 1 97.88 101 ASP B C 1
ATOM 2656 O O . ASP B 1 101 ? 16.438 13.469 10 1 97.88 101 ASP B O 1
ATOM 2660 N N . ILE B 1 102 ? 16.141 15.688 10.391 1 98.81 102 ILE B N 1
ATOM 2661 C CA . ILE B 1 102 ? 15.672 15.922 9.031 1 98.81 102 ILE B CA 1
ATOM 2662 C C . ILE B 1 102 ? 16.781 15.562 8.039 1 98.81 102 ILE B C 1
ATOM 2664 O O . ILE B 1 102 ? 17.922 16.016 8.188 1 98.81 102 ILE B O 1
ATOM 2668 N N . ASN B 1 103 ? 16.484 14.664 7.113 1 98.88 103 ASN B N 1
ATOM 2669 C CA . ASN B 1 103 ? 17.375 14.453 5.977 1 98.88 103 ASN B CA 1
ATOM 2670 C C . ASN B 1 103 ? 17.297 15.602 4.977 1 98.88 103 ASN B C 1
ATOM 2672 O O . ASN B 1 103 ? 16.484 15.57 4.055 1 98.88 103 ASN B O 1
ATOM 2676 N N . ILE B 1 104 ? 18.141 16.578 5.168 1 98.81 104 ILE B N 1
ATOM 2677 C CA . ILE B 1 104 ? 18.016 17.859 4.473 1 98.81 104 ILE B CA 1
ATOM 2678 C C . ILE B 1 104 ? 18.141 17.641 2.967 1 98.81 104 ILE B C 1
ATOM 2680 O O . ILE B 1 104 ? 17.312 18.125 2.193 1 98.81 104 ILE B O 1
ATOM 2684 N N . PRO B 1 105 ? 19.125 16.812 2.428 1 98.81 105 PRO B N 1
ATOM 2685 C CA . PRO B 1 105 ? 19.219 16.625 0.979 1 98.81 105 PRO B CA 1
ATOM 2686 C C . PRO B 1 105 ? 17.969 16.016 0.375 1 98.81 105 PRO B C 1
ATOM 2688 O O . PRO B 1 105 ? 17.438 16.516 -0.625 1 98.81 105 PRO B O 1
ATOM 2691 N N . GLN B 1 106 ? 17.422 14.992 0.98 1 98.94 106 GLN B N 1
ATOM 2692 C CA . GLN B 1 106 ? 16.219 14.344 0.459 1 98.94 106 GLN B CA 1
ATOM 2693 C C . GLN B 1 106 ? 15.008 15.258 0.569 1 98.94 106 GLN B C 1
ATOM 2695 O O . GLN B 1 106 ? 14.219 15.359 -0.368 1 98.94 106 GLN B O 1
ATOM 2700 N N . THR B 1 107 ? 14.922 15.922 1.686 1 98.94 107 THR B N 1
ATOM 2701 C CA . THR B 1 107 ? 13.789 16.812 1.909 1 98.94 107 THR B CA 1
ATOM 2702 C C . THR B 1 107 ? 13.812 17.969 0.917 1 98.94 107 THR B C 1
ATOM 2704 O O . THR B 1 107 ? 12.781 18.312 0.329 1 98.94 107 THR B O 1
ATOM 2707 N N . ARG B 1 108 ? 14.953 18.516 0.717 1 98.88 108 ARG B N 1
ATOM 2708 C CA . ARG B 1 108 ? 15.094 19.625 -0.23 1 98.88 108 ARG B CA 1
ATOM 2709 C C . ARG B 1 108 ? 14.703 19.188 -1.639 1 98.88 108 ARG B C 1
ATOM 2711 O O . ARG B 1 108 ? 13.977 19.891 -2.334 1 98.88 108 ARG B O 1
ATOM 2718 N N . GLU B 1 109 ? 15.18 18.062 -2.066 1 98.88 109 GLU B N 1
ATOM 2719 C CA . GLU B 1 109 ? 14.867 17.562 -3.404 1 98.88 109 GLU B CA 1
ATOM 2720 C C . GLU B 1 109 ? 13.367 17.359 -3.582 1 98.88 109 GLU B C 1
ATOM 2722 O O . GLU B 1 109 ? 12.805 17.703 -4.625 1 98.88 109 GLU B O 1
ATOM 2727 N N . MET B 1 110 ? 12.711 16.812 -2.59 1 98.94 110 MET B N 1
ATOM 2728 C CA . MET B 1 110 ? 11.273 16.578 -2.664 1 98.94 110 MET B CA 1
ATOM 2729 C C . MET B 1 110 ? 10.516 17.906 -2.742 1 98.94 110 MET B C 1
ATOM 2731 O O . MET B 1 110 ? 9.602 18.062 -3.559 1 98.94 110 MET B O 1
ATOM 2735 N N . ILE B 1 111 ? 10.922 18.859 -1.928 1 98.94 111 ILE B N 1
ATOM 2736 C CA . ILE B 1 111 ? 10.266 20.156 -1.915 1 98.94 111 ILE B CA 1
ATOM 2737 C C . ILE B 1 111 ? 10.445 20.844 -3.27 1 98.94 111 ILE B C 1
ATOM 2739 O O . ILE B 1 111 ? 9.516 21.438 -3.801 1 98.94 111 ILE B O 1
ATOM 2743 N N . ASP B 1 112 ? 11.656 20.703 -3.82 1 98.88 112 ASP B N 1
ATOM 2744 C CA . ASP B 1 112 ? 11.922 21.297 -5.129 1 98.88 112 ASP B CA 1
ATOM 2745 C C . ASP B 1 112 ? 10.984 20.703 -6.191 1 98.88 112 ASP B C 1
ATOM 2747 O O . ASP B 1 112 ? 10.461 21.438 -7.031 1 98.88 112 ASP B O 1
ATOM 2751 N N . ILE B 1 113 ? 10.742 19.438 -6.156 1 98.94 113 ILE B N 1
ATOM 2752 C CA . ILE B 1 113 ? 9.82 18.797 -7.09 1 98.94 113 ILE B CA 1
ATOM 2753 C C . ILE B 1 113 ? 8.414 19.359 -6.898 1 98.94 113 ILE B C 1
ATOM 2755 O O . ILE B 1 113 ? 7.789 19.812 -7.855 1 98.94 113 ILE B O 1
ATOM 2759 N N . ILE B 1 114 ? 7.953 19.406 -5.703 1 98.94 114 ILE B N 1
ATOM 2760 C CA . ILE B 1 114 ? 6.586 19.812 -5.402 1 98.94 114 ILE B CA 1
ATOM 2761 C C . ILE B 1 114 ? 6.379 21.266 -5.82 1 98.94 114 ILE B C 1
ATOM 2763 O O . ILE B 1 114 ? 5.379 21.609 -6.457 1 98.94 114 ILE B O 1
ATOM 2767 N N . LYS B 1 115 ? 7.355 22.109 -5.48 1 98.81 115 LYS B N 1
ATOM 2768 C CA . LYS B 1 115 ? 7.246 23.531 -5.758 1 98.81 115 LYS B CA 1
ATOM 2769 C C . LYS B 1 115 ? 7.348 23.812 -7.254 1 98.81 115 LYS B C 1
ATOM 2771 O O . LYS B 1 115 ? 6.762 24.781 -7.754 1 98.81 115 LYS B O 1
ATOM 2776 N N . SER B 1 116 ? 8.094 22.969 -7.949 1 98.88 116 SER B N 1
ATOM 2777 C CA . SER B 1 116 ? 8.156 23.141 -9.398 1 98.88 116 SER B CA 1
ATOM 2778 C C . SER B 1 116 ? 6.781 22.984 -10.031 1 98.88 116 SER B C 1
ATOM 2780 O O . SER B 1 116 ? 6.531 23.531 -11.117 1 98.88 116 SER B O 1
ATOM 2782 N N . TYR B 1 117 ? 5.867 22.344 -9.391 1 98.81 117 TYR B N 1
ATOM 2783 C CA . TYR B 1 117 ? 4.492 22.219 -9.852 1 98.81 117 TYR B CA 1
ATOM 2784 C C . TYR B 1 117 ? 3.602 23.281 -9.219 1 98.81 117 TYR B C 1
ATOM 2786 O O . TYR B 1 117 ? 2.398 23.328 -9.484 1 98.81 117 TYR B O 1
ATOM 2794 N N . HIS B 1 118 ? 4.16 24.078 -8.281 1 98.75 118 HIS B N 1
ATOM 2795 C CA . HIS B 1 118 ? 3.434 25.094 -7.535 1 98.75 118 HIS B CA 1
ATOM 2796 C C . HIS B 1 118 ? 2.336 24.469 -6.68 1 98.75 118 HIS B C 1
ATOM 2798 O O . HIS B 1 118 ? 1.207 24.969 -6.652 1 98.75 118 HIS B O 1
ATOM 2804 N N . LYS B 1 119 ? 2.689 23.391 -6.059 1 98.88 119 LYS B N 1
ATOM 2805 C CA . LYS B 1 119 ? 1.73 22.656 -5.242 1 98.88 119 LYS B CA 1
ATOM 2806 C C . LYS B 1 119 ? 2.146 22.656 -3.773 1 98.88 119 LYS B C 1
ATOM 2808 O O . LYS B 1 119 ? 3.191 23.203 -3.418 1 98.88 119 LYS B O 1
ATOM 2813 N N . THR B 1 120 ? 1.343 22.094 -2.863 1 98.94 120 THR B N 1
ATOM 2814 C CA . THR B 1 120 ? 1.515 22.172 -1.416 1 98.94 120 THR B CA 1
ATOM 2815 C C . THR B 1 120 ? 2.451 21.062 -0.933 1 98.94 120 THR B C 1
ATOM 2817 O O . THR B 1 120 ? 2.26 19.891 -1.263 1 98.94 120 THR B O 1
ATOM 2820 N N . ALA B 1 121 ? 3.473 21.438 -0.208 1 98.94 121 ALA B N 1
ATOM 2821 C CA . ALA B 1 121 ? 4.371 20.484 0.441 1 98.94 121 ALA B CA 1
ATOM 2822 C C . ALA B 1 121 ? 3.996 20.297 1.907 1 98.94 121 ALA B C 1
ATOM 2824 O O . ALA B 1 121 ? 4.043 21.234 2.697 1 98.94 121 ALA B O 1
ATOM 2825 N N . VAL B 1 122 ? 3.611 19.094 2.271 1 98.94 122 VAL B N 1
ATOM 2826 C CA . VAL B 1 122 ? 3.254 18.766 3.648 1 98.94 122 VAL B CA 1
ATOM 2827 C C . VAL B 1 122 ? 4.285 17.797 4.234 1 98.94 122 VAL B C 1
ATOM 2829 O O . VAL B 1 122 ? 4.562 16.75 3.652 1 98.94 122 VAL B O 1
ATOM 2832 N N . PHE B 1 123 ? 4.938 18.219 5.293 1 98.94 123 PHE B N 1
ATOM 2833 C CA . PHE B 1 123 ? 5.766 17.281 6.047 1 98.94 123 PHE B CA 1
ATOM 2834 C C . PHE B 1 123 ? 4.938 16.547 7.098 1 98.94 123 PHE B C 1
ATOM 2836 O O . PHE B 1 123 ? 4.387 17.188 8.008 1 98.94 123 PHE B O 1
ATOM 2843 N N . HIS B 1 124 ? 4.855 15.195 6.93 1 98.81 124 HIS B N 1
ATOM 2844 C CA . HIS B 1 124 ? 3.896 14.445 7.734 1 98.81 124 HIS B CA 1
ATOM 2845 C C . HIS B 1 124 ? 4.5 14.047 9.078 1 98.81 124 HIS B C 1
ATOM 2847 O O . HIS B 1 124 ? 5.449 14.672 9.547 1 98.81 124 HIS B O 1
ATOM 2853 N N . ARG B 1 125 ? 4 13.07 9.75 1 98.56 125 ARG B N 1
ATOM 2854 C CA . ARG B 1 125 ? 4.238 12.789 11.164 1 98.56 125 ARG B CA 1
ATOM 2855 C C . ARG B 1 125 ? 5.652 12.258 11.383 1 98.56 125 ARG B C 1
ATOM 2857 O O . ARG B 1 125 ? 6.051 11.992 12.523 1 98.56 125 ARG B O 1
ATOM 2864 N N . ALA B 1 126 ? 6.426 12.133 10.273 1 98.5 126 ALA B N 1
ATOM 2865 C CA . ALA B 1 126 ? 7.852 11.898 10.5 1 98.5 126 ALA B CA 1
ATOM 2866 C C . ALA B 1 126 ? 8.43 12.922 11.469 1 98.5 126 ALA B C 1
ATOM 2868 O O . ALA B 1 126 ? 9.375 12.633 12.203 1 98.5 126 ALA B O 1
ATOM 2869 N N . ILE B 1 127 ? 7.863 14.133 11.547 1 98.62 127 ILE B N 1
ATOM 2870 C CA . ILE B 1 127 ? 8.328 15.211 12.406 1 98.62 127 ILE B CA 1
ATOM 2871 C C . ILE B 1 127 ? 8.188 14.805 13.867 1 98.62 127 ILE B C 1
ATOM 2873 O O . ILE B 1 127 ? 8.875 15.336 14.742 1 98.62 127 ILE B O 1
ATOM 2877 N N . ASP B 1 128 ? 7.254 13.898 14.148 1 98.44 128 ASP B N 1
ATOM 2878 C CA . ASP B 1 128 ? 7.016 13.453 15.516 1 98.44 128 ASP B CA 1
ATOM 2879 C C . ASP B 1 128 ? 8.109 12.492 15.984 1 98.44 128 ASP B C 1
ATOM 2881 O O . ASP B 1 128 ? 8.148 12.109 17.156 1 98.44 128 ASP B O 1
ATOM 2885 N N . CYS B 1 129 ? 9.023 12.125 15.102 1 97.38 129 CYS B N 1
ATOM 2886 C CA . CYS B 1 129 ? 10.094 11.188 15.414 1 97.38 129 CYS B CA 1
ATOM 2887 C C . CYS B 1 129 ? 11.445 11.891 15.445 1 97.38 129 CYS B C 1
ATOM 2889 O O . CYS B 1 129 ? 12.492 11.234 15.5 1 97.38 129 CYS B O 1
ATOM 2891 N N . VAL B 1 130 ? 11.477 13.188 15.445 1 97.31 130 VAL B N 1
ATOM 2892 C CA . VAL B 1 130 ? 12.742 13.914 15.367 1 97.31 130 VAL B CA 1
ATOM 2893 C C . VAL B 1 130 ? 13.328 14.078 16.766 1 97.31 130 VAL B C 1
ATOM 2895 O O . VAL B 1 130 ? 12.609 14.008 17.766 1 97.31 130 VAL B O 1
ATOM 2898 N N . ASN B 1 131 ? 14.594 14.391 16.844 1 95.12 131 ASN B N 1
ATOM 2899 C CA . ASN B 1 131 ? 15.305 14.594 18.094 1 95.12 131 ASN B CA 1
ATOM 2900 C C . ASN B 1 131 ? 15.031 15.984 18.672 1 95.12 131 ASN B C 1
ATOM 2902 O O . ASN B 1 131 ? 14.867 16.141 19.875 1 95.12 131 ASN B O 1
ATOM 2906 N N . ASP B 1 132 ? 15.086 16.969 17.844 1 97.31 132 ASP B N 1
ATOM 2907 C CA . ASP B 1 132 ? 14.914 18.375 18.219 1 97.31 132 ASP B CA 1
ATOM 2908 C C . ASP B 1 132 ? 13.852 19.047 17.359 1 97.31 132 ASP B C 1
ATOM 2910 O O . AS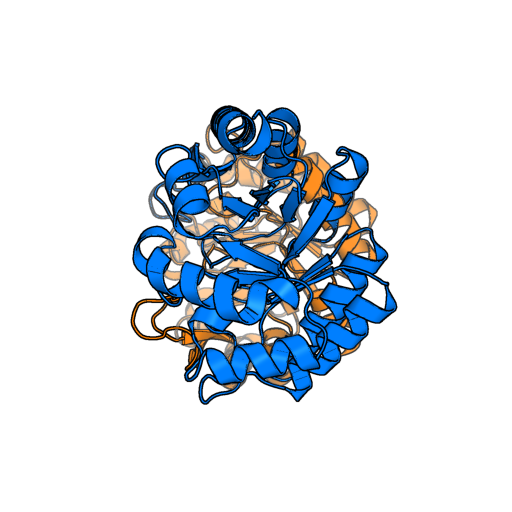P B 1 132 ? 14.117 19.422 16.219 1 97.31 132 ASP B O 1
ATOM 2914 N N . ILE B 1 133 ? 12.719 19.281 17.953 1 98.19 133 ILE B N 1
ATOM 2915 C CA . ILE B 1 133 ? 11.547 19.75 17.219 1 98.19 133 ILE B CA 1
ATOM 2916 C C . ILE B 1 133 ? 11.781 21.172 16.734 1 98.19 133 ILE B C 1
ATOM 2918 O O . ILE B 1 133 ? 11.383 21.516 15.617 1 98.19 133 ILE B O 1
ATOM 2922 N N . ASP B 1 134 ? 12.453 21.969 17.469 1 98.69 134 ASP B N 1
ATOM 2923 C CA . ASP B 1 134 ? 12.703 23.359 17.078 1 98.69 134 ASP B CA 1
ATOM 2924 C C . ASP B 1 134 ? 13.672 23.422 15.898 1 98.69 134 ASP B C 1
ATOM 2926 O O . ASP B 1 134 ? 13.469 24.188 14.953 1 98.69 134 ASP B O 1
ATOM 2930 N N . GLU B 1 135 ? 14.695 22.641 15.977 1 98.62 135 GLU B N 1
ATOM 2931 C CA . GLU B 1 135 ? 15.625 22.562 14.852 1 98.62 135 GLU B CA 1
ATOM 2932 C C . GLU B 1 135 ? 14.922 22.062 13.594 1 98.62 135 GLU B C 1
ATOM 2934 O O . GLU B 1 135 ? 15.125 22.609 12.508 1 98.62 135 GLU B O 1
ATOM 2939 N N . ALA B 1 136 ? 14.133 21.047 13.727 1 98.69 136 ALA B N 1
ATOM 2940 C CA . ALA B 1 136 ? 13.391 20.484 12.602 1 98.69 136 ALA B CA 1
ATOM 2941 C C . ALA B 1 136 ? 12.469 21.531 11.977 1 98.69 136 ALA B C 1
ATOM 2943 O O . ALA B 1 136 ? 12.445 21.703 10.758 1 98.69 136 ALA B O 1
ATOM 2944 N N . MET B 1 137 ? 11.75 22.266 12.82 1 98.81 137 MET B N 1
ATOM 2945 C CA . MET B 1 137 ? 10.82 23.281 12.352 1 98.81 137 MET B CA 1
ATOM 2946 C C . MET B 1 137 ? 11.547 24.375 11.578 1 98.81 137 MET B C 1
ATOM 2948 O O . MET B 1 137 ? 11.117 24.766 10.492 1 98.81 137 MET B O 1
ATOM 2952 N N . ASN B 1 138 ? 12.609 24.812 12.094 1 98.81 138 ASN B N 1
ATOM 2953 C CA . ASN B 1 138 ? 13.383 25.859 11.43 1 98.81 138 ASN B CA 1
ATOM 2954 C C . ASN B 1 138 ? 13.891 25.391 10.062 1 98.81 138 ASN B C 1
ATOM 2956 O O . ASN B 1 138 ? 13.836 26.141 9.086 1 98.81 138 ASN B O 1
ATOM 2960 N N . ILE B 1 139 ? 14.367 24.172 9.984 1 98.81 139 ILE B N 1
ATOM 2961 C CA . ILE B 1 139 ? 14.875 23.609 8.742 1 98.81 139 ILE B CA 1
ATOM 2962 C C . ILE B 1 139 ? 13.742 23.516 7.723 1 98.81 139 ILE B C 1
ATOM 2964 O O . ILE B 1 139 ? 13.891 23.953 6.574 1 98.81 139 ILE B O 1
ATOM 2968 N N . LEU B 1 140 ? 12.602 23 8.117 1 98.88 140 LEU B N 1
ATOM 2969 C CA . LEU B 1 140 ? 11.484 22.766 7.211 1 98.88 140 LEU B CA 1
ATOM 2970 C C . LEU B 1 140 ? 10.898 24.078 6.703 1 98.88 140 LEU B C 1
ATOM 2972 O O . LEU B 1 140 ? 10.539 24.188 5.531 1 98.88 140 LEU B O 1
ATOM 2976 N N . ILE B 1 141 ? 10.82 25.094 7.578 1 98.75 141 ILE B N 1
ATOM 2977 C CA . ILE B 1 141 ? 10.352 26.422 7.18 1 98.75 141 ILE B CA 1
ATOM 2978 C C . ILE B 1 141 ? 11.312 27.016 6.152 1 98.75 141 ILE B C 1
ATOM 2980 O O . ILE B 1 141 ? 10.883 27.531 5.117 1 98.75 141 ILE B O 1
ATOM 2984 N N . THR B 1 142 ? 12.586 26.844 6.434 1 98.69 142 THR B N 1
ATOM 2985 C CA . THR B 1 142 ? 13.609 27.375 5.547 1 98.69 142 THR B CA 1
ATOM 2986 C C . THR B 1 142 ? 13.555 26.703 4.184 1 98.69 142 THR B C 1
ATOM 2988 O O . THR B 1 142 ? 13.742 27.344 3.152 1 98.69 142 THR B O 1
ATOM 2991 N N . LEU B 1 143 ? 13.312 25.422 4.141 1 98.69 143 LEU B N 1
ATOM 2992 C CA . LEU B 1 143 ? 13.305 24.641 2.9 1 98.69 143 LEU B CA 1
ATOM 2993 C C . LEU B 1 143 ? 12.016 24.906 2.117 1 98.69 143 LEU B C 1
ATOM 2995 O O . LEU B 1 143 ? 11.938 24.578 0.927 1 98.69 143 LEU B O 1
ATOM 2999 N N . GLY B 1 144 ? 10.945 25.375 2.781 1 98.56 144 GLY B N 1
ATOM 3000 C CA . GLY B 1 144 ? 9.766 25.797 2.039 1 98.56 144 GLY B CA 1
ATOM 3001 C C . GLY B 1 144 ? 8.586 24.844 2.213 1 98.56 144 GLY B C 1
ATOM 3002 O O . GLY B 1 144 ? 7.691 24.812 1.368 1 98.56 144 GLY B O 1
ATOM 3003 N N . VAL B 1 145 ? 8.578 24.109 3.264 1 98.81 145 VAL B N 1
ATOM 3004 C CA . VAL B 1 145 ? 7.406 23.297 3.578 1 98.81 145 VAL B CA 1
ATOM 3005 C C . VAL B 1 145 ? 6.219 24.203 3.887 1 98.81 145 VAL B C 1
ATOM 3007 O O . VAL B 1 145 ? 6.375 25.234 4.543 1 98.81 145 VAL B O 1
ATOM 3010 N N . ASP B 1 146 ? 5.031 23.812 3.432 1 98.88 146 ASP B N 1
ATOM 3011 C CA . ASP B 1 146 ? 3.846 24.656 3.605 1 98.88 146 ASP B CA 1
ATOM 3012 C C . ASP B 1 146 ? 3.092 24.281 4.879 1 98.88 146 ASP B C 1
ATOM 3014 O O . ASP B 1 146 ? 2.461 25.125 5.504 1 98.88 146 ASP B O 1
ATOM 3018 N N . ARG B 1 147 ? 3.127 23 5.258 1 98.88 147 ARG B N 1
ATOM 3019 C CA . ARG B 1 147 ? 2.271 22.484 6.324 1 98.88 147 ARG B CA 1
ATOM 3020 C C . ARG B 1 147 ? 2.934 21.312 7.043 1 98.88 147 ARG B C 1
ATOM 3022 O O . ARG B 1 147 ? 3.576 20.469 6.406 1 98.88 147 ARG B O 1
ATOM 3029 N N . ILE B 1 148 ? 2.756 21.281 8.305 1 98.81 148 ILE B N 1
ATOM 3030 C CA . ILE B 1 148 ? 3.238 20.172 9.133 1 98.81 148 ILE B CA 1
ATOM 3031 C C . ILE B 1 148 ? 2.053 19.391 9.688 1 98.81 148 ILE B C 1
ATOM 3033 O O . ILE B 1 148 ? 1.141 19.969 10.289 1 98.81 148 ILE B O 1
ATOM 3037 N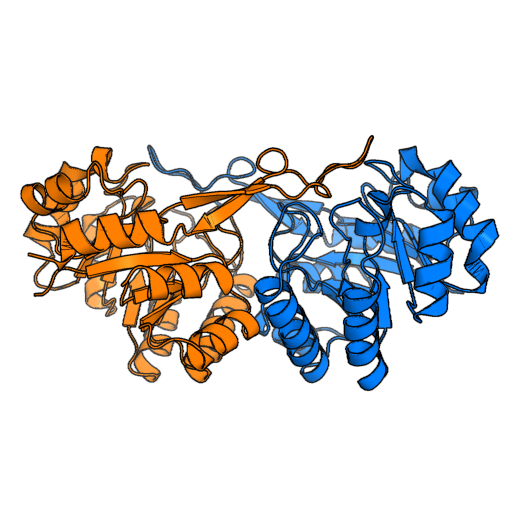 N . LEU B 1 149 ? 2.02 18.125 9.422 1 98.88 149 LEU B N 1
ATOM 3038 C CA . LEU B 1 149 ? 1.106 17.234 10.117 1 98.88 149 LEU B CA 1
ATOM 3039 C C . LEU B 1 149 ? 1.77 16.641 11.352 1 98.88 149 LEU B C 1
ATOM 3041 O O . LEU B 1 149 ? 2.82 16 11.258 1 98.88 149 LEU B O 1
ATOM 3045 N N . THR B 1 150 ? 1.174 16.812 12.562 1 98.81 150 THR B N 1
ATOM 3046 C CA . THR B 1 150 ? 1.855 16.406 13.781 1 98.81 150 THR B CA 1
ATOM 3047 C C . THR B 1 150 ? 0.848 15.984 14.852 1 98.81 150 THR B C 1
ATOM 3049 O O . THR B 1 150 ? -0.296 16.438 14.844 1 98.81 150 THR B O 1
ATOM 3052 N N . SER B 1 151 ? 1.299 15.094 15.672 1 98.56 151 SER B N 1
ATOM 3053 C CA . SER B 1 151 ? 0.553 14.727 16.875 1 98.56 151 SER B CA 1
ATOM 3054 C C . SER B 1 151 ? 1.215 15.297 18.125 1 98.56 151 SER B C 1
ATOM 3056 O O . SER B 1 151 ? 0.978 14.805 19.234 1 98.56 151 SER B O 1
ATOM 3058 N N . GLY B 1 152 ? 2.168 16.266 17.875 1 98.38 152 GLY B N 1
ATOM 3059 C CA . GLY B 1 152 ? 2.84 16.875 19 1 98.38 152 GLY B CA 1
ATOM 3060 C C . GLY B 1 152 ? 3.848 15.969 19.672 1 98.38 152 GLY B C 1
ATOM 3061 O O . GLY B 1 152 ? 3.973 15.969 20.906 1 98.38 152 GLY B O 1
ATOM 3062 N N . LEU B 1 153 ? 4.473 15.141 18.938 1 97.75 153 LEU B N 1
ATOM 3063 C CA . LEU B 1 153 ? 5.508 14.219 19.406 1 97.75 153 LEU B CA 1
ATOM 3064 C C . LEU B 1 153 ? 4.914 13.148 20.312 1 97.75 153 LEU B C 1
ATOM 3066 O O . LEU B 1 153 ? 5.613 12.602 21.172 1 97.75 153 LEU B O 1
ATOM 3070 N N . GLN B 1 154 ? 3.656 12.945 20.219 1 97.62 154 GLN B N 1
ATOM 3071 C CA . GLN B 1 154 ? 2.949 11.922 20.969 1 97.62 154 GLN B CA 1
ATOM 3072 C C . GLN B 1 154 ? 2.199 10.969 20.047 1 97.62 154 GLN B C 1
ATOM 3074 O O . GLN B 1 154 ? 2.064 11.234 18.844 1 97.62 154 GLN B O 1
ATOM 3079 N N . GLY B 1 155 ? 1.792 9.852 20.547 1 96.38 155 GLY B N 1
ATOM 3080 C CA . GLY B 1 155 ? 1.039 8.883 19.766 1 96.38 155 GLY B CA 1
ATOM 3081 C C . GLY B 1 155 ? -0.29 9.422 19.266 1 96.38 155 GLY B C 1
ATOM 3082 O O . GLY B 1 155 ? -0.733 9.086 18.172 1 96.38 155 GLY B O 1
ATOM 3083 N N . LYS B 1 156 ? -0.905 10.266 20.094 1 97.69 156 LYS B N 1
ATOM 3084 C CA . LYS B 1 156 ? -2.178 10.906 19.797 1 97.69 156 LYS B CA 1
ATOM 3085 C C . LYS B 1 156 ? -2.092 12.422 19.984 1 97.69 156 LYS B C 1
ATOM 3087 O O . LYS B 1 156 ? -1.439 12.898 20.906 1 97.69 156 LYS B O 1
ATOM 3092 N N . ALA B 1 157 ? -2.812 13.086 19.141 1 98.25 157 ALA B N 1
ATOM 3093 C CA . ALA B 1 157 ? -2.77 14.547 19.156 1 98.25 157 ALA B CA 1
ATOM 3094 C C . ALA B 1 157 ? -3.248 15.102 20.5 1 98.25 157 ALA B C 1
ATOM 3096 O O . ALA B 1 157 ? -2.703 16.094 21 1 98.25 157 ALA B O 1
ATOM 3097 N N . THR B 1 158 ? -4.25 14.445 21.094 1 98.06 158 THR B N 1
ATOM 3098 C CA . THR B 1 158 ? -4.805 14.938 22.359 1 98.06 158 THR B CA 1
ATOM 3099 C C . THR B 1 158 ? -3.752 14.891 23.469 1 98.06 158 THR B C 1
ATOM 3101 O O . THR B 1 158 ? -3.711 15.773 24.328 1 98.06 158 THR B O 1
ATOM 3104 N N . ARG B 1 159 ? -2.889 13.891 23.422 1 98.06 159 ARG B N 1
ATOM 3105 C CA . ARG B 1 159 ? -1.803 13.789 24.391 1 98.06 159 ARG B CA 1
ATOM 3106 C C . ARG B 1 159 ? -0.703 14.797 24.094 1 98.06 159 ARG B C 1
ATOM 3108 O O . ARG B 1 159 ? 0.038 15.203 24.984 1 98.06 159 ARG B O 1
ATOM 3115 N N . GLY B 1 160 ? -0.618 15.219 22.859 1 98.31 160 GLY B N 1
ATOM 3116 C CA . GLY B 1 160 ? 0.414 16.156 22.438 1 98.31 160 GLY B CA 1
ATOM 3117 C C . GLY B 1 160 ? -0.086 17.578 22.312 1 98.31 160 GLY B C 1
ATOM 3118 O O . GLY B 1 160 ? 0.544 18.406 21.641 1 98.31 160 GLY B O 1
ATOM 3119 N N . LYS B 1 161 ? -1.211 17.891 22.906 1 98.44 161 LYS B N 1
ATOM 3120 C CA . LYS B 1 161 ? -1.883 19.172 22.672 1 98.44 161 LYS B CA 1
ATOM 3121 C C . LYS B 1 161 ? -1.023 20.344 23.141 1 98.44 161 LYS B C 1
ATOM 3123 O O . LYS B 1 161 ? -1.049 21.406 22.531 1 98.44 161 LYS B O 1
ATOM 3128 N N . GLU B 1 162 ? -0.219 20.188 24.266 1 98.75 162 GLU B N 1
ATOM 3129 C CA . GLU B 1 162 ? 0.653 21.25 24.75 1 98.75 162 GLU B CA 1
ATOM 3130 C C . GLU B 1 162 ? 1.741 21.578 23.734 1 98.75 162 GLU B C 1
ATOM 3132 O O . GLU B 1 162 ? 2.027 22.75 23.469 1 98.75 162 GLU B O 1
ATOM 3137 N N . MET B 1 163 ? 2.312 20.578 23.203 1 98.69 163 MET B N 1
ATOM 3138 C CA . MET B 1 163 ? 3.344 20.75 22.188 1 98.69 163 MET B CA 1
ATOM 3139 C C . MET B 1 163 ? 2.76 21.359 20.922 1 98.69 163 MET B C 1
ATOM 3141 O O . MET B 1 163 ? 3.371 22.25 20.312 1 98.69 163 MET B O 1
ATOM 3145 N N . ILE B 1 164 ? 1.58 20.906 20.484 1 98.81 164 ILE B N 1
ATOM 3146 C CA . ILE B 1 164 ? 0.93 21.453 19.297 1 98.81 164 ILE B CA 1
ATOM 3147 C C . ILE B 1 164 ? 0.66 22.953 19.5 1 98.81 164 ILE B C 1
ATOM 3149 O O . ILE B 1 164 ? 0.894 23.75 18.594 1 98.81 164 ILE B O 1
ATOM 3153 N N . LYS B 1 165 ? 0.175 23.312 20.688 1 98.81 165 LYS B N 1
ATOM 3154 C CA . LYS B 1 165 ? -0.035 24.719 21 1 98.81 165 LYS B CA 1
ATOM 3155 C C . LYS B 1 165 ? 1.27 25.5 20.906 1 98.81 165 LYS B C 1
ATOM 3157 O O . LYS B 1 165 ? 1.309 26.578 20.312 1 98.81 165 LYS B O 1
ATOM 3162 N N . TYR B 1 166 ? 2.27 24.953 21.5 1 98.81 166 TYR B N 1
ATOM 3163 C CA . TYR B 1 166 ? 3.582 25.594 21.453 1 98.81 166 TYR B CA 1
ATOM 3164 C C . TYR B 1 166 ? 4.027 25.828 20.016 1 98.81 166 TYR B C 1
ATOM 3166 O O . TYR B 1 166 ? 4.473 26.922 19.656 1 98.81 166 TYR B O 1
ATOM 3174 N N . LEU B 1 167 ? 3.936 24.797 19.141 1 98.81 167 LEU B N 1
ATOM 3175 C CA . LEU B 1 167 ? 4.348 24.891 17.734 1 98.81 167 LEU B CA 1
ATOM 3176 C C . LEU B 1 167 ? 3.549 25.969 17 1 98.81 167 LEU B C 1
ATOM 3178 O O . LEU B 1 167 ? 4.102 26.719 16.188 1 98.81 167 LEU B O 1
ATOM 3182 N N . TYR B 1 168 ? 2.264 26 17.297 1 98.56 168 TYR B N 1
ATOM 3183 C CA . TYR B 1 168 ? 1.421 27.016 16.656 1 98.56 168 TYR B CA 1
ATOM 3184 C C . TYR B 1 168 ? 1.838 28.422 17.094 1 98.56 168 TYR B C 1
ATOM 3186 O O . TYR B 1 168 ? 1.966 29.312 16.25 1 98.56 168 TYR B O 1
ATOM 3194 N N . ASP B 1 169 ? 2.043 28.656 18.359 1 98.56 169 ASP B N 1
ATOM 3195 C CA . ASP B 1 169 ? 2.41 29.953 18.906 1 98.56 169 ASP B CA 1
ATOM 3196 C C . ASP B 1 169 ? 3.77 30.406 18.375 1 98.56 169 ASP B C 1
ATOM 3198 O O . ASP B 1 169 ? 3.957 31.578 18.047 1 98.56 169 ASP B O 1
ATOM 3202 N N . ALA B 1 170 ? 4.633 29.469 18.297 1 98.56 170 ALA B N 1
ATOM 3203 C CA . ALA B 1 170 ? 6.02 29.797 17.969 1 98.56 170 ALA B CA 1
ATOM 3204 C C . ALA B 1 170 ? 6.215 29.938 16.469 1 98.56 170 ALA B C 1
ATOM 3206 O O . ALA B 1 170 ? 6.988 30.766 16 1 98.56 170 ALA B O 1
ATOM 3207 N N . TYR B 1 171 ? 5.496 29.078 15.656 1 98.31 171 TYR B N 1
ATOM 3208 C CA . TYR B 1 171 ? 5.863 28.969 14.25 1 98.31 171 TYR B CA 1
ATOM 3209 C C . TYR B 1 171 ? 4.652 29.203 13.352 1 98.31 171 TYR B C 1
ATOM 3211 O O . TYR B 1 171 ? 4.789 29.281 12.133 1 98.31 171 TYR B O 1
ATOM 3219 N N . GLY B 1 172 ? 3.453 29.344 13.859 1 97.19 172 GLY B N 1
ATOM 3220 C CA . GLY B 1 172 ? 2.199 29.328 13.125 1 97.19 172 GLY B CA 1
ATOM 3221 C C . GLY B 1 172 ? 2.1 30.453 12.109 1 97.19 172 GLY B C 1
ATOM 3222 O O . GLY B 1 172 ? 1.278 30.406 11.195 1 97.19 172 GLY B O 1
ATOM 3223 N N . GLU B 1 173 ? 2.887 31.484 12.227 1 97 173 GLU B N 1
ATOM 3224 C CA . GLU B 1 173 ? 2.9 32.594 11.273 1 97 173 GLU B CA 1
ATOM 3225 C C . GLU B 1 173 ? 3.719 32.25 10.031 1 97 173 GLU B C 1
ATOM 3227 O O . GLU B 1 173 ? 3.576 32.875 8.984 1 97 173 GLU B O 1
ATOM 3232 N N . ASN B 1 174 ? 4.547 31.219 10.102 1 97.88 174 ASN B N 1
ATOM 3233 C CA . ASN B 1 174 ? 5.488 30.906 9.031 1 97.88 174 ASN B CA 1
ATOM 3234 C C . ASN B 1 174 ? 5.133 29.594 8.344 1 97.88 174 ASN B C 1
ATOM 3236 O O . ASN B 1 174 ? 5.59 29.328 7.23 1 97.88 174 ASN B O 1
ATOM 3240 N N . ILE B 1 175 ? 4.352 28.781 9 1 98.38 175 ILE B N 1
ATOM 3241 C CA . ILE B 1 175 ? 4.031 27.453 8.477 1 98.38 175 ILE B CA 1
ATOM 3242 C C . ILE B 1 175 ? 2.689 26.984 9.039 1 98.38 175 ILE B C 1
ATOM 3244 O O . ILE B 1 175 ? 2.363 27.266 10.195 1 98.38 175 ILE B O 1
ATOM 3248 N N . GLU B 1 176 ? 1.893 26.25 8.242 1 98.5 176 GLU B N 1
ATOM 3249 C CA . GLU B 1 176 ? 0.61 25.734 8.703 1 98.5 176 GLU B CA 1
ATOM 3250 C C . GLU B 1 176 ? 0.803 24.516 9.617 1 98.5 176 GLU B C 1
ATOM 3252 O O . GLU B 1 176 ? 1.67 23.688 9.367 1 98.5 176 GLU B O 1
ATOM 3257 N N . ILE B 1 177 ? -0.002 24.453 10.656 1 98.62 177 ILE B N 1
ATOM 3258 C CA . ILE B 1 177 ? 0.038 23.328 11.578 1 98.62 177 ILE B CA 1
ATOM 3259 C C . ILE B 1 177 ? -1.266 22.531 11.484 1 98.62 177 ILE B C 1
ATOM 3261 O O . ILE B 1 177 ? -2.348 23.078 11.703 1 98.62 177 ILE B O 1
ATOM 3265 N N . LEU B 1 178 ? -1.163 21.344 11.094 1 98.75 178 LEU B N 1
ATOM 3266 C CA . LEU B 1 178 ? -2.248 20.375 10.969 1 98.75 178 LEU B CA 1
ATOM 3267 C C . LEU B 1 178 ? -2.137 19.297 12.039 1 98.75 178 LEU B C 1
ATOM 3269 O O . LEU B 1 178 ? -1.149 18.562 12.086 1 98.75 178 LEU B O 1
ATOM 3273 N N . ALA B 1 179 ? -3.109 19.219 12.938 1 98.75 179 ALA B N 1
ATOM 3274 C CA . ALA B 1 179 ? -3.08 18.219 14 1 98.75 179 ALA B CA 1
ATOM 3275 C C . ALA B 1 179 ? -3.77 16.922 13.562 1 98.75 179 ALA B C 1
ATOM 3277 O O . ALA B 1 179 ? -4.891 16.953 13.047 1 98.75 179 ALA B O 1
ATOM 3278 N N . GLY B 1 180 ? -3.082 15.852 13.758 1 98.25 180 GLY B N 1
ATOM 3279 C CA . GLY B 1 180 ? -3.637 14.555 13.406 1 98.25 180 GLY B CA 1
ATOM 3280 C C . GLY B 1 180 ? -3.27 13.469 14.398 1 98.25 180 GLY B C 1
ATOM 3281 O O . GLY B 1 180 ? -2.504 13.703 15.336 1 98.25 180 GLY B O 1
ATOM 3282 N N . SER B 1 181 ? -3.91 12.305 14.156 1 97.62 181 SER B N 1
ATOM 3283 C CA . SER B 1 181 ? -3.775 11.117 14.992 1 97.62 181 SER B CA 1
ATOM 3284 C C . SER B 1 181 ? -4.746 11.156 16.172 1 97.62 181 SER B C 1
ATOM 3286 O O . SER B 1 181 ? -4.43 11.711 17.219 1 97.62 181 SER B O 1
ATOM 3288 N N . GLY B 1 182 ? -5.863 10.531 16 1 97.12 182 GLY B N 1
ATOM 3289 C CA . GLY B 1 182 ? -6.824 10.375 17.078 1 97.12 182 GLY B CA 1
ATOM 3290 C C . GLY B 1 182 ? -7.828 11.508 17.156 1 97.12 182 GLY B C 1
ATOM 3291 O O . GLY B 1 182 ? -8.57 11.625 18.141 1 97.12 182 GLY B O 1
ATOM 3292 N N . ILE B 1 183 ? -7.895 12.375 16.188 1 98.31 183 ILE B N 1
ATOM 3293 C CA . ILE B 1 183 ? -8.852 13.477 16.141 1 98.31 183 ILE B CA 1
ATOM 3294 C C . ILE B 1 183 ? -10.227 12.945 15.742 1 98.31 183 ILE B C 1
ATOM 3296 O O . ILE B 1 183 ? -10.352 12.148 14.805 1 98.31 183 ILE B O 1
ATOM 3300 N N . ASN B 1 184 ? -11.219 13.258 16.438 1 97.38 184 ASN B N 1
ATOM 3301 C CA . ASN B 1 184 ? -12.602 12.875 16.172 1 97.38 184 ASN B CA 1
ATOM 3302 C C . ASN B 1 184 ? -13.586 13.922 16.703 1 97.38 184 ASN B C 1
ATOM 3304 O O . ASN B 1 184 ? -13.172 14.953 17.234 1 97.38 184 ASN B O 1
ATOM 3308 N N . ALA B 1 185 ? -14.867 13.641 16.547 1 96.19 185 ALA B N 1
ATOM 3309 C CA . ALA B 1 185 ? -15.906 14.602 16.922 1 96.19 185 ALA B CA 1
ATOM 3310 C C . ALA B 1 185 ? -15.867 14.906 18.422 1 96.19 185 ALA B C 1
ATOM 3312 O O . ALA B 1 185 ? -16.219 16.016 18.844 1 96.19 185 ALA B O 1
ATOM 3313 N N . GLY B 1 186 ? -15.359 14.016 19.188 1 97.19 186 GLY B N 1
ATOM 3314 C CA . GLY B 1 186 ? -15.367 14.156 20.625 1 97.19 186 GLY B CA 1
ATOM 3315 C C . GLY B 1 186 ? -14.273 15.078 21.141 1 97.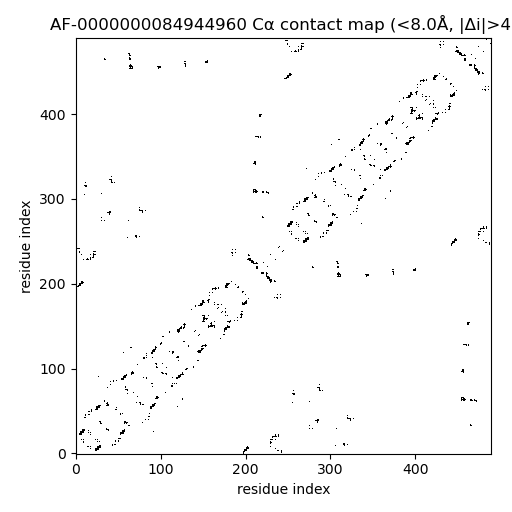19 186 GLY B C 1
ATOM 3316 O O . GLY B 1 186 ? -14.352 15.578 22.266 1 97.19 186 GLY B O 1
ATOM 3317 N N . ASN B 1 187 ? -13.25 15.344 20.359 1 97.94 187 ASN B N 1
ATOM 3318 C CA . ASN B 1 187 ? -12.133 16.125 20.891 1 97.94 187 ASN B CA 1
ATOM 3319 C C . ASN B 1 187 ? -11.773 17.281 19.969 1 97.94 187 ASN B C 1
ATOM 3321 O O . ASN B 1 187 ? -10.984 18.156 20.344 1 97.94 187 ASN B O 1
ATOM 3325 N N . ALA B 1 188 ? -12.383 17.359 18.781 1 97.94 188 ALA B N 1
ATOM 3326 C CA . ALA B 1 188 ? -12.008 18.312 17.734 1 97.94 188 ALA B CA 1
ATOM 3327 C C . ALA B 1 188 ? -12.125 19.75 18.234 1 97.94 188 ALA B C 1
ATOM 3329 O O . ALA B 1 188 ? -11.172 20.531 18.141 1 97.94 188 ALA B O 1
ATOM 3330 N N . LYS B 1 189 ? -13.258 20.125 18.797 1 96.5 189 LYS B N 1
ATOM 3331 C CA . LYS B 1 189 ? -13.492 21.484 19.234 1 96.5 189 LYS B CA 1
ATOM 3332 C C . LYS B 1 189 ? -12.523 21.891 20.344 1 96.5 189 LYS B C 1
ATOM 3334 O O . LYS B 1 189 ? -11.961 22.984 20.328 1 96.5 189 LYS B O 1
ATOM 3339 N N . LYS B 1 190 ? -12.336 21 21.25 1 97.12 190 LYS B N 1
ATOM 3340 C CA . LYS B 1 190 ? -11.414 21.266 22.359 1 97.12 190 LYS B CA 1
ATOM 3341 C C . LYS B 1 190 ? -9.992 21.484 21.844 1 97.12 190 LYS B C 1
ATOM 3343 O O . LYS B 1 190 ? -9.273 22.344 22.344 1 97.12 190 LYS B O 1
ATOM 3348 N N . MET B 1 191 ? -9.57 20.688 20.875 1 98.06 191 MET B N 1
ATOM 3349 C CA . MET B 1 191 ? -8.242 20.828 20.281 1 98.06 191 MET B CA 1
ATOM 3350 C C . MET B 1 191 ? -8.078 22.188 19.625 1 98.06 191 MET B C 1
ATOM 3352 O O . MET B 1 191 ? -7.062 22.859 19.844 1 98.06 191 MET B O 1
ATOM 3356 N N . LEU B 1 192 ? -9.094 22.609 18.875 1 97.5 192 LEU B N 1
ATOM 3357 C CA . LEU B 1 192 ? -9.047 23.891 18.188 1 97.5 192 LEU B CA 1
ATOM 3358 C C . LEU B 1 192 ? -8.992 25.047 19.203 1 97.5 192 LEU B C 1
ATOM 3360 O O . LEU B 1 192 ? -8.148 25.938 19.078 1 97.5 192 LEU B O 1
ATOM 3364 N N . ASP B 1 193 ? -9.836 24.984 20.219 1 96.69 193 ASP B N 1
ATOM 3365 C CA . ASP B 1 193 ? -9.945 26.047 21.203 1 96.69 193 ASP B CA 1
ATOM 3366 C C . ASP B 1 193 ? -8.672 26.172 22.016 1 96.69 193 ASP B C 1
ATOM 3368 O O . ASP B 1 193 ? -8.211 27.297 22.297 1 96.69 193 ASP B O 1
ATOM 3372 N N . TYR B 1 194 ? -8.133 25.062 22.312 1 97.94 194 TYR B N 1
ATOM 3373 C CA . TYR B 1 194 ? -6.98 25.062 23.219 1 97.94 194 TYR B CA 1
ATOM 3374 C C . TYR B 1 194 ? -5.711 25.469 22.484 1 97.94 194 TYR B C 1
ATOM 3376 O O . TYR B 1 194 ? -4.891 26.234 23.016 1 97.94 194 TYR B O 1
ATOM 3384 N N . THR B 1 195 ? -5.453 25 21.297 1 98 195 THR B N 1
ATOM 3385 C CA . THR B 1 195 ? -4.18 25.141 20.594 1 98 195 THR B CA 1
ATOM 3386 C C . THR B 1 195 ? -4.188 26.375 19.703 1 98 195 THR B C 1
ATOM 3388 O O . THR B 1 195 ? -3.131 26.922 19.391 1 98 195 THR B O 1
ATOM 3391 N N . GLY B 1 196 ? -5.41 26.734 19.188 1 96.75 196 GLY B N 1
ATOM 3392 C CA . GLY B 1 196 ? -5.523 27.844 18.266 1 96.75 196 GLY B CA 1
ATOM 3393 C C . GLY B 1 196 ? -5.316 27.453 16.812 1 96.75 196 GLY B C 1
ATOM 3394 O O . GLY B 1 196 ? -5.488 28.266 15.906 1 96.75 196 GLY B O 1
ATOM 3395 N N . ILE B 1 197 ? -4.973 26.188 16.562 1 97.19 197 ILE B N 1
ATOM 3396 C CA . ILE B 1 197 ? -4.793 25.734 15.18 1 97.19 197 ILE B CA 1
ATOM 3397 C C . ILE B 1 197 ? -6.129 25.766 14.445 1 97.19 197 ILE B C 1
ATOM 3399 O O . ILE B 1 197 ? -7.188 25.844 15.078 1 97.19 197 ILE B O 1
ATOM 3403 N N . LYS B 1 198 ? -6.055 25.672 13.117 1 96.38 198 LYS B N 1
ATOM 3404 C CA . LYS B 1 198 ? -7.27 25.812 12.32 1 96.38 198 LYS B CA 1
ATOM 3405 C C . LYS B 1 198 ? -7.516 24.578 11.461 1 96.38 198 LYS B C 1
ATOM 3407 O O . LYS B 1 198 ? -8.547 24.484 10.789 1 96.38 198 LYS B O 1
ATOM 3412 N N . GLN B 1 199 ? -6.57 23.688 11.5 1 97.81 199 GLN B N 1
ATOM 3413 C CA . GLN B 1 199 ? -6.672 22.531 10.617 1 97.81 199 GLN B CA 1
ATOM 3414 C C . GLN B 1 199 ? -6.551 21.234 11.406 1 97.81 199 GLN B C 1
ATOM 3416 O O . GLN B 1 199 ? -5.648 21.078 12.242 1 97.81 199 GLN B O 1
ATOM 3421 N N . LEU B 1 200 ? -7.473 20.328 11.164 1 98.56 200 LEU B N 1
ATOM 3422 C CA . LEU B 1 200 ? -7.496 19.016 11.805 1 98.56 200 LEU B CA 1
ATOM 3423 C C . LEU B 1 200 ? -7.496 17.906 10.758 1 98.56 200 LEU B C 1
ATOM 3425 O O . LEU B 1 200 ? -8.102 18.047 9.695 1 98.56 200 LEU B O 1
ATOM 3429 N N . HIS B 1 201 ? -6.805 16.891 11.039 1 98.81 201 HIS B N 1
ATOM 3430 C CA . HIS B 1 201 ? -6.707 15.695 10.227 1 98.81 201 HIS B CA 1
ATOM 3431 C C . HIS B 1 201 ? -7.328 14.492 10.938 1 98.81 201 HIS B C 1
ATOM 3433 O O . HIS B 1 201 ? -6.949 14.172 12.062 1 98.81 201 HIS B O 1
ATOM 3439 N N . SER B 1 202 ? -8.289 13.883 10.312 1 98.69 202 SER B N 1
ATOM 3440 C CA . SER B 1 202 ? -9 12.773 10.945 1 98.69 202 SER B CA 1
ATOM 3441 C C . SER B 1 202 ? -9.266 11.648 9.945 1 98.69 202 SER B C 1
ATOM 3443 O O . SER B 1 202 ? -9.531 11.906 8.766 1 98.69 202 SER B O 1
ATOM 3445 N N . SER B 1 203 ? -9.258 10.43 10.461 1 98.06 203 SER B N 1
ATOM 3446 C CA . SER B 1 203 ? -9.547 9.281 9.602 1 98.06 203 SER B CA 1
ATOM 3447 C C . SER B 1 203 ? -11.055 9.078 9.453 1 98.06 203 SER B C 1
ATOM 3449 O O . SER B 1 203 ? -11.508 8.438 8.508 1 98.06 203 SER B O 1
ATOM 3451 N N . CYS B 1 204 ? -11.82 9.617 10.438 1 98.5 204 CYS B N 1
ATOM 3452 C CA . CYS B 1 204 ? -13.25 9.328 10.461 1 98.5 204 CYS B CA 1
ATOM 3453 C C . CYS B 1 204 ? -13.516 7.859 10.156 1 98.5 204 CYS B C 1
ATOM 3455 O O . CYS B 1 204 ? -14.359 7.535 9.312 1 98.5 204 CYS B O 1
ATOM 3457 N N . LYS B 1 205 ? -12.875 7.035 10.906 1 97.81 205 LYS B N 1
ATOM 3458 C CA . LYS B 1 205 ? -12.703 5.625 10.57 1 97.81 205 LYS B CA 1
ATOM 3459 C C . LYS B 1 205 ? -13.93 4.812 10.977 1 97.81 205 LYS B C 1
ATOM 3461 O O . LYS B 1 205 ? -14.492 5.023 12.055 1 97.81 205 LYS B O 1
ATOM 3466 N N . ASP B 1 206 ? -14.32 4.012 10.156 1 97.88 206 ASP B N 1
ATOM 3467 C CA . ASP B 1 206 ? -15.242 2.902 10.391 1 97.88 206 ASP B CA 1
ATOM 3468 C C . ASP B 1 206 ? -14.695 1.601 9.805 1 97.88 206 ASP B C 1
ATOM 3470 O O . ASP B 1 206 ? -13.562 1.562 9.312 1 97.88 206 ASP B O 1
ATOM 3474 N N . TRP B 1 207 ? -15.461 0.446 9.938 1 97.88 207 TRP B N 1
ATOM 3475 C CA . TRP B 1 207 ? -14.992 -0.858 9.477 1 97.88 207 TRP B CA 1
ATOM 3476 C C . TRP B 1 207 ? -16.062 -1.541 8.617 1 97.88 207 TRP B C 1
ATOM 3478 O O . TRP B 1 207 ? -17.25 -1.449 8.906 1 97.88 207 TRP B O 1
ATOM 3488 N N . HIS B 1 208 ? -15.625 -2.117 7.578 1 98.06 208 HIS B N 1
ATOM 3489 C CA . HIS B 1 208 ? -16.406 -3.064 6.797 1 98.06 208 HIS B CA 1
ATOM 3490 C C . HIS B 1 208 ? -15.859 -4.48 6.93 1 98.06 208 HIS B C 1
ATOM 3492 O O . HIS B 1 208 ? -14.648 -4.668 7.074 1 98.06 208 HIS B O 1
ATOM 3498 N N . THR B 1 209 ? -16.766 -5.426 6.938 1 97.5 209 THR B N 1
ATOM 3499 C CA . THR B 1 209 ? -16.359 -6.828 7.035 1 97.5 209 THR B CA 1
ATOM 3500 C C . THR B 1 209 ? -16.25 -7.453 5.648 1 97.5 209 THR B C 1
ATOM 3502 O O . THR B 1 209 ? -17.094 -7.219 4.781 1 97.5 209 THR B O 1
ATOM 3505 N N . ASP B 1 210 ? -15.211 -8.133 5.387 1 97.75 210 ASP B N 1
ATOM 3506 C CA . ASP B 1 210 ? -15.039 -8.969 4.203 1 97.75 210 ASP B CA 1
ATOM 3507 C C . ASP B 1 210 ? -15.016 -10.453 4.574 1 97.75 210 ASP B C 1
ATOM 3509 O O . ASP B 1 210 ? -14.031 -10.953 5.113 1 97.75 210 ASP B O 1
ATOM 3513 N N . SER B 1 211 ? -16.016 -11.188 4.227 1 95.44 211 SER B N 1
ATOM 3514 C CA . SER B 1 211 ? -16.219 -12.562 4.66 1 95.44 211 SER B CA 1
ATOM 3515 C C . SER B 1 211 ? -15.195 -13.5 4.02 1 95.44 211 SER B C 1
ATOM 3517 O O . SER B 1 211 ? -15.055 -14.648 4.438 1 95.44 211 SER B O 1
ATOM 3519 N N . THR B 1 212 ? -14.445 -13.016 3.086 1 97.31 212 THR B N 1
ATOM 3520 C CA . THR B 1 212 ? -13.508 -13.859 2.359 1 97.31 212 THR B CA 1
ATOM 3521 C C . THR B 1 212 ? -12.086 -13.68 2.898 1 97.31 212 THR B C 1
ATOM 3523 O O . THR B 1 212 ? -11.125 -14.156 2.295 1 97.31 212 THR B O 1
ATOM 3526 N N . THR B 1 213 ? -11.938 -12.977 4.012 1 97.12 213 THR B N 1
ATOM 3527 C CA . THR B 1 213 ? -10.633 -12.648 4.586 1 97.12 213 THR B CA 1
ATOM 3528 C C . THR B 1 213 ? -9.93 -13.914 5.059 1 97.12 213 THR B C 1
ATOM 3530 O O . THR B 1 213 ? -8.703 -14.016 4.98 1 97.12 213 THR B O 1
ATOM 3533 N N . SER B 1 214 ? -10.734 -14.859 5.539 1 94.56 214 SER B N 1
ATOM 3534 C CA . SER B 1 214 ? -10.156 -16.109 6.035 1 94.56 214 SER B CA 1
ATOM 3535 C C . SER B 1 214 ? -11.055 -17.297 5.719 1 94.56 214 SER B C 1
ATOM 3537 O O . SER B 1 214 ? -12.273 -17.156 5.605 1 94.56 214 SER B O 1
ATOM 3539 N N . ARG B 1 215 ? -10.344 -18.391 5.492 1 91.88 215 ARG B N 1
ATOM 3540 C CA . ARG B 1 215 ? -11.008 -19.672 5.293 1 91.88 215 ARG B CA 1
ATOM 3541 C C . ARG B 1 215 ? -10.164 -20.812 5.844 1 91.88 215 ARG B C 1
ATOM 3543 O O . ARG B 1 215 ? -9.062 -21.078 5.355 1 91.88 215 ARG B O 1
ATOM 3550 N N . ASP B 1 216 ? -10.711 -21.484 6.844 1 90.19 216 ASP B N 1
ATOM 3551 C CA . ASP B 1 216 ? -10.039 -22.641 7.445 1 90.19 216 ASP B CA 1
ATOM 3552 C C . ASP B 1 216 ? -8.617 -22.281 7.871 1 90.19 216 ASP B C 1
ATOM 3554 O O . ASP B 1 216 ? -8.422 -21.484 8.789 1 90.19 216 ASP B O 1
ATOM 3558 N N . GLU B 1 217 ? -7.625 -22.766 6.98 1 91.81 217 GLU B N 1
ATOM 3559 C CA . GLU B 1 217 ? -6.234 -22.625 7.402 1 91.81 217 GLU B CA 1
ATOM 3560 C C . GLU B 1 217 ? -5.562 -21.438 6.711 1 91.81 217 GLU B C 1
ATOM 3562 O O . GLU B 1 217 ? -4.363 -21.219 6.875 1 91.81 217 GLU B O 1
ATOM 3567 N N . VAL B 1 218 ? -6.301 -20.688 5.977 1 95.81 218 VAL B N 1
ATOM 3568 C CA . VAL B 1 218 ? -5.781 -19.531 5.246 1 95.81 218 VAL B CA 1
ATOM 3569 C C . VAL B 1 218 ? -6.324 -18.234 5.859 1 95.81 218 VAL B C 1
ATOM 3571 O O . VAL B 1 218 ? -7.52 -18.141 6.141 1 95.81 218 VAL B O 1
ATOM 3574 N N . ASN B 1 219 ? -5.418 -17.312 6.152 1 95.81 219 ASN B N 1
ATOM 3575 C CA . ASN B 1 219 ? -5.809 -16.094 6.844 1 95.81 219 ASN B CA 1
ATOM 3576 C C . ASN B 1 219 ? -5.051 -14.875 6.312 1 95.81 219 ASN B C 1
ATOM 3578 O O . ASN B 1 219 ? -3.82 -14.836 6.367 1 95.81 219 ASN B O 1
ATOM 3582 N N . PHE B 1 220 ? -5.762 -13.859 5.809 1 96.44 220 PHE B N 1
ATOM 3583 C CA . PHE B 1 220 ? -5.191 -12.609 5.309 1 96.44 220 PHE B CA 1
ATOM 3584 C C . PHE B 1 220 ? -5.551 -11.445 6.223 1 96.44 220 PHE B C 1
ATOM 3586 O O . PHE B 1 220 ? -5.438 -10.281 5.828 1 96.44 220 PHE B O 1
ATOM 3593 N N . SER B 1 221 ? -5.973 -11.758 7.469 1 95.25 221 SER B N 1
ATOM 3594 C CA . SER B 1 221 ? -6.469 -10.773 8.414 1 95.25 221 SER B CA 1
ATOM 3595 C C . SER B 1 221 ? -5.34 -9.883 8.93 1 95.25 221 SER B C 1
ATOM 3597 O O . SER B 1 221 ? -4.223 -10.352 9.148 1 95.25 221 SER B O 1
ATOM 3599 N N . TYR B 1 222 ? -5.645 -8.562 9.047 1 94 222 TYR B N 1
ATOM 3600 C CA . TYR B 1 222 ? -4.812 -7.652 9.828 1 94 222 TYR B CA 1
ATOM 3601 C C . TYR B 1 222 ? -5.617 -7 10.945 1 94 222 TYR B C 1
ATOM 3603 O O . TYR B 1 222 ? -5.051 -6.371 11.844 1 94 222 TYR B O 1
ATOM 3611 N N . HIS B 1 223 ? -6.934 -7.105 10.914 1 94.12 223 HIS B N 1
ATOM 3612 C CA . HIS B 1 223 ? -7.902 -6.688 11.922 1 94.12 223 HIS B CA 1
ATOM 3613 C C . HIS B 1 223 ? -9.156 -7.551 11.867 1 94.12 223 HIS B C 1
ATOM 3615 O O . HIS B 1 223 ? -10.227 -7.078 11.469 1 94.12 223 HIS B O 1
ATOM 3621 N N . GLY B 1 224 ? -9 -8.828 12.344 1 93.81 224 GLY B N 1
ATOM 3622 C CA . GLY B 1 224 ? -10.109 -9.734 12.086 1 93.81 224 GLY B CA 1
ATOM 3623 C C . GLY B 1 224 ? -10.453 -9.859 10.617 1 93.81 224 GLY B C 1
ATOM 3624 O O . GLY B 1 224 ? -9.555 -9.961 9.773 1 93.81 224 GLY B O 1
ATOM 3625 N N . ASP B 1 225 ? -11.758 -9.852 10.312 1 95.5 225 ASP B N 1
ATOM 3626 C CA . ASP B 1 225 ? -12.188 -9.945 8.914 1 95.5 225 ASP B CA 1
ATOM 3627 C C . ASP B 1 225 ? -12.555 -8.57 8.367 1 95.5 225 ASP B C 1
ATOM 3629 O O . ASP B 1 225 ? -13.242 -8.469 7.344 1 95.5 225 ASP B O 1
ATOM 3633 N N . ASP B 1 226 ? -12.109 -7.562 9.102 1 97.19 226 ASP B N 1
ATOM 3634 C CA . ASP B 1 226 ? -12.555 -6.215 8.75 1 97.19 226 ASP B CA 1
ATOM 3635 C C . ASP B 1 226 ? -11.43 -5.438 8.062 1 97.19 226 ASP B C 1
ATOM 3637 O O . ASP B 1 226 ? -10.258 -5.789 8.18 1 97.19 226 ASP B O 1
ATOM 3641 N N . TYR B 1 227 ? -11.797 -4.488 7.289 1 97.81 227 TYR B N 1
ATOM 3642 C CA . TYR B 1 227 ? -10.891 -3.473 6.758 1 97.81 227 TYR B CA 1
ATOM 3643 C C . TYR B 1 227 ? -11.43 -2.072 7.008 1 97.81 227 TYR B C 1
ATOM 3645 O O . TYR B 1 227 ? -12.648 -1.883 7.133 1 97.81 227 TYR B O 1
ATOM 3653 N N . GLU B 1 228 ? -10.578 -1.104 7.129 1 97.94 228 GLU B N 1
ATOM 3654 C CA . GLU B 1 228 ? -10.953 0.251 7.516 1 97.94 228 GLU B CA 1
ATOM 3655 C C . GLU B 1 228 ? -11.57 1.01 6.344 1 97.94 228 GLU B C 1
ATOM 3657 O O . GLU B 1 228 ? -11.156 0.834 5.195 1 97.94 228 GLU B O 1
ATOM 3662 N N . VAL B 1 229 ? -12.57 1.809 6.648 1 98.62 229 VAL B N 1
ATOM 3663 C CA . VAL B 1 229 ? -13.188 2.717 5.688 1 98.62 229 VAL B CA 1
ATOM 3664 C C . VAL B 1 229 ? -13.492 4.055 6.359 1 98.62 229 VAL B C 1
ATOM 3666 O O . VAL B 1 229 ? -13.469 4.156 7.586 1 98.62 229 VAL B O 1
ATOM 3669 N N . VAL B 1 230 ? -13.719 5.059 5.516 1 98.81 230 VAL B N 1
ATOM 3670 C CA . VAL B 1 230 ? -14.211 6.344 6.004 1 98.81 230 VAL B CA 1
ATOM 3671 C C . VAL B 1 230 ? -15.734 6.305 6.125 1 98.81 230 VAL B C 1
ATOM 3673 O O . VAL B 1 230 ? -16.422 5.789 5.238 1 98.81 230 VAL B O 1
ATOM 3676 N N . SER B 1 231 ? -16.234 6.836 7.234 1 98.75 231 SER B N 1
ATOM 3677 C CA . SER B 1 231 ? -17.688 6.969 7.449 1 98.75 231 SER B CA 1
ATOM 3678 C C . SER B 1 231 ? -18.188 8.336 7.008 1 98.75 231 SER B C 1
ATOM 3680 O O . SER B 1 231 ? -17.734 9.367 7.523 1 98.75 231 SER B O 1
ATOM 3682 N N . GLN B 1 232 ? -19.109 8.312 6.078 1 98.75 232 GLN B N 1
ATOM 3683 C CA . GLN B 1 232 ? -19.719 9.562 5.652 1 98.75 232 GLN B CA 1
ATOM 3684 C C . GLN B 1 232 ? -20.312 10.312 6.84 1 98.75 232 GLN B C 1
ATOM 3686 O O . GLN B 1 232 ? -20.172 11.531 6.949 1 98.75 232 GLN B O 1
ATOM 3691 N N . GLU B 1 233 ? -20.984 9.594 7.711 1 98.69 233 GLU B N 1
ATOM 3692 C CA . GLU B 1 233 ? -21.672 10.18 8.867 1 98.69 233 GLU B CA 1
ATOM 3693 C C . GLU B 1 233 ? -20.672 10.844 9.812 1 98.69 233 GLU B C 1
ATOM 3695 O O . GLU B 1 233 ? -20.922 11.945 10.305 1 98.69 233 GLU B O 1
ATOM 3700 N N . LEU B 1 234 ? -19.562 10.172 10.078 1 98.69 234 LEU B N 1
ATOM 3701 C CA . LEU B 1 234 ? -18.547 10.742 10.961 1 98.69 234 LEU B CA 1
ATOM 3702 C C . LEU B 1 234 ? -17.938 11.992 10.352 1 98.69 234 LEU B C 1
ATOM 3704 O O . LEU B 1 234 ? -17.641 12.961 11.062 1 98.69 234 LEU B O 1
ATOM 3708 N N . VAL B 1 235 ? -17.75 11.961 9.031 1 98.75 235 VAL B N 1
ATOM 3709 C CA . VAL B 1 235 ? -17.219 13.133 8.344 1 98.75 235 VAL B CA 1
ATOM 3710 C C . VAL B 1 235 ? -18.188 14.297 8.477 1 98.75 235 VAL B C 1
ATOM 3712 O O . VAL B 1 235 ? -17.797 15.414 8.805 1 98.75 235 VAL B O 1
ATOM 3715 N N . GLU B 1 236 ? -19.469 14.039 8.242 1 98.38 236 GLU B N 1
ATOM 3716 C CA . GLU B 1 236 ? -20.5 15.07 8.328 1 98.38 236 GLU B CA 1
ATOM 3717 C C . GLU B 1 236 ? -20.5 15.727 9.703 1 98.38 236 GLU B C 1
ATOM 3719 O O . GLU B 1 236 ? -20.531 16.953 9.812 1 98.38 236 GLU B O 1
ATOM 3724 N N . ILE B 1 237 ? -20.469 14.906 10.727 1 98.25 237 ILE B N 1
ATOM 3725 C CA . ILE B 1 237 ? -20.5 15.391 12.102 1 98.25 237 ILE B CA 1
ATOM 3726 C C . ILE B 1 237 ? -19.281 16.266 12.367 1 98.25 237 ILE B C 1
ATOM 3728 O O . ILE B 1 237 ? -19.391 17.359 12.906 1 98.25 237 ILE B O 1
ATOM 3732 N N . LEU B 1 238 ? -18.156 15.781 11.961 1 98.19 238 LEU B N 1
ATOM 3733 C CA . LEU B 1 238 ? -16.906 16.469 12.227 1 98.19 238 LEU B CA 1
ATOM 3734 C C . LEU B 1 238 ? -16.844 17.797 11.461 1 98.19 238 LEU B C 1
ATOM 3736 O O . LEU B 1 238 ? -16.438 18.812 12.016 1 98.19 238 LEU B O 1
ATOM 3740 N N . VAL B 1 239 ? -17.219 17.781 10.188 1 97.81 239 VAL B N 1
ATOM 3741 C CA . VAL B 1 239 ? -17.188 18.984 9.352 1 97.81 239 VAL B CA 1
ATOM 3742 C C . VAL B 1 239 ? -18.141 20.031 9.914 1 97.81 239 VAL B C 1
ATOM 3744 O O . VAL B 1 239 ? -17.812 21.219 9.984 1 97.81 239 VAL B O 1
ATOM 3747 N N . GLU B 1 240 ? -19.328 19.609 10.312 1 96.44 240 GLU B N 1
ATOM 3748 C CA . GLU B 1 240 ? -20.297 20.531 10.906 1 96.44 240 GLU B CA 1
ATOM 3749 C C . GLU B 1 240 ? -19.75 21.156 12.18 1 96.44 240 GLU B C 1
ATOM 3751 O O . GLU B 1 240 ? -19.922 22.359 12.414 1 96.44 240 GLU B O 1
ATOM 3756 N N . LEU B 1 241 ? -19.109 20.375 12.93 1 95.81 241 LEU B N 1
ATOM 3757 C CA . LEU B 1 241 ? -18.578 20.828 14.211 1 95.81 241 LEU B CA 1
ATOM 3758 C C . LEU B 1 241 ? -17.438 21.828 14.008 1 95.81 241 LEU B C 1
ATOM 3760 O O . LEU B 1 241 ? -17.312 22.781 14.773 1 95.81 241 LEU B O 1
ATOM 3764 N N . VAL B 1 242 ? -16.609 21.594 13.008 1 95.62 242 VAL B N 1
ATOM 3765 C CA . VAL B 1 242 ? -15.359 22.312 12.836 1 95.62 242 VAL B CA 1
ATOM 3766 C C . VAL B 1 242 ? -15.562 23.5 11.883 1 95.62 242 VAL B C 1
ATOM 3768 O O . VAL B 1 242 ? -15.102 24.609 12.148 1 95.62 242 VAL B O 1
ATOM 3771 N N . GLU B 1 243 ? -16.344 23.266 10.797 1 90.38 243 GLU B N 1
ATOM 3772 C CA . GLU B 1 243 ? -16.438 24.25 9.727 1 90.38 243 GLU B CA 1
ATOM 3773 C C . GLU B 1 243 ? -17.766 24.984 9.75 1 90.38 243 GLU B C 1
ATOM 3775 O O . GLU B 1 243 ? -17.953 25.984 9.055 1 90.38 243 GLU B O 1
ATOM 3780 N N . GLY B 1 244 ? -18.844 24.344 10.344 1 80.5 244 GLY B N 1
ATOM 3781 C CA . GLY B 1 244 ? -20.188 24.906 10.344 1 80.5 244 GLY B CA 1
ATOM 3782 C C . GLY B 1 244 ? -20.312 26.172 11.172 1 80.5 244 GLY B C 1
ATOM 3783 O O . GLY B 1 244 ? -21.328 26.859 11.117 1 80.5 244 GLY B O 1
ATOM 3784 N N . GLU B 1 245 ? -19.406 26.625 11.977 1 64.25 245 GLU B N 1
ATOM 3785 C CA . GLU B 1 245 ? -19.578 27.859 12.734 1 64.25 245 GLU B CA 1
ATOM 3786 C C . GLU B 1 245 ? -19.141 29.078 11.922 1 64.25 245 GLU B C 1
ATOM 3788 O O . GLU B 1 245 ? -18.234 28.984 11.086 1 64.25 245 GLU B O 1
#

Secondary structure (DSSP, 8-state):
---EEEEEESSHHHHHHHHHTT-SEEEE-B-GGGT-BPPPHHHHHHHHHH---EEEEE---SSS-S---HHHHHHHHHHHHHHHHTT-SEEEE--B-TTSSB-HHHHHHHHHHHHHTT-EEEE-GGGGG-S-HHHHHHHHHHHT--EEEE-SSSSSTTTTHHHHHHHHHHHTTTSEEEE-SS--TTTHHHHHHHH---EEEE--EEEEE-TTSEETTEE--SBTBEEEEE-HHHHHHHHHHHH--/---EEEEEESSHHHHHHHHHTT-SEEEE-B-GGGT-BPPPHHHHHHHHHH---EEEEE---SSS-S---HHHHHHHHHHHHHHHHTT-SEEEE--B-TTSSB-HHHHHHHHHHHHHTT-EEEE-GGGGG-S-HHHHHHHHHHHT--EEEE-SSSSSTTTTHHHHHHHHHHHTTTSEEEE-SS--TTTHHHHHHHH---EEEE--EEEEE-TTSEETTEE--SBTBEEEEE-HHHHHHHHHHHH--

Foldseek 3Di:
DFFAEEAEFAFLQQLVLLVLLPHQEYEYFHPCVLVGAFDDLVRLLSSVVPHNHQYAYEHHHGHDAQADDPVSLVVSLVSLLSSLVRPHQHYEGAHDHPQLAGPLVSLLSSLVSRVVSPHAAEHEASLLRHDDNVVRLVSCLVSPHAEYEHLLNDQHVVVNLVSLLVCCVVCVVRHAYEYEHPDFLVCPVVSCVRSVHRHYYYNCKDKDFDPVQDDDPDHNDPPPRIDIHHHSNRSNSNCCSRRVD/DFFAEEAEFAFLQQLVLLVLLPHQEYEYFHPCVLVGAFDDLVRLLSSVVPHNHQYAYEHHHGHDAQADDPVSLVVSLVSLLSSLVRPHQHYEGAHDHPQLAGPLVSLLSSLVSRVVSPHAAEHEASLLRHDDNVVRLVSCLVSPHAEYEHLLNDQHVVVNLVSLLVCCVVCVVRHAYEYEHPDFLVCPVVSCVRSVHRHYYYNCKDKDFDPVQDDDPDHNDPPPRIDIHHHSNRSNSNCCSRRVD

Radius of gyration: 22.69 Å; Cα contacts (8 Å, |Δi|>4): 1223; chains: 2; bounding box: 44×67×49 Å

Sequence (490 aa):
MDKIVEVCCGSYYDALQAQYGGARRIELNSALHLGGLTPSLATLLKVKDNTDLEVICMVRPRGAGFCYNDEDFEVMKLDAEILLDNGADGIAFGCLDEEGDINIPQTREMIDIIKSYHKTAVFHRAIDCVNDIDEAMNILITLGVDRILTSGLQGKATRGKEMIKYLYDAYGENIEILAGSGINAGNAKKMLDYTGIKQLHSSCKDWHTDSTTSRDEVNFSYHGDDYEVVSQELVEILVELVEGEMDKIVEVCCGSYYDALQAQYGGARRIELNSALHLGGLTPSLATLLKVKDNTDLEVICMVRPRGAGFCYNDEDFEVMKLDAEILLDNGADGIAFGCLDEEGDINIPQTREMIDIIKSYHKTAVFHRAIDCVNDIDEAMNILITLGVDRILTSGLQGKATRGKEMIKYLYDAYGENIEILAGSGINAGNAKKMLDYTGIKQLHSSCKDWHTDSTTSRDEVNFSYHGDDYEVVSQELVEILVELVEGE